Protein AF-A0A2G6E0F0-F1 (afdb_monomer_lite)

Structure (mmCIF, N/CA/C/O backbone):
data_AF-A0A2G6E0F0-F1
#
_entry.id   AF-A0A2G6E0F0-F1
#
loop_
_atom_site.group_PDB
_atom_site.id
_atom_site.type_symbol
_atom_site.label_atom_id
_atom_site.label_alt_id
_atom_site.label_comp_id
_atom_site.label_asym_id
_atom_site.label_entity_id
_atom_site.label_seq_id
_atom_site.pdbx_PDB_ins_code
_atom_site.Cartn_x
_atom_site.Cartn_y
_atom_site.Cartn_z
_atom_site.occupancy
_atom_site.B_iso_or_equiv
_atom_site.auth_seq_id
_atom_site.auth_comp_id
_atom_site.auth_asym_id
_atom_site.auth_atom_id
_atom_site.pdbx_PDB_model_num
ATOM 1 N N . MET A 1 1 ? -7.553 29.593 33.472 1.00 42.78 1 MET A N 1
ATOM 2 C CA . MET A 1 1 ? -8.339 28.990 32.364 1.00 42.78 1 MET A CA 1
ATOM 3 C C . MET A 1 1 ? -8.248 29.705 31.004 1.00 42.78 1 MET A C 1
ATOM 5 O O . MET A 1 1 ? -8.660 29.100 30.029 1.00 42.78 1 MET A O 1
ATOM 9 N N . LYS A 1 2 ? -7.676 30.917 30.863 1.00 42.00 2 LYS A N 1
ATOM 10 C CA . LYS A 1 2 ? -7.582 31.614 29.552 1.00 42.00 2 LYS A CA 1
ATOM 11 C C . LYS A 1 2 ? -6.234 31.490 28.810 1.00 42.00 2 LYS A C 1
ATOM 13 O O . LYS A 1 2 ? -6.125 31.927 27.672 1.00 42.00 2 LYS A O 1
ATOM 18 N N . THR A 1 3 ? -5.216 30.873 29.410 1.00 39.47 3 THR A N 1
ATOM 19 C CA . THR A 1 3 ? -3.848 30.809 28.852 1.00 39.47 3 THR A CA 1
ATOM 20 C C . THR A 1 3 ? -3.486 29.463 28.212 1.00 39.47 3 THR A C 1
ATOM 22 O O . THR A 1 3 ? -2.579 29.412 27.386 1.00 39.47 3 THR A O 1
ATOM 25 N N . ALA A 1 4 ? -4.221 28.390 28.521 1.00 37.66 4 ALA A N 1
ATOM 26 C CA . ALA A 1 4 ? -3.996 27.059 27.944 1.00 37.66 4 ALA A CA 1
ATOM 27 C C . ALA A 1 4 ? -4.578 26.920 26.524 1.00 37.66 4 ALA A C 1
ATOM 29 O O . ALA A 1 4 ? -3.968 26.291 25.665 1.00 37.66 4 ALA A O 1
ATOM 30 N N . HIS A 1 5 ? -5.700 27.590 26.233 1.00 37.66 5 HIS A N 1
ATOM 31 C CA . HIS A 1 5 ? -6.334 27.527 24.912 1.00 37.66 5 HIS A CA 1
ATOM 32 C C . HIS A 1 5 ? -5.507 28.209 23.814 1.00 37.66 5 HIS A C 1
ATOM 34 O O . HIS A 1 5 ? -5.500 27.753 22.679 1.00 37.66 5 HIS A O 1
ATOM 40 N N . ARG A 1 6 ? -4.761 29.268 24.151 1.00 37.44 6 ARG A N 1
ATOM 41 C CA . ARG A 1 6 ? -3.989 30.067 23.183 1.00 37.44 6 ARG A CA 1
ATOM 42 C C . ARG A 1 6 ? -2.685 29.391 22.734 1.00 37.44 6 ARG A C 1
ATOM 44 O O . ARG A 1 6 ? -2.208 29.660 21.640 1.00 37.44 6 ARG A O 1
ATOM 51 N N . ARG A 1 7 ? -2.138 28.483 23.553 1.00 41.81 7 ARG A N 1
ATOM 52 C CA . ARG A 1 7 ? -0.932 27.694 23.236 1.00 41.81 7 ARG A CA 1
ATOM 53 C C . ARG A 1 7 ? -1.234 26.479 22.352 1.00 41.81 7 ARG A C 1
ATOM 55 O O . ARG A 1 7 ? -0.380 26.094 21.564 1.00 41.81 7 ARG A O 1
ATOM 62 N N . LEU A 1 8 ? -2.458 25.947 22.416 1.00 36.72 8 LEU A N 1
ATOM 63 C CA . LEU A 1 8 ? -2.914 24.866 21.535 1.00 36.72 8 LEU A CA 1
ATOM 64 C C . LEU A 1 8 ? -3.059 25.338 20.075 1.00 36.72 8 LEU A C 1
ATOM 66 O O . LEU A 1 8 ? -2.681 24.623 19.155 1.00 36.72 8 LEU A O 1
ATOM 70 N N . TRP A 1 9 ? -3.529 26.574 19.868 1.00 31.94 9 TRP A N 1
ATOM 71 C CA . TRP A 1 9 ? -3.638 27.181 18.534 1.00 31.94 9 TRP A CA 1
ATOM 72 C C . TRP A 1 9 ? -2.288 27.652 17.968 1.00 31.94 9 TRP A C 1
ATOM 74 O O . TRP A 1 9 ? -2.079 27.585 16.763 1.00 31.94 9 TRP A O 1
ATOM 84 N N . ALA A 1 10 ? -1.339 28.059 18.821 1.00 34.72 10 ALA A N 1
ATOM 85 C CA . ALA A 1 10 ? 0.016 28.422 18.391 1.00 34.72 10 ALA A CA 1
ATOM 86 C C . ALA A 1 10 ? 0.863 27.201 17.978 1.00 34.72 10 ALA A C 1
ATOM 88 O O . ALA A 1 10 ? 1.655 27.300 17.047 1.00 34.72 10 ALA A O 1
ATOM 89 N N . ALA A 1 11 ? 0.659 26.039 18.612 1.00 35.44 11 ALA A N 1
ATOM 90 C CA . ALA A 1 11 ? 1.293 24.781 18.207 1.00 35.44 11 ALA A CA 1
ATOM 91 C C . ALA A 1 11 ? 0.733 24.235 16.877 1.00 35.44 11 ALA A C 1
ATOM 93 O O . ALA A 1 11 ? 1.469 23.627 16.108 1.00 35.44 11 ALA A O 1
ATOM 94 N N . LEU A 1 12 ? -0.541 24.515 16.574 1.00 30.70 12 LEU A N 1
ATOM 95 C CA . LEU A 1 12 ? -1.167 24.227 15.276 1.00 30.70 12 LEU A CA 1
ATOM 96 C C . LEU A 1 12 ? -0.710 25.186 14.162 1.00 30.70 12 LEU A C 1
ATOM 98 O O . LEU A 1 12 ? -0.654 24.788 13.005 1.00 30.70 12 LEU A O 1
ATOM 102 N N . ALA A 1 13 ? -0.336 26.424 14.501 1.00 30.41 13 ALA A N 1
ATOM 103 C CA . ALA A 1 13 ? 0.160 27.409 13.537 1.00 30.41 13 ALA A CA 1
ATOM 104 C C . ALA A 1 13 ? 1.658 27.250 13.197 1.00 30.41 13 ALA A C 1
ATOM 106 O O . ALA A 1 13 ? 2.085 27.683 12.131 1.00 30.41 13 ALA A O 1
ATOM 107 N N . LEU A 1 14 ? 2.459 26.606 14.059 1.00 32.22 14 LEU A N 1
ATOM 108 C CA . LEU A 1 14 ? 3.894 26.386 13.814 1.00 32.22 14 LEU A CA 1
ATOM 109 C C . LEU A 1 14 ? 4.204 25.127 12.981 1.00 32.22 14 LEU A C 1
ATOM 111 O O . LEU A 1 14 ? 5.353 24.907 12.617 1.00 32.22 14 LEU A O 1
ATOM 115 N N . PHE A 1 15 ? 3.196 24.313 12.655 1.00 36.69 15 PHE A N 1
ATOM 116 C CA . PHE A 1 15 ? 3.343 23.113 11.818 1.00 36.69 15 PHE A CA 1
ATOM 117 C C . PHE A 1 15 ? 3.150 23.394 10.315 1.00 36.69 15 PHE A C 1
ATOM 119 O O . PHE A 1 15 ? 3.151 22.482 9.496 1.00 36.69 15 PHE A O 1
ATOM 126 N N . LEU A 1 16 ? 2.987 24.669 9.949 1.00 32.88 16 LEU A N 1
ATOM 127 C CA . LEU A 1 16 ? 2.750 25.133 8.578 1.00 32.88 16 LEU A CA 1
ATOM 128 C C . LEU A 1 16 ? 3.966 25.818 7.935 1.00 32.88 16 LEU A C 1
ATOM 130 O O . LEU A 1 16 ? 3.849 26.393 6.858 1.00 32.88 16 LEU A O 1
ATOM 134 N N . VAL A 1 17 ? 5.145 25.739 8.556 1.00 35.03 17 VAL A N 1
ATOM 135 C CA . VAL A 1 17 ? 6.382 26.317 8.011 1.00 35.03 17 VAL A CA 1
ATOM 136 C C . VAL A 1 17 ? 7.388 25.204 7.741 1.00 35.03 17 VAL A C 1
ATOM 138 O O . VAL A 1 17 ? 8.344 25.028 8.480 1.00 35.03 17 VAL A O 1
ATOM 141 N N . PHE A 1 18 ? 7.120 24.423 6.698 1.00 35.03 18 PHE A N 1
ATOM 142 C CA . PHE A 1 18 ? 8.127 23.859 5.791 1.00 35.03 18 PHE A CA 1
ATOM 143 C C . PHE A 1 18 ? 7.387 23.319 4.560 1.00 35.03 18 PHE A C 1
ATOM 145 O O . PHE A 1 18 ? 7.128 22.131 4.410 1.00 35.03 18 PHE A O 1
ATOM 152 N N . LEU A 1 19 ? 6.969 24.241 3.698 1.00 35.41 19 LEU A N 1
ATOM 153 C CA . LEU A 1 19 ? 6.539 23.941 2.336 1.00 35.41 19 LEU A CA 1
ATOM 154 C C . LEU A 1 19 ? 7.275 24.931 1.434 1.00 35.41 19 LEU A C 1
ATOM 156 O O . LEU A 1 19 ? 6.717 25.907 0.944 1.00 35.41 19 LEU A O 1
ATOM 160 N N . ALA A 1 20 ? 8.582 24.715 1.294 1.00 28.56 20 ALA A N 1
ATOM 161 C CA . ALA A 1 20 ? 9.241 25.142 0.075 1.00 28.56 20 ALA A CA 1
ATOM 162 C C . ALA A 1 20 ? 8.732 24.189 -1.017 1.00 28.56 20 ALA A C 1
ATOM 164 O O . ALA A 1 20 ? 8.848 22.976 -0.826 1.00 28.56 20 ALA A O 1
ATOM 165 N N . PRO A 1 21 ? 8.127 24.674 -2.113 1.00 33.34 21 PRO A N 1
ATOM 166 C CA . PRO A 1 21 ? 7.909 23.826 -3.270 1.00 33.34 21 PRO A CA 1
ATOM 167 C C . PRO A 1 21 ? 9.294 23.441 -3.800 1.00 33.34 21 PRO A C 1
ATOM 169 O O . PRO A 1 21 ? 9.984 24.260 -4.402 1.00 33.34 21 PRO A O 1
ATOM 172 N N . LEU A 1 22 ? 9.739 22.219 -3.508 1.00 36.84 22 LEU A N 1
ATOM 173 C CA . LEU A 1 22 ? 10.807 21.601 -4.283 1.00 36.84 22 LEU A CA 1
ATOM 174 C C . LEU A 1 22 ? 10.238 21.355 -5.681 1.00 36.84 22 LEU A C 1
ATOM 176 O O . LEU A 1 22 ? 9.082 20.943 -5.817 1.00 36.84 22 LEU A O 1
ATOM 180 N N . ALA A 1 23 ? 11.011 21.736 -6.697 1.00 37.16 23 ALA A N 1
ATOM 181 C CA . ALA A 1 23 ? 10.597 21.696 -8.091 1.00 37.16 23 ALA A CA 1
ATOM 182 C C . ALA A 1 23 ? 10.011 20.318 -8.442 1.00 37.16 23 ALA A C 1
ATOM 184 O O . ALA A 1 23 ? 10.542 19.291 -8.029 1.00 37.16 23 ALA A O 1
ATOM 185 N N . ALA A 1 24 ? 8.888 20.322 -9.160 1.00 51.03 24 ALA A N 1
ATOM 186 C CA . ALA A 1 24 ? 8.263 19.114 -9.683 1.00 51.03 24 ALA A CA 1
ATOM 187 C C . ALA A 1 24 ? 9.272 18.315 -10.527 1.00 51.03 24 ALA A C 1
ATOM 189 O O . ALA A 1 24 ? 9.965 18.920 -11.344 1.00 51.03 24 ALA A O 1
ATOM 190 N N . GLU A 1 25 ? 9.337 16.988 -10.365 1.00 69.50 25 GLU A N 1
ATOM 191 C CA . GLU A 1 25 ? 10.005 16.124 -11.351 1.00 69.50 25 GLU A CA 1
ATOM 192 C C . GLU A 1 25 ? 9.254 16.263 -12.682 1.00 69.50 25 GLU A C 1
ATOM 194 O O . GLU A 1 25 ? 8.064 15.949 -12.760 1.00 69.50 25 GLU A O 1
ATOM 199 N N . THR A 1 26 ? 9.936 16.755 -13.713 1.00 85.19 26 THR A N 1
ATOM 200 C CA . THR A 1 26 ? 9.419 16.811 -15.084 1.00 85.19 26 THR A CA 1
ATOM 201 C C . THR A 1 26 ? 9.596 15.460 -15.771 1.00 85.19 26 THR A C 1
ATOM 203 O O . THR A 1 26 ? 10.462 14.668 -15.388 1.00 85.19 26 THR A O 1
ATOM 206 N N . TRP A 1 27 ? 8.811 15.185 -16.811 1.00 90.25 27 TRP A N 1
ATOM 207 C CA . TRP A 1 27 ? 9.033 14.025 -17.672 1.00 90.25 27 TRP A CA 1
ATOM 208 C C . TRP A 1 27 ? 10.433 14.060 -18.284 1.00 90.25 27 TRP A C 1
ATOM 210 O O . TRP A 1 27 ? 11.073 13.017 -18.378 1.00 90.25 27 TRP A O 1
ATOM 220 N N . SER A 1 28 ? 10.955 15.250 -18.605 1.00 92.19 28 SER A N 1
ATOM 221 C CA . SER A 1 28 ? 12.337 15.416 -19.082 1.00 92.19 28 SER A CA 1
ATOM 222 C C . SER A 1 28 ? 13.362 14.937 -18.050 1.00 92.19 28 SER A C 1
ATOM 224 O O . SER A 1 28 ? 14.308 14.237 -18.397 1.00 92.19 28 SER A O 1
ATOM 226 N N . SER A 1 29 ? 13.136 15.226 -16.764 1.00 89.19 29 SER A N 1
ATOM 227 C CA . SER A 1 29 ? 13.994 14.730 -15.682 1.00 89.19 29 SER A CA 1
ATOM 228 C C . SER A 1 29 ? 13.923 13.209 -15.525 1.00 89.19 29 SER A C 1
ATOM 230 O O . SER A 1 29 ? 14.927 12.598 -15.169 1.00 89.19 29 SER A O 1
ATOM 232 N N . ILE A 1 30 ? 12.758 12.598 -15.772 1.00 88.38 30 ILE A N 1
ATOM 233 C CA . ILE A 1 30 ? 12.598 11.137 -15.765 1.00 88.38 30 ILE A CA 1
ATOM 234 C C . ILE A 1 30 ? 13.355 10.528 -16.949 1.00 88.38 30 ILE A C 1
ATOM 236 O O . ILE A 1 30 ? 14.099 9.571 -16.754 1.00 88.38 30 ILE A O 1
ATOM 240 N N . ALA A 1 31 ? 13.230 11.101 -18.150 1.00 94.94 31 ALA A N 1
ATOM 241 C CA . ALA A 1 31 ? 13.980 10.652 -19.320 1.00 94.94 31 ALA A CA 1
ATOM 242 C C . ALA A 1 31 ? 15.498 10.717 -19.080 1.00 94.94 31 ALA A C 1
ATOM 244 O O . ALA A 1 31 ? 16.201 9.758 -19.382 1.00 94.94 31 ALA A O 1
ATOM 245 N N . ASP A 1 32 ? 16.009 11.788 -18.470 1.00 93.00 32 ASP A N 1
ATOM 246 C CA . ASP A 1 32 ? 17.435 11.892 -18.137 1.00 93.00 32 ASP A CA 1
ATOM 247 C C . ASP A 1 32 ? 17.898 10.818 -17.137 1.00 93.00 32 ASP A C 1
ATOM 249 O O . ASP A 1 32 ? 19.004 10.287 -17.264 1.00 93.00 32 ASP A O 1
ATOM 253 N N . GLU A 1 33 ? 17.053 10.446 -16.174 1.00 90.44 33 GLU A N 1
ATOM 254 C CA . GLU A 1 33 ? 17.345 9.357 -15.237 1.00 90.44 33 GLU A CA 1
ATOM 255 C C . GLU A 1 33 ? 17.344 7.984 -15.923 1.00 90.44 33 GLU A C 1
ATOM 257 O O . GLU A 1 33 ? 18.235 7.179 -15.651 1.00 90.44 33 GLU A O 1
ATOM 262 N N . ILE A 1 34 ? 16.418 7.730 -16.860 1.00 94.31 34 ILE A N 1
ATOM 263 C CA . ILE A 1 34 ? 16.455 6.534 -17.724 1.00 94.31 34 ILE A CA 1
ATOM 264 C C . ILE A 1 34 ? 17.787 6.492 -18.482 1.00 94.31 34 ILE A C 1
ATOM 266 O O . ILE A 1 34 ? 18.456 5.457 -18.494 1.00 94.31 34 ILE A O 1
ATOM 270 N N . GLY A 1 35 ? 18.193 7.624 -19.062 1.00 95.50 35 GLY A N 1
ATOM 271 C CA . GLY A 1 35 ? 19.449 7.755 -19.797 1.00 95.50 35 GLY A CA 1
ATOM 272 C C . GLY A 1 35 ? 20.664 7.373 -18.963 1.00 95.50 35 GLY A C 1
ATOM 273 O O . GLY A 1 35 ? 21.480 6.582 -19.420 1.00 95.50 35 GLY A O 1
ATOM 274 N N . ALA A 1 36 ? 20.744 7.829 -17.711 1.00 94.25 36 ALA A N 1
ATOM 275 C CA . ALA A 1 36 ? 21.850 7.474 -16.821 1.00 94.25 36 ALA A CA 1
ATOM 276 C C . ALA A 1 36 ? 21.966 5.955 -16.590 1.00 94.25 36 ALA A C 1
ATOM 278 O O . ALA A 1 36 ? 23.070 5.407 -16.575 1.00 94.25 36 ALA A O 1
ATOM 279 N N . TYR A 1 37 ? 20.835 5.259 -16.445 1.00 92.56 37 TYR A N 1
ATOM 280 C CA . TYR A 1 37 ? 20.828 3.802 -16.331 1.00 92.56 37 TYR A CA 1
ATOM 281 C C . TYR A 1 37 ? 21.204 3.115 -17.651 1.00 92.56 37 TYR A C 1
ATOM 283 O O . TYR A 1 37 ? 21.973 2.157 -17.640 1.00 92.56 37 TYR A O 1
ATOM 291 N N . LEU A 1 38 ? 20.715 3.587 -18.798 1.00 97.12 38 LEU A N 1
ATOM 292 C CA . LEU A 1 38 ? 21.072 2.995 -20.092 1.00 97.12 38 LEU A CA 1
ATOM 293 C C . LEU A 1 38 ? 22.546 3.233 -20.462 1.00 97.12 38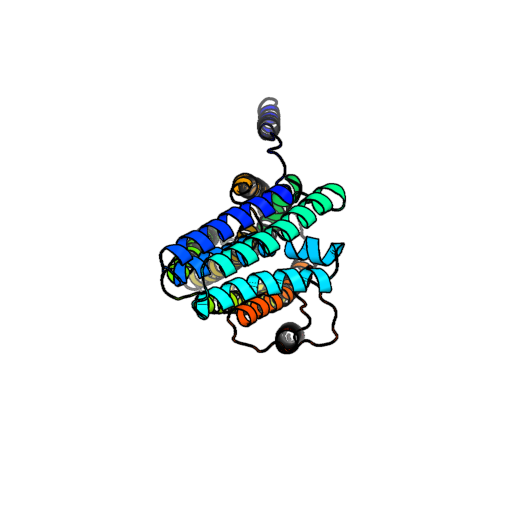 LEU A C 1
ATOM 295 O O . LEU A 1 38 ? 23.200 2.319 -20.965 1.00 97.12 38 LEU A O 1
ATOM 299 N N . ASP A 1 39 ? 23.106 4.391 -20.121 1.00 96.81 39 ASP A N 1
ATOM 300 C CA . ASP A 1 39 ? 24.537 4.679 -20.260 1.00 96.81 39 ASP A CA 1
ATOM 301 C C . ASP A 1 39 ? 25.382 3.729 -19.396 1.00 96.81 39 ASP A C 1
ATOM 303 O O . ASP A 1 39 ? 26.400 3.185 -19.842 1.00 96.81 39 ASP A O 1
ATOM 307 N N . ASP A 1 40 ? 24.935 3.466 -18.165 1.00 94.56 40 ASP A N 1
ATOM 308 C CA . ASP A 1 40 ? 25.558 2.486 -17.277 1.00 94.56 40 ASP A CA 1
ATOM 309 C C . ASP A 1 40 ? 25.451 1.056 -17.834 1.00 94.56 40 ASP A C 1
ATOM 311 O O . ASP A 1 40 ? 26.417 0.292 -17.735 1.00 94.56 40 ASP A O 1
ATOM 315 N N . SER A 1 41 ? 24.335 0.708 -18.488 1.00 93.75 41 SER A N 1
ATOM 316 C CA . SER A 1 41 ? 24.164 -0.569 -19.197 1.00 93.75 41 SER A CA 1
ATOM 317 C C . SER A 1 41 ? 25.212 -0.740 -20.298 1.00 93.75 41 SER A C 1
ATOM 319 O O . SER A 1 41 ? 25.932 -1.742 -20.323 1.00 93.75 41 SER A O 1
ATOM 321 N N . VAL A 1 42 ? 25.377 0.270 -21.158 1.00 97.56 42 VAL A N 1
ATOM 322 C CA . VAL A 1 42 ? 26.409 0.283 -22.209 1.00 97.56 42 VAL A CA 1
ATOM 323 C C . VAL A 1 42 ? 27.808 0.164 -21.602 1.00 97.56 42 VAL A C 1
ATOM 325 O O . VAL A 1 42 ? 28.635 -0.615 -22.086 1.00 97.56 42 VAL A O 1
ATOM 328 N N . ARG A 1 43 ? 28.090 0.903 -20.519 1.00 97.44 43 ARG A N 1
ATOM 329 C CA . ARG A 1 43 ? 29.386 0.856 -19.826 1.00 97.44 43 ARG A CA 1
ATOM 330 C C . ARG A 1 43 ? 29.695 -0.548 -19.312 1.00 97.44 43 ARG A C 1
ATOM 332 O O . ARG A 1 43 ? 30.776 -1.062 -19.593 1.00 97.44 43 ARG A O 1
ATOM 339 N N . PHE A 1 44 ? 28.770 -1.175 -18.587 1.00 95.25 44 PHE A N 1
ATOM 340 C CA . PHE A 1 44 ? 28.976 -2.526 -18.061 1.00 95.25 44 PHE A CA 1
ATOM 341 C C . PHE A 1 44 ? 29.099 -3.564 -19.173 1.00 95.25 44 PHE A C 1
ATOM 343 O O . PHE A 1 44 ? 29.957 -4.444 -19.091 1.00 95.25 44 PHE A O 1
ATOM 350 N N . TYR A 1 45 ? 28.332 -3.417 -20.253 1.00 96.50 45 TYR A N 1
ATOM 351 C CA . TYR A 1 45 ? 28.455 -4.295 -21.409 1.00 96.50 45 TYR A CA 1
ATOM 352 C C . TYR A 1 45 ? 29.842 -4.194 -22.058 1.00 96.50 45 TYR A C 1
ATOM 354 O O . TYR A 1 45 ? 30.478 -5.211 -22.337 1.00 96.50 45 TYR A O 1
ATOM 362 N N . ARG A 1 46 ? 30.382 -2.975 -22.195 1.00 95.81 46 ARG A N 1
ATOM 363 C CA . ARG A 1 46 ? 31.748 -2.738 -22.694 1.00 95.81 46 ARG A CA 1
ATOM 364 C C . ARG A 1 46 ? 32.824 -3.375 -21.806 1.00 95.81 46 ARG A C 1
ATOM 366 O O . ARG A 1 46 ? 33.870 -3.783 -22.303 1.00 95.81 46 ARG A O 1
ATOM 373 N N . GLU A 1 47 ? 32.569 -3.480 -20.505 1.00 95.50 47 GLU A N 1
ATOM 374 C CA . GLU A 1 47 ? 33.441 -4.156 -19.536 1.00 95.50 47 GLU A CA 1
ATOM 375 C C . GLU A 1 47 ? 33.287 -5.692 -19.531 1.00 95.50 47 GLU A C 1
ATOM 377 O O . GLU A 1 47 ? 33.978 -6.369 -18.767 1.00 95.50 47 GLU A O 1
ATOM 382 N N . GLY A 1 48 ? 32.400 -6.256 -20.360 1.00 92.44 48 GLY A N 1
ATOM 383 C CA . GLY A 1 48 ? 32.089 -7.690 -20.394 1.00 92.44 48 GLY A CA 1
ATOM 384 C C . GLY A 1 48 ? 31.203 -8.167 -19.236 1.00 92.44 48 GLY A C 1
ATOM 385 O O . GLY A 1 48 ? 31.093 -9.368 -18.989 1.00 92.44 48 GLY A O 1
ATOM 386 N N . LYS A 1 49 ? 30.584 -7.236 -18.504 1.00 93.06 49 LYS A N 1
ATOM 387 C CA . LYS A 1 49 ? 29.717 -7.488 -17.347 1.00 93.06 49 LYS A CA 1
ATOM 388 C C . LYS A 1 49 ? 28.253 -7.535 -17.782 1.00 93.06 49 LYS A C 1
ATOM 390 O O . LYS A 1 49 ? 27.473 -6.614 -17.550 1.00 93.06 49 LYS A O 1
ATOM 395 N N . ASN A 1 50 ? 27.896 -8.609 -18.484 1.00 86.81 50 ASN A N 1
ATOM 396 C CA . ASN A 1 50 ? 26.596 -8.722 -19.153 1.00 86.81 50 ASN A CA 1
ATOM 397 C C . ASN A 1 50 ? 25.411 -8.785 -18.175 1.00 86.81 50 ASN A C 1
ATOM 399 O O . ASN A 1 50 ? 24.325 -8.326 -18.518 1.00 86.81 50 ASN A O 1
ATOM 403 N N . GLU A 1 51 ? 25.589 -9.345 -16.975 1.00 79.31 51 GLU A N 1
ATOM 404 C CA . GLU A 1 51 ? 24.518 -9.384 -15.967 1.00 79.31 51 GLU A CA 1
ATOM 405 C C . GLU A 1 51 ? 24.245 -7.991 -15.391 1.00 79.31 51 GLU A C 1
ATOM 407 O O . GLU A 1 51 ? 23.095 -7.574 -15.307 1.00 79.31 51 GLU A O 1
ATOM 412 N N . GLU A 1 52 ? 25.292 -7.227 -15.085 1.00 84.81 52 GLU A N 1
ATOM 413 C CA . GLU A 1 52 ? 25.184 -5.848 -14.614 1.00 84.81 52 GLU A CA 1
ATOM 414 C C . GLU A 1 52 ? 24.617 -4.917 -15.693 1.00 84.81 52 GLU A C 1
ATOM 416 O O . GLU A 1 52 ? 23.796 -4.055 -15.390 1.00 84.81 52 GLU A O 1
ATOM 421 N N . ALA A 1 53 ? 24.975 -5.128 -16.963 1.00 86.75 53 ALA A N 1
ATOM 422 C CA . ALA A 1 53 ? 24.368 -4.401 -18.077 1.00 86.75 53 ALA A CA 1
ATOM 423 C C . ALA A 1 53 ? 22.850 -4.646 -18.152 1.00 86.75 53 ALA A C 1
ATOM 425 O O . ALA A 1 53 ? 22.054 -3.708 -18.233 1.00 86.75 53 ALA A O 1
ATOM 426 N N . LYS A 1 54 ? 22.431 -5.912 -18.023 1.00 84.19 54 LYS A N 1
ATOM 427 C CA . LYS A 1 54 ? 21.009 -6.276 -17.957 1.00 84.19 54 LYS A CA 1
ATOM 428 C C . LYS A 1 54 ? 20.307 -5.657 -16.741 1.00 84.19 54 LYS A C 1
ATOM 430 O O . LYS A 1 54 ? 19.171 -5.216 -16.907 1.00 84.19 54 LYS A O 1
ATOM 435 N N . GLN A 1 55 ? 20.969 -5.541 -15.580 1.00 76.56 55 GLN A N 1
ATOM 436 C CA . GLN A 1 55 ? 20.426 -4.813 -14.414 1.00 76.56 55 GLN A CA 1
ATOM 437 C C . GLN A 1 55 ? 20.105 -3.373 -14.756 1.00 76.56 55 GLN A C 1
ATOM 439 O O . GLN A 1 55 ? 19.036 -2.876 -14.425 1.00 76.56 55 GLN A O 1
ATOM 444 N N . CYS A 1 56 ? 21.049 -2.692 -15.389 1.00 83.31 56 CYS A N 1
ATOM 445 C CA . CYS A 1 56 ? 20.909 -1.282 -15.678 1.00 83.31 56 CYS A CA 1
ATOM 446 C C . CYS A 1 56 ? 19.761 -1.035 -16.665 1.00 83.31 56 CYS A C 1
ATOM 448 O O . CYS A 1 56 ? 18.941 -0.154 -16.419 1.00 83.31 56 CYS A O 1
ATOM 450 N N . ARG A 1 57 ? 19.603 -1.873 -17.703 1.00 92.25 57 ARG A N 1
ATOM 451 C CA . ARG A 1 57 ? 18.405 -1.830 -18.563 1.00 92.25 57 ARG A CA 1
ATOM 452 C C . ARG A 1 57 ? 17.125 -2.079 -17.770 1.00 92.25 57 ARG A C 1
ATOM 454 O O . ARG A 1 57 ? 16.132 -1.389 -17.984 1.00 92.25 57 ARG A O 1
ATOM 461 N N . TYR A 1 58 ? 17.129 -3.093 -16.906 1.00 83.75 58 TYR A N 1
ATOM 462 C CA . TYR A 1 58 ? 15.975 -3.446 -16.082 1.00 83.75 58 TYR A CA 1
ATOM 463 C C . TYR A 1 58 ? 15.540 -2.265 -15.213 1.00 83.75 58 TYR A C 1
ATOM 465 O O . TYR A 1 58 ? 14.369 -1.898 -15.211 1.00 83.75 58 TYR A O 1
ATOM 473 N N . ASP A 1 59 ? 16.490 -1.639 -14.520 1.00 72.12 59 ASP A N 1
ATOM 474 C CA . ASP A 1 59 ? 16.229 -0.484 -13.670 1.00 72.12 59 ASP A CA 1
ATOM 475 C C . ASP A 1 59 ? 15.704 0.694 -14.506 1.00 72.12 59 ASP A C 1
ATOM 477 O O . ASP A 1 59 ? 14.727 1.329 -14.112 1.00 72.12 59 ASP A O 1
ATOM 481 N N . ALA A 1 60 ? 16.275 0.932 -15.691 1.00 84.38 60 ALA A N 1
ATOM 482 C CA . ALA A 1 60 ? 15.809 1.964 -16.616 1.00 84.38 60 ALA A CA 1
ATOM 483 C C . ALA A 1 60 ? 14.328 1.781 -17.001 1.00 84.38 60 ALA A C 1
ATOM 485 O O . ALA A 1 60 ? 13.558 2.742 -16.962 1.00 84.38 60 ALA A O 1
ATOM 486 N N . TYR A 1 61 ? 13.916 0.552 -17.327 1.00 82.62 61 TYR A N 1
ATOM 487 C CA . TYR A 1 61 ? 12.532 0.248 -17.689 1.00 82.62 61 TYR A CA 1
ATOM 488 C C . TYR A 1 61 ? 11.619 0.204 -16.454 1.00 82.62 61 TYR A C 1
ATOM 490 O O . TYR A 1 61 ? 10.773 1.072 -16.268 1.00 82.62 61 TYR A O 1
ATOM 498 N N . PHE A 1 62 ? 11.815 -0.757 -15.554 1.00 66.88 62 PHE A N 1
ATOM 499 C CA . PHE A 1 62 ? 10.846 -1.036 -14.494 1.00 66.88 62 PHE A CA 1
ATOM 500 C C . PHE A 1 62 ? 10.862 0.013 -13.386 1.00 66.88 62 PHE A C 1
ATOM 502 O O . PHE A 1 62 ? 9.809 0.417 -12.901 1.00 66.88 62 PHE A O 1
ATOM 509 N N . ARG A 1 63 ? 12.040 0.492 -12.961 1.00 67.75 63 ARG A N 1
ATOM 510 C CA . ARG A 1 63 ? 12.119 1.438 -11.831 1.00 67.75 63 ARG A CA 1
ATOM 511 C C . ARG A 1 63 ? 11.857 2.876 -12.226 1.00 67.75 63 ARG A C 1
ATOM 513 O O . ARG A 1 63 ? 11.438 3.657 -11.370 1.00 67.75 63 ARG A O 1
ATOM 520 N N . ILE A 1 64 ? 12.172 3.235 -13.465 1.00 77.94 64 ILE A N 1
ATOM 521 C CA . ILE A 1 64 ? 12.065 4.614 -13.925 1.00 77.94 64 ILE A CA 1
ATOM 522 C C . ILE A 1 64 ? 10.917 4.748 -14.924 1.00 77.94 64 ILE A C 1
ATOM 524 O O . ILE A 1 64 ? 9.931 5.402 -14.594 1.00 77.94 64 ILE A O 1
ATOM 528 N N . TYR A 1 65 ? 10.991 4.115 -16.097 1.00 82.81 65 TYR A N 1
ATOM 529 C CA . TYR A 1 65 ? 9.981 4.276 -17.151 1.00 82.81 65 TYR A CA 1
ATOM 530 C C . TYR A 1 65 ? 8.567 3.830 -16.724 1.00 82.81 65 TYR A C 1
ATOM 532 O O . TYR A 1 65 ? 7.611 4.595 -16.872 1.00 82.81 65 TYR A O 1
ATOM 540 N N . GLU A 1 66 ? 8.432 2.647 -16.126 1.00 71.44 66 GLU A N 1
ATOM 541 C CA . GLU A 1 66 ? 7.148 2.093 -15.681 1.00 71.44 66 GLU A CA 1
ATOM 542 C C . GLU A 1 66 ? 6.739 2.627 -14.301 1.00 71.44 66 GLU A C 1
ATOM 544 O O . GLU A 1 66 ? 5.690 3.260 -14.159 1.00 71.44 66 GLU A O 1
ATOM 549 N N . LEU A 1 67 ? 7.581 2.449 -13.273 1.00 61.41 67 LEU A N 1
ATOM 550 C CA . LEU A 1 67 ? 7.232 2.816 -11.893 1.00 61.41 67 LEU A CA 1
ATOM 551 C C . LEU A 1 67 ? 7.037 4.328 -11.696 1.00 61.41 67 LEU A C 1
ATOM 553 O O . LEU A 1 67 ? 6.207 4.727 -10.877 1.00 61.41 67 LEU A O 1
ATOM 557 N N . LYS A 1 68 ? 7.749 5.188 -12.444 1.00 72.19 68 LYS A N 1
ATOM 558 C CA . LYS A 1 68 ? 7.474 6.639 -12.447 1.00 72.19 68 LYS A CA 1
ATOM 559 C C . LYS A 1 68 ? 6.395 7.037 -13.460 1.00 72.19 68 LYS A C 1
ATOM 561 O O . LYS A 1 68 ? 6.247 8.223 -13.736 1.00 72.19 68 LYS A O 1
ATOM 566 N N . GLU A 1 69 ? 5.596 6.091 -13.948 1.00 76.50 69 GLU A N 1
ATOM 567 C CA . GLU A 1 69 ? 4.385 6.290 -14.760 1.00 76.50 69 GLU A CA 1
ATOM 568 C C . GLU A 1 69 ? 4.620 6.938 -16.139 1.00 76.50 69 GLU A C 1
ATOM 570 O O . GLU A 1 69 ? 3.664 7.395 -16.776 1.00 76.50 69 GLU A O 1
ATOM 575 N N . MET A 1 70 ? 5.866 6.989 -16.627 1.00 84.81 70 MET A N 1
ATOM 576 C CA . MET A 1 70 ? 6.171 7.550 -17.947 1.00 84.81 70 MET A CA 1
ATOM 577 C C . MET A 1 70 ? 5.581 6.680 -19.057 1.00 84.81 70 MET A C 1
ATOM 579 O O . MET A 1 70 ? 4.990 7.222 -19.985 1.00 84.81 70 MET A O 1
ATOM 583 N N . GLU A 1 71 ? 5.628 5.355 -18.917 1.00 82.75 71 GLU A N 1
ATOM 584 C CA . GLU A 1 71 ? 4.952 4.402 -19.806 1.00 82.75 71 GLU A CA 1
ATOM 585 C C . GLU A 1 71 ? 3.453 4.722 -19.937 1.00 82.75 71 GLU A C 1
ATOM 587 O O . GLU A 1 71 ? 2.919 4.922 -21.028 1.00 82.75 71 GLU A O 1
ATOM 592 N N . GLN A 1 72 ? 2.755 4.873 -18.809 1.00 75.06 72 GLN A N 1
ATOM 593 C CA . GLN A 1 72 ? 1.328 5.181 -18.824 1.00 75.06 72 GLN A CA 1
ATOM 594 C C . GLN A 1 72 ? 1.047 6.565 -19.430 1.00 75.06 72 GLN A C 1
ATOM 596 O O . GLN A 1 72 ? 0.029 6.758 -20.110 1.00 75.06 72 GLN A O 1
ATOM 601 N N . ALA A 1 73 ? 1.922 7.543 -19.184 1.00 78.25 73 ALA A N 1
ATOM 602 C CA . ALA A 1 73 ? 1.822 8.869 -19.777 1.00 78.25 73 ALA A CA 1
ATOM 603 C C . ALA A 1 73 ? 1.970 8.807 -21.302 1.00 78.25 73 ALA A C 1
ATOM 605 O O . ALA A 1 73 ? 1.088 9.315 -22.003 1.00 78.25 73 ALA A O 1
ATOM 606 N N . VAL A 1 74 ? 3.001 8.109 -21.784 1.00 85.56 74 VAL A N 1
ATOM 607 C CA . VAL A 1 74 ? 3.294 7.895 -23.201 1.00 85.56 74 VAL A CA 1
ATOM 608 C C . VAL A 1 74 ? 2.155 7.146 -23.886 1.00 85.56 74 VAL A C 1
ATOM 610 O O . VAL A 1 74 ? 1.588 7.651 -24.853 1.00 85.56 74 VAL A O 1
ATOM 613 N N . GLN A 1 75 ? 1.736 5.995 -23.357 1.00 78.81 75 GLN A N 1
ATOM 614 C CA . GLN A 1 75 ? 0.633 5.214 -23.916 1.00 78.81 75 GLN A CA 1
ATOM 615 C C . GLN A 1 75 ? -0.663 6.018 -24.013 1.00 78.81 75 GLN A C 1
ATOM 617 O O . GLN A 1 75 ? -1.409 5.899 -24.985 1.00 78.81 75 GLN A O 1
ATOM 622 N N . SER A 1 76 ? -0.970 6.813 -22.992 1.00 72.62 76 SER A N 1
ATOM 623 C CA . SER A 1 76 ? -2.201 7.597 -22.957 1.00 72.62 76 SER A CA 1
ATOM 624 C C . SER A 1 76 ? -2.193 8.774 -23.931 1.00 72.62 76 SER A C 1
ATOM 626 O O . SER A 1 76 ? -3.281 9.184 -24.330 1.00 72.62 76 SER A O 1
ATOM 628 N N . TRP A 1 77 ? -1.030 9.352 -24.236 1.00 87.00 77 TRP A N 1
ATOM 629 C CA . TRP A 1 77 ? -0.915 10.531 -25.096 1.00 87.00 77 TRP A CA 1
ATOM 630 C C . TRP A 1 77 ? -0.620 10.151 -26.551 1.00 87.00 77 TRP A C 1
ATOM 632 O O . TRP A 1 77 ? -1.378 10.505 -27.450 1.00 87.00 77 TRP A O 1
ATOM 642 N N . PHE A 1 78 ? 0.417 9.343 -26.771 1.00 82.88 78 PHE A N 1
ATOM 643 C CA . PHE A 1 78 ? 0.871 8.915 -28.097 1.00 82.88 78 PHE A CA 1
ATOM 644 C C . PHE A 1 78 ? 0.192 7.628 -28.592 1.00 82.88 78 PHE A C 1
ATOM 646 O O . PHE A 1 78 ? 0.238 7.300 -29.779 1.00 82.88 78 PHE A O 1
ATOM 653 N N . GLY A 1 79 ? -0.475 6.894 -27.698 1.00 71.38 79 GLY A N 1
ATOM 654 C CA . GLY A 1 79 ? -1.185 5.658 -28.013 1.00 71.38 79 GLY A CA 1
ATOM 655 C C . GLY A 1 79 ? -0.358 4.390 -27.785 1.00 71.38 79 GLY A C 1
ATOM 656 O O . GLY A 1 79 ? 0.870 4.381 -27.815 1.00 71.38 79 GLY A O 1
ATOM 657 N N . SER A 1 80 ? -1.057 3.267 -27.602 1.00 64.50 80 SER A N 1
ATOM 658 C CA . SER A 1 80 ? -0.450 1.966 -27.269 1.00 64.50 80 SER A CA 1
ATOM 659 C C . SER A 1 80 ? 0.539 1.450 -28.323 1.00 64.50 80 SER A C 1
ATOM 661 O O . SER A 1 80 ? 1.543 0.850 -27.963 1.00 64.50 80 SER A O 1
ATOM 663 N N . LYS A 1 81 ? 0.328 1.741 -29.616 1.00 67.25 81 LYS A N 1
ATOM 664 C CA . LYS A 1 81 ? 1.283 1.354 -30.672 1.00 67.25 81 LYS A CA 1
ATOM 665 C C . LYS A 1 81 ? 2.634 2.066 -30.527 1.00 67.25 81 LYS A C 1
ATOM 667 O O . LYS A 1 81 ? 3.661 1.475 -30.836 1.00 67.25 81 LYS A O 1
ATOM 672 N N . TYR A 1 82 ? 2.619 3.325 -30.091 1.00 83.62 82 TYR A N 1
ATOM 673 C CA . TYR A 1 82 ? 3.835 4.100 -29.865 1.00 83.62 82 TYR A CA 1
ATOM 674 C C . TYR A 1 82 ? 4.571 3.596 -28.617 1.00 83.62 82 TYR A C 1
ATOM 676 O O . TYR A 1 82 ? 5.769 3.344 -28.676 1.00 83.62 82 TYR A O 1
ATOM 684 N N . ASN A 1 83 ? 3.830 3.338 -27.533 1.00 74.88 83 ASN A N 1
ATOM 685 C CA . ASN A 1 83 ? 4.372 2.744 -26.306 1.00 74.88 83 ASN A CA 1
ATOM 686 C C . ASN A 1 83 ? 5.041 1.387 -26.559 1.00 74.88 83 ASN A C 1
ATOM 688 O O . ASN A 1 83 ? 6.182 1.173 -26.169 1.00 74.88 83 ASN A O 1
ATOM 692 N N . PHE A 1 84 ? 4.370 0.517 -27.318 1.00 70.19 84 PHE A N 1
ATOM 693 C CA . PHE A 1 84 ? 4.898 -0.792 -27.696 1.00 70.19 84 PHE A CA 1
ATOM 694 C C . PHE A 1 84 ? 6.232 -0.700 -28.456 1.00 70.19 84 PHE A C 1
ATOM 696 O O . PHE A 1 84 ? 7.087 -1.565 -28.304 1.00 70.19 84 PHE A O 1
ATOM 703 N N . ASN A 1 85 ? 6.439 0.345 -29.267 1.00 77.50 85 ASN A N 1
ATOM 704 C CA . ASN A 1 85 ? 7.719 0.549 -29.948 1.00 77.50 85 ASN A CA 1
ATOM 705 C C . ASN A 1 85 ? 8.852 0.828 -28.950 1.00 77.50 85 ASN A C 1
ATOM 707 O O . ASN A 1 85 ? 9.942 0.286 -29.089 1.00 77.50 85 ASN A O 1
ATOM 711 N N . ILE A 1 86 ? 8.585 1.631 -27.919 1.00 90.19 86 ILE A N 1
ATOM 712 C CA . ILE A 1 86 ? 9.555 1.920 -26.856 1.00 90.19 86 ILE A CA 1
ATOM 713 C C . ILE A 1 86 ? 9.845 0.659 -26.036 1.00 90.19 86 ILE A C 1
ATOM 715 O O . ILE A 1 86 ? 11.009 0.335 -25.809 1.00 90.19 86 ILE A O 1
ATOM 719 N N . GLU A 1 87 ? 8.811 -0.096 -25.654 1.00 78.19 87 GLU A N 1
ATOM 720 C CA . GLU A 1 87 ? 8.961 -1.396 -24.981 1.00 78.19 87 GLU A CA 1
ATOM 721 C C . GLU A 1 87 ? 9.827 -2.365 -25.801 1.00 78.19 87 GLU A C 1
ATOM 723 O O . GLU A 1 87 ? 10.717 -3.022 -25.256 1.00 78.19 87 GLU A O 1
ATOM 728 N N . ALA A 1 88 ? 9.615 -2.418 -27.121 1.00 72.56 88 ALA A N 1
ATOM 729 C CA . ALA A 1 88 ? 10.401 -3.249 -28.027 1.00 72.56 88 ALA A CA 1
ATOM 730 C C . ALA A 1 88 ? 11.879 -2.832 -28.061 1.00 72.56 88 ALA A C 1
ATOM 732 O O . ALA A 1 88 ? 12.748 -3.699 -28.004 1.00 72.56 88 ALA A O 1
ATOM 733 N N . LEU A 1 89 ? 12.181 -1.529 -28.078 1.00 86.19 89 LEU A N 1
ATOM 734 C CA . LEU A 1 89 ? 13.557 -1.023 -28.013 1.00 86.19 89 LEU A CA 1
ATOM 735 C C . LEU A 1 89 ? 14.236 -1.379 -26.679 1.00 86.19 89 LEU A C 1
ATOM 737 O O . LEU A 1 89 ? 15.378 -1.841 -26.668 1.00 86.19 89 LEU A O 1
ATOM 741 N N . PHE A 1 90 ? 13.528 -1.254 -25.550 1.00 90.06 90 PHE A N 1
ATOM 742 C CA . PHE A 1 90 ? 14.034 -1.724 -24.254 1.00 90.06 90 PHE A CA 1
ATOM 743 C C . PHE A 1 90 ? 14.286 -3.238 -24.238 1.00 90.06 90 PHE A C 1
ATOM 745 O O . PHE A 1 90 ? 15.276 -3.692 -23.659 1.00 90.06 90 PHE A O 1
ATOM 752 N N . ALA A 1 91 ? 13.409 -4.035 -24.854 1.00 76.94 91 ALA A N 1
ATOM 753 C CA . ALA A 1 91 ? 13.586 -5.480 -24.959 1.00 76.94 91 ALA A CA 1
ATOM 754 C C . ALA A 1 91 ? 14.806 -5.843 -25.822 1.00 76.94 91 ALA A C 1
ATOM 756 O O . ALA A 1 91 ? 15.618 -6.684 -25.417 1.00 76.94 91 ALA A O 1
ATOM 757 N N . GLU A 1 92 ? 14.972 -5.159 -26.955 1.00 84.38 92 GLU A N 1
ATOM 758 C CA . GLU A 1 92 ? 16.058 -5.368 -27.912 1.00 84.38 92 GLU A CA 1
ATOM 759 C C . GLU A 1 92 ? 17.436 -5.108 -27.284 1.00 84.38 92 GLU A C 1
ATOM 761 O O . GLU A 1 92 ? 18.378 -5.854 -27.544 1.00 84.38 92 GLU A O 1
ATOM 766 N N . VAL A 1 93 ? 17.555 -4.162 -26.340 1.00 87.56 93 VAL A N 1
ATOM 767 C CA . VAL A 1 93 ? 18.797 -3.959 -25.564 1.00 87.56 93 VAL A CA 1
ATOM 768 C C . VAL A 1 93 ? 19.270 -5.265 -24.915 1.00 87.56 93 VAL A C 1
ATOM 770 O O . VAL A 1 93 ? 20.453 -5.601 -24.957 1.00 87.56 93 VAL A O 1
ATOM 773 N N . THR A 1 94 ? 18.360 -6.048 -24.333 1.00 83.06 94 THR A N 1
ATOM 774 C CA . THR A 1 94 ? 18.726 -7.340 -23.731 1.00 83.06 94 THR A CA 1
ATOM 775 C C . THR A 1 94 ? 18.999 -8.415 -24.767 1.00 83.06 94 THR A C 1
ATOM 777 O O . THR A 1 94 ? 19.841 -9.275 -24.508 1.00 83.06 94 THR A O 1
ATOM 780 N N . VAL A 1 95 ? 18.327 -8.376 -25.919 1.00 82.81 95 VAL A N 1
ATOM 781 C CA . VAL A 1 95 ? 18.623 -9.278 -27.039 1.00 82.81 95 VAL A CA 1
ATOM 782 C C . VAL A 1 95 ? 20.067 -9.074 -27.490 1.00 82.81 95 VAL A C 1
ATOM 784 O O . VAL A 1 95 ? 20.837 -10.034 -27.471 1.00 82.81 95 VAL A O 1
ATOM 787 N N . LEU A 1 96 ? 20.480 -7.829 -27.752 1.00 86.44 96 LEU A N 1
ATOM 788 C CA . LEU A 1 96 ? 21.851 -7.506 -28.158 1.00 86.44 96 LEU A CA 1
ATOM 789 C C . LEU A 1 96 ? 22.893 -7.960 -27.124 1.00 86.44 96 LEU A C 1
ATOM 791 O O . LEU A 1 96 ? 23.917 -8.538 -27.499 1.00 86.44 96 LEU A O 1
ATOM 795 N N . ILE A 1 97 ? 22.620 -7.755 -25.828 1.00 86.38 97 ILE A N 1
ATOM 796 C CA . ILE A 1 97 ? 23.513 -8.191 -24.741 1.00 86.38 97 ILE A CA 1
ATOM 797 C C . ILE A 1 97 ? 23.616 -9.724 -24.676 1.00 86.38 97 ILE A C 1
ATOM 799 O O . ILE A 1 97 ? 24.710 -10.264 -24.499 1.00 86.38 97 ILE A O 1
ATOM 803 N N . ASN A 1 98 ? 22.498 -10.442 -24.813 1.00 83.56 98 ASN A N 1
ATOM 804 C CA . ASN A 1 98 ? 22.471 -11.907 -24.751 1.00 83.56 98 ASN A CA 1
ATOM 805 C C . ASN A 1 98 ? 23.134 -12.556 -25.973 1.00 83.56 98 ASN A C 1
ATOM 807 O O . ASN A 1 98 ? 23.801 -13.581 -25.837 1.00 83.56 98 ASN A O 1
ATOM 811 N N . GLU A 1 99 ? 22.966 -11.962 -27.153 1.00 86.25 99 GLU A N 1
ATOM 812 C CA . GLU A 1 99 ? 23.581 -12.422 -28.400 1.00 86.25 99 GLU A CA 1
ATOM 813 C C . GLU A 1 99 ? 25.074 -12.073 -28.503 1.00 86.25 99 GLU A C 1
ATOM 815 O O . GLU A 1 99 ? 25.752 -12.536 -29.421 1.00 86.25 99 GLU A O 1
ATOM 820 N N . GLY A 1 100 ? 25.610 -11.272 -27.575 1.00 88.88 100 GLY A N 1
ATOM 821 C CA . GLY A 1 100 ? 27.009 -10.851 -27.609 1.00 88.88 100 GLY A CA 1
ATOM 822 C C . GLY A 1 100 ? 27.317 -9.945 -28.803 1.00 88.88 100 GLY A C 1
ATOM 823 O O . GLY A 1 100 ? 28.410 -10.012 -29.372 1.00 88.88 100 GLY A O 1
ATOM 824 N N . ARG A 1 101 ? 26.342 -9.129 -29.224 1.00 94.12 101 ARG A N 1
ATOM 825 C CA . ARG A 1 101 ? 26.462 -8.245 -30.389 1.00 94.12 101 ARG A CA 1
ATOM 826 C C . ARG A 1 101 ? 27.497 -7.139 -30.147 1.00 94.12 101 ARG A C 1
ATOM 828 O O . ARG A 1 101 ? 27.759 -6.789 -28.993 1.00 94.12 101 ARG A O 1
ATOM 835 N N . PRO A 1 102 ? 28.117 -6.584 -31.203 1.00 96.94 102 PRO A N 1
ATOM 836 C CA . PRO A 1 102 ? 29.073 -5.488 -31.070 1.00 96.94 102 PRO A CA 1
ATOM 837 C C . PRO A 1 102 ? 28.535 -4.335 -30.214 1.00 96.94 102 PRO A C 1
ATOM 839 O O . PRO A 1 102 ? 27.397 -3.910 -30.386 1.00 96.94 102 PRO A O 1
ATOM 842 N N . VAL A 1 103 ? 29.376 -3.784 -29.331 1.00 95.38 103 VAL A N 1
ATOM 843 C CA . VAL A 1 103 ? 28.995 -2.683 -28.419 1.00 95.38 103 VAL A CA 1
ATOM 844 C C . VAL A 1 103 ? 28.429 -1.478 -29.179 1.00 95.38 103 VAL A C 1
ATOM 846 O O . VAL A 1 103 ? 27.489 -0.859 -28.701 1.00 95.38 103 VAL A O 1
ATOM 849 N N . GLY A 1 104 ? 28.933 -1.197 -30.386 1.00 96.31 104 GLY A N 1
ATOM 850 C CA . GLY A 1 104 ? 28.423 -0.110 -31.227 1.00 96.31 104 GLY A CA 1
ATOM 851 C C . GLY A 1 104 ? 26.966 -0.291 -31.678 1.00 96.31 104 GLY A C 1
ATOM 852 O O . GLY A 1 104 ? 26.276 0.698 -31.884 1.00 96.31 104 GLY A O 1
ATOM 853 N N . GLU A 1 105 ? 26.473 -1.531 -31.797 1.00 95.88 105 GLU A N 1
ATOM 854 C CA . GLU A 1 105 ? 25.052 -1.787 -32.088 1.00 95.88 105 GLU A CA 1
ATOM 855 C C . GLU A 1 105 ? 24.179 -1.483 -30.866 1.00 95.88 105 GLU A C 1
ATOM 857 O O . GLU A 1 105 ? 23.104 -0.906 -31.005 1.00 95.88 105 GLU A O 1
ATOM 862 N N . LEU A 1 106 ? 24.665 -1.813 -29.664 1.00 96.44 106 LEU A N 1
ATOM 863 C CA . LEU A 1 106 ? 23.983 -1.469 -28.419 1.00 96.44 106 LEU A CA 1
ATOM 864 C C . LEU A 1 106 ? 23.978 0.049 -28.176 1.00 96.44 106 LEU A C 1
ATOM 866 O O . LEU A 1 106 ? 22.956 0.592 -27.771 1.00 96.44 106 LEU A O 1
ATOM 870 N N . GLU A 1 107 ? 25.098 0.729 -28.432 1.00 97.44 107 GLU A N 1
ATOM 871 C CA . GLU A 1 107 ? 25.209 2.192 -28.335 1.00 97.44 107 GLU A CA 1
ATOM 872 C C . GLU A 1 107 ? 24.203 2.890 -29.252 1.00 97.44 107 GLU A C 1
ATOM 874 O O . GLU A 1 107 ? 23.466 3.756 -28.789 1.00 97.44 107 GLU A O 1
ATOM 879 N N . ALA A 1 108 ? 24.122 2.467 -30.517 1.00 97.38 108 ALA A N 1
ATOM 880 C CA . ALA A 1 108 ? 23.185 3.036 -31.480 1.00 97.38 108 ALA A CA 1
ATOM 881 C C . ALA A 1 108 ? 21.718 2.825 -31.064 1.00 97.38 108 ALA A C 1
ATOM 883 O O . ALA A 1 108 ? 20.915 3.749 -31.155 1.00 97.38 108 ALA A O 1
ATOM 884 N N . LEU A 1 109 ? 21.376 1.633 -30.561 1.00 96.69 109 LEU A N 1
ATOM 885 C CA . LEU A 1 109 ? 20.025 1.333 -30.082 1.00 96.69 109 LEU A CA 1
ATOM 886 C C . LEU A 1 109 ? 19.646 2.171 -28.849 1.00 96.69 109 LEU A C 1
ATOM 888 O O . LEU A 1 109 ? 18.518 2.648 -28.741 1.00 96.69 109 LEU A O 1
ATOM 892 N N . VAL A 1 110 ? 20.580 2.349 -27.908 1.00 97.56 110 VAL A N 1
ATOM 893 C CA . VAL A 1 110 ? 20.364 3.188 -26.719 1.00 97.56 110 VAL A CA 1
ATOM 894 C C . VAL A 1 110 ? 20.203 4.656 -27.108 1.00 97.56 110 VAL A C 1
ATOM 896 O O . VAL A 1 110 ? 19.351 5.335 -26.538 1.00 97.56 110 VAL A O 1
ATOM 899 N N . GLU A 1 111 ? 20.964 5.141 -28.089 1.00 97.62 111 GLU A N 1
ATOM 900 C CA . GLU A 1 111 ? 20.826 6.502 -28.614 1.00 97.62 111 GLU A CA 1
ATOM 901 C C . GLU A 1 111 ? 19.448 6.723 -29.258 1.00 97.62 111 GLU A C 1
ATOM 903 O O . GLU A 1 111 ? 18.772 7.692 -28.909 1.00 97.62 111 GLU A O 1
ATOM 908 N N . GLU A 1 112 ? 18.982 5.786 -30.093 1.00 97.12 112 GLU A N 1
ATOM 909 C CA . GLU A 1 112 ? 17.640 5.818 -30.699 1.00 97.12 112 GLU A CA 1
ATOM 910 C C . GLU A 1 112 ? 16.531 5.833 -29.635 1.00 97.12 112 GLU A C 1
ATOM 912 O O . GLU A 1 112 ? 15.624 6.669 -29.665 1.00 97.12 112 GLU A O 1
ATOM 917 N N . LEU A 1 113 ? 16.620 4.940 -28.646 1.00 97.50 113 LEU A N 1
ATOM 918 C CA . LEU A 1 113 ? 15.670 4.883 -27.537 1.00 97.50 113 LEU A CA 1
ATOM 919 C C . LEU A 1 113 ? 15.645 6.201 -26.746 1.00 97.50 113 LEU A C 1
ATOM 921 O O . LEU A 1 113 ? 14.574 6.706 -26.401 1.00 97.50 113 LEU A O 1
ATOM 925 N N . MET A 1 114 ? 16.815 6.779 -26.472 1.00 97.88 114 MET A N 1
ATOM 926 C CA . MET A 1 114 ? 16.927 8.024 -25.716 1.00 97.88 114 MET A CA 1
ATOM 927 C C . MET A 1 114 ? 16.433 9.247 -26.483 1.00 97.88 114 MET A C 1
ATOM 929 O O . MET A 1 114 ? 15.887 10.161 -25.860 1.00 97.88 114 MET A O 1
ATOM 933 N N . GLU A 1 115 ? 16.584 9.273 -27.806 1.00 97.50 115 GLU A N 1
ATOM 934 C CA . GLU A 1 115 ? 16.003 10.311 -28.658 1.00 97.50 115 GLU A CA 1
ATOM 935 C C . GLU A 1 115 ? 14.473 10.304 -28.542 1.00 97.50 115 GLU A C 1
ATOM 937 O O . GLU A 1 115 ? 13.877 11.319 -28.170 1.00 97.50 115 GLU A O 1
ATOM 942 N N . ILE A 1 116 ? 13.855 9.130 -28.717 1.00 96.62 116 ILE A N 1
ATOM 943 C CA . ILE A 1 116 ? 12.400 8.946 -28.611 1.00 96.62 116 ILE A CA 1
ATOM 944 C C . ILE A 1 116 ? 11.889 9.337 -27.219 1.00 96.62 116 ILE A C 1
ATOM 946 O O . ILE A 1 116 ? 10.879 10.035 -27.093 1.00 96.62 116 ILE A O 1
ATOM 950 N N . LEU A 1 117 ? 12.575 8.904 -26.157 1.00 97.12 117 LEU A N 1
ATOM 951 C CA . LEU A 1 117 ? 12.168 9.191 -24.780 1.00 97.12 117 LEU A CA 1
ATOM 952 C C . LEU A 1 117 ? 12.269 10.676 -24.436 1.00 97.12 117 LEU A C 1
ATOM 954 O O . LEU A 1 117 ? 11.374 11.200 -23.774 1.00 97.12 117 LEU A O 1
ATOM 958 N N . ARG A 1 118 ? 13.326 11.364 -24.880 1.00 97.38 118 ARG A N 1
ATOM 959 C CA . ARG A 1 118 ? 13.500 12.802 -24.632 1.00 97.38 118 ARG A CA 1
ATOM 960 C C . ARG A 1 118 ? 12.491 13.641 -25.403 1.00 97.38 118 ARG A C 1
ATOM 962 O O . ARG A 1 118 ? 11.949 14.585 -24.835 1.00 97.38 118 ARG A O 1
ATOM 969 N N . GLU A 1 119 ? 12.209 13.287 -26.655 1.00 96.38 119 GLU A N 1
ATOM 970 C CA . GLU A 1 119 ? 11.170 13.951 -27.446 1.00 96.38 119 GLU A CA 1
ATOM 971 C C . GLU A 1 119 ? 9.790 13.759 -26.801 1.00 96.38 119 GLU A C 1
ATOM 973 O O . GLU A 1 119 ? 9.092 14.735 -26.515 1.00 96.38 119 GLU A O 1
ATOM 978 N N . SER A 1 120 ? 9.454 12.512 -26.453 1.00 95.06 120 SER A N 1
ATOM 979 C CA . SER A 1 120 ? 8.211 12.175 -25.750 1.00 95.06 120 SER A CA 1
ATOM 980 C C . SER A 1 120 ? 8.071 12.946 -24.439 1.00 95.06 120 SER A C 1
ATOM 982 O O . SER A 1 120 ? 7.007 13.475 -24.128 1.00 95.06 120 SER A O 1
ATOM 984 N N . ALA A 1 121 ? 9.147 13.013 -23.656 1.00 94.12 121 ALA A N 1
ATOM 985 C CA . ALA A 1 121 ? 9.175 13.704 -22.378 1.00 94.12 121 ALA A CA 1
ATOM 986 C C . ALA A 1 121 ? 8.969 15.216 -22.516 1.00 94.12 121 ALA A C 1
ATOM 988 O O . ALA A 1 121 ? 8.175 15.789 -21.771 1.00 94.12 121 ALA A O 1
ATOM 989 N N . ALA A 1 122 ? 9.643 15.853 -23.477 1.00 94.44 122 ALA A N 1
ATOM 990 C CA . ALA A 1 122 ? 9.518 17.286 -23.716 1.00 94.44 122 ALA A CA 1
ATOM 991 C C . ALA A 1 122 ? 8.087 17.675 -24.121 1.00 94.44 122 ALA A C 1
ATOM 993 O O . ALA A 1 122 ? 7.565 18.685 -23.649 1.00 94.44 122 ALA A O 1
ATOM 994 N N . GLU A 1 123 ? 7.432 16.863 -24.954 1.00 92.81 123 GLU A N 1
ATOM 995 C CA . GLU A 1 123 ? 6.035 17.084 -25.335 1.00 92.81 123 GLU A CA 1
ATOM 996 C C . GLU A 1 123 ? 5.078 16.831 -24.163 1.00 92.81 123 GLU A C 1
ATOM 998 O O . GLU A 1 123 ? 4.209 17.659 -23.880 1.00 92.81 123 GLU A O 1
ATOM 1003 N N . LEU A 1 124 ? 5.268 15.732 -23.424 1.00 88.56 124 LEU A N 1
ATOM 1004 C CA . LEU A 1 124 ? 4.467 15.433 -22.238 1.00 88.56 124 LEU A CA 1
ATOM 1005 C C . LEU A 1 124 ? 4.601 16.524 -21.173 1.00 88.56 124 LEU A C 1
ATOM 1007 O O . LEU A 1 124 ? 3.623 16.818 -20.497 1.00 88.56 124 LEU A O 1
ATOM 1011 N N . ASP A 1 125 ? 5.763 17.159 -21.021 1.00 88.12 125 ASP A N 1
ATOM 1012 C CA . ASP A 1 125 ? 5.937 18.274 -20.083 1.00 88.12 125 ASP A CA 1
ATOM 1013 C C . ASP A 1 125 ? 5.067 19.490 -20.425 1.00 88.12 125 ASP A C 1
ATOM 1015 O O . ASP A 1 125 ? 4.684 20.241 -19.525 1.00 88.12 125 ASP A O 1
ATOM 1019 N N . VAL A 1 126 ? 4.723 19.678 -21.701 1.00 86.31 126 VAL A N 1
ATOM 1020 C CA . VAL A 1 126 ? 3.859 20.772 -22.161 1.00 86.31 126 VAL A CA 1
ATOM 1021 C C . VAL A 1 126 ? 2.386 20.367 -22.123 1.00 86.31 126 VAL A C 1
ATOM 1023 O O . VAL A 1 126 ? 1.560 21.093 -21.571 1.00 86.31 126 VAL A O 1
ATOM 1026 N N . GLU A 1 127 ? 2.057 19.214 -22.700 1.00 83.44 127 GLU A N 1
ATOM 1027 C CA . GLU A 1 127 ? 0.675 18.815 -22.997 1.00 83.44 127 GLU A CA 1
ATOM 1028 C C . GLU A 1 127 ? 0.026 17.999 -21.874 1.00 83.44 127 GLU A C 1
ATOM 1030 O O . GLU A 1 127 ? -1.179 18.088 -21.622 1.00 83.44 127 GLU A O 1
ATOM 1035 N N . LYS A 1 128 ? 0.830 17.209 -21.158 1.00 73.94 128 LYS A N 1
ATOM 1036 C CA . LYS A 1 128 ? 0.384 16.361 -20.051 1.00 73.94 128 LYS A CA 1
ATOM 1037 C C . LYS A 1 128 ? 1.374 16.448 -18.886 1.00 73.94 128 LYS A C 1
ATOM 1039 O O . LYS A 1 128 ? 1.913 15.413 -18.472 1.00 73.94 128 LYS A O 1
ATOM 1044 N N . PRO A 1 129 ? 1.648 17.664 -18.368 1.00 72.50 129 PRO A N 1
ATOM 1045 C CA . PRO A 1 129 ? 2.645 17.860 -17.330 1.00 72.50 129 PRO A CA 1
ATOM 1046 C C . PRO A 1 129 ? 2.341 16.917 -16.182 1.00 72.50 129 PRO A C 1
ATOM 1048 O O . PRO A 1 129 ? 1.177 16.729 -15.815 1.00 72.50 129 PRO A O 1
ATOM 1051 N N . ARG A 1 130 ? 3.388 16.298 -15.638 1.00 69.38 130 ARG A N 1
ATOM 1052 C CA . ARG A 1 130 ? 3.246 15.372 -14.525 1.00 69.38 130 ARG A CA 1
ATOM 1053 C C . ARG A 1 130 ? 2.515 16.110 -13.407 1.00 69.38 130 ARG A C 1
ATOM 1055 O O . ARG A 1 130 ? 3.056 17.032 -12.792 1.00 69.38 130 ARG A O 1
ATOM 1062 N N . GLU A 1 131 ? 1.252 15.746 -13.174 1.00 55.19 131 GLU A N 1
ATOM 1063 C CA . GLU A 1 131 ? 0.548 16.195 -11.987 1.00 55.19 131 GLU A CA 1
ATOM 1064 C C . GLU A 1 131 ? 1.327 15.588 -10.831 1.00 55.19 131 GLU A C 1
ATOM 1066 O O . GLU A 1 131 ? 1.204 14.401 -10.533 1.00 55.19 131 GLU A O 1
ATOM 1071 N N . ASN A 1 132 ? 2.176 16.393 -10.188 1.00 52.16 132 ASN A N 1
ATOM 1072 C CA . ASN A 1 132 ? 2.655 16.067 -8.860 1.00 52.16 132 ASN A CA 1
ATOM 1073 C C . ASN A 1 132 ? 1.422 15.613 -8.092 1.00 52.16 132 ASN A C 1
ATOM 1075 O O . ASN A 1 132 ? 0.503 16.422 -7.920 1.00 52.16 132 ASN A O 1
ATOM 1079 N N . MET A 1 133 ? 1.386 14.356 -7.635 1.00 52.41 133 MET A N 1
ATOM 1080 C CA . MET A 1 133 ? 0.423 13.960 -6.619 1.00 52.41 133 MET A CA 1
ATOM 1081 C C . MET A 1 133 ? 0.579 15.032 -5.550 1.00 52.41 133 MET A C 1
ATOM 1083 O O . MET A 1 133 ? 1.662 15.149 -4.969 1.00 52.41 133 MET A O 1
ATOM 1087 N N . SER A 1 134 ? -0.419 15.922 -5.443 1.00 60.34 134 SER A N 1
ATOM 1088 C CA . SER A 1 134 ? -0.235 17.189 -4.736 1.00 60.34 134 SER A CA 1
ATOM 1089 C C . SER A 1 134 ? 0.398 16.879 -3.386 1.00 60.34 134 SER A C 1
ATOM 1091 O O . SER A 1 134 ? 0.090 15.844 -2.792 1.00 60.34 134 SER A O 1
ATOM 1093 N N . HIS A 1 135 ? 1.288 17.727 -2.872 1.00 69.44 135 HIS A N 1
ATOM 1094 C CA . HIS A 1 135 ? 1.873 17.489 -1.547 1.00 69.44 135 HIS A CA 1
ATOM 1095 C C . HIS A 1 135 ? 0.761 17.200 -0.513 1.00 69.44 135 HIS A C 1
ATOM 1097 O O . HIS A 1 135 ? 0.904 16.339 0.357 1.00 69.44 135 HIS A O 1
ATOM 1103 N N . GLY A 1 136 ? -0.404 17.838 -0.701 1.00 69.06 136 GLY A N 1
ATOM 1104 C CA . GLY A 1 136 ? -1.636 17.553 0.027 1.00 69.06 136 GLY A CA 1
ATOM 1105 C C . GLY A 1 136 ? -2.259 16.178 -0.251 1.00 69.06 136 GLY A C 1
ATOM 1106 O O . GLY A 1 136 ? -2.785 15.580 0.676 1.00 69.06 136 GLY A O 1
ATOM 1107 N N . ALA A 1 137 ? -2.187 15.641 -1.469 1.00 68.69 137 ALA A N 1
ATOM 1108 C CA . ALA A 1 137 ? -2.663 14.303 -1.823 1.00 68.69 137 ALA A CA 1
ATOM 1109 C C . ALA A 1 137 ? -1.819 13.179 -1.199 1.00 68.69 137 ALA A C 1
ATOM 1111 O O . ALA A 1 137 ? -2.398 12.232 -0.675 1.00 68.69 137 ALA A O 1
ATOM 1112 N N . ILE A 1 138 ? -0.481 13.280 -1.185 1.00 77.81 138 ILE A N 1
ATOM 1113 C CA . ILE A 1 138 ? 0.388 12.285 -0.510 1.00 77.81 138 ILE A CA 1
ATOM 1114 C C . ILE A 1 138 ? 0.116 12.299 0.992 1.00 77.81 138 ILE A C 1
ATOM 1116 O O . ILE A 1 138 ? -0.146 11.256 1.596 1.00 77.81 138 ILE A O 1
ATOM 1120 N N . PHE A 1 139 ? 0.104 13.498 1.578 1.00 83.00 139 PHE A N 1
ATOM 1121 C CA . PHE A 1 139 ? -0.256 13.695 2.976 1.00 83.00 139 PHE A CA 1
ATOM 1122 C C . PHE A 1 139 ? -1.646 13.122 3.287 1.00 83.00 139 PHE A C 1
ATOM 1124 O O . PHE A 1 139 ? -1.796 12.367 4.245 1.00 83.00 139 PHE A O 1
ATOM 1131 N N . ALA A 1 140 ? -2.657 13.437 2.471 1.00 75.56 140 ALA A N 1
ATOM 1132 C CA . ALA A 1 140 ? -4.026 12.974 2.668 1.00 75.56 140 ALA A CA 1
ATOM 1133 C C . ALA A 1 140 ? -4.156 11.457 2.497 1.00 75.56 140 ALA A C 1
ATOM 1135 O O . ALA A 1 140 ? -4.858 10.832 3.286 1.00 75.56 140 ALA A O 1
ATOM 1136 N N . LYS A 1 141 ? -3.466 10.848 1.523 1.00 76.00 141 LYS A N 1
ATOM 1137 C CA . LYS A 1 141 ? -3.441 9.389 1.319 1.00 76.00 141 LYS A CA 1
ATOM 1138 C C . LYS A 1 141 ? -2.877 8.703 2.565 1.00 76.00 141 LYS A C 1
ATOM 1140 O O . LYS A 1 141 ? -3.564 7.868 3.147 1.00 76.00 141 LYS A O 1
ATOM 1145 N N . ALA A 1 142 ? -1.704 9.133 3.040 1.00 85.62 142 ALA A N 1
ATOM 1146 C CA . ALA A 1 142 ? -1.105 8.623 4.274 1.00 85.62 142 ALA A CA 1
ATOM 1147 C C . ALA A 1 142 ? -2.039 8.820 5.484 1.00 85.62 142 ALA A C 1
ATOM 1149 O O . ALA A 1 142 ? -2.320 7.880 6.221 1.00 85.62 142 ALA A O 1
ATOM 1150 N N . LEU A 1 143 ? -2.576 10.027 5.666 1.00 83.56 143 LEU A N 1
ATOM 1151 C CA . LEU A 1 143 ? -3.499 10.360 6.751 1.00 83.56 143 LEU A CA 1
ATOM 1152 C C . LEU A 1 143 ? -4.734 9.443 6.761 1.00 83.56 143 LEU A C 1
ATOM 1154 O O . LEU A 1 143 ? -5.096 8.895 7.801 1.00 83.56 143 LEU A O 1
ATOM 1158 N N . VAL A 1 144 ? -5.397 9.294 5.612 1.00 77.81 144 VAL A N 1
ATOM 1159 C CA . VAL A 1 144 ? -6.657 8.550 5.476 1.00 77.81 144 VAL A CA 1
ATOM 1160 C C . VAL A 1 144 ? -6.450 7.054 5.679 1.00 77.81 144 VAL A C 1
ATOM 1162 O O . VAL A 1 144 ? -7.320 6.430 6.286 1.00 77.81 144 VAL A O 1
ATOM 1165 N N . ILE A 1 145 ? -5.322 6.494 5.221 1.00 80.31 145 ILE A N 1
ATOM 1166 C CA . ILE A 1 145 ? -4.965 5.090 5.476 1.00 80.31 145 ILE A CA 1
ATOM 1167 C C . ILE A 1 145 ? -4.929 4.850 6.987 1.00 80.31 145 ILE A C 1
ATOM 1169 O O . ILE A 1 145 ? -5.738 4.087 7.507 1.00 80.31 145 ILE A O 1
ATOM 1173 N N . LEU A 1 146 ? -4.063 5.559 7.721 1.00 87.69 146 LEU A N 1
ATOM 1174 C CA . LEU A 1 146 ? -3.906 5.298 9.154 1.00 87.69 146 LEU A CA 1
ATOM 1175 C C . LEU A 1 146 ? -5.161 5.654 9.959 1.00 87.69 146 LEU A C 1
ATOM 1177 O O . LEU A 1 146 ? -5.485 4.959 10.920 1.00 87.69 146 LEU A O 1
ATOM 1181 N N . LEU A 1 147 ? -5.893 6.706 9.575 1.00 81.12 147 LEU A N 1
ATOM 1182 C CA . LEU A 1 147 ? -7.156 7.046 10.232 1.00 81.12 147 LEU A CA 1
ATOM 1183 C C . LEU A 1 147 ? -8.197 5.938 10.102 1.00 81.12 147 LEU A C 1
ATOM 1185 O O . LEU A 1 147 ? -8.918 5.692 11.064 1.00 81.12 147 LEU A O 1
ATOM 1189 N N . ARG A 1 148 ? -8.298 5.298 8.935 1.00 78.25 148 ARG A N 1
ATOM 1190 C CA . ARG A 1 148 ? -9.267 4.227 8.692 1.00 78.25 148 ARG A CA 1
ATOM 1191 C C . ARG A 1 148 ? -8.981 3.029 9.587 1.00 78.25 148 ARG A C 1
ATOM 1193 O O . ARG A 1 148 ? -9.831 2.681 10.408 1.00 78.25 148 ARG A O 1
ATOM 1200 N N . GLU A 1 149 ? -7.766 2.500 9.495 1.00 81.38 149 GLU A N 1
ATOM 1201 C CA . GLU A 1 149 ? -7.371 1.293 10.226 1.00 81.38 149 GLU A CA 1
ATOM 1202 C C . GLU A 1 149 ? -7.323 1.547 11.738 1.00 81.38 149 GLU A C 1
ATOM 1204 O O . GLU A 1 149 ? -7.830 0.778 12.559 1.00 81.38 149 GLU A O 1
ATOM 1209 N N . GLY A 1 150 ? -6.796 2.705 12.142 1.00 84.56 150 GLY A N 1
ATOM 1210 C CA . GLY A 1 150 ? -6.752 3.090 13.546 1.00 84.56 150 GLY A CA 1
ATOM 1211 C C . GLY A 1 150 ? -8.141 3.287 14.15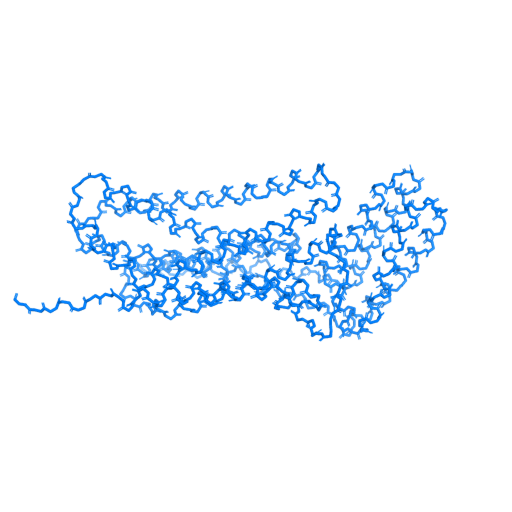9 1.00 84.56 150 GLY A C 1
ATOM 1212 O O . GLY A 1 150 ? -8.343 2.967 15.333 1.00 84.56 150 GLY A O 1
ATOM 1213 N N . LEU A 1 151 ? -9.112 3.801 13.398 1.00 78.06 151 LEU A N 1
ATOM 1214 C CA . LEU A 1 151 ? -10.472 4.014 13.893 1.00 78.06 151 LEU A CA 1
ATOM 1215 C C . LEU A 1 151 ? -11.223 2.686 14.042 1.00 78.06 151 LEU A C 1
ATOM 1217 O O . LEU A 1 151 ? -11.944 2.523 15.028 1.00 78.06 151 LEU A O 1
ATOM 1221 N N . GLU A 1 152 ? -11.004 1.716 13.150 1.00 74.19 152 GLU A N 1
ATOM 1222 C CA . GLU A 1 152 ? -11.484 0.338 13.324 1.00 74.19 152 GLU A CA 1
ATOM 1223 C C . GLU A 1 152 ? -10.956 -0.289 14.617 1.00 74.19 152 GLU A C 1
ATOM 1225 O O . GLU A 1 152 ? -11.749 -0.751 15.450 1.00 74.19 152 GLU A O 1
ATOM 1230 N N . ALA A 1 153 ? -9.642 -0.206 14.850 1.00 84.25 153 ALA A N 1
ATOM 1231 C CA . ALA A 1 153 ? -9.027 -0.696 16.081 1.00 84.25 153 ALA A CA 1
ATOM 1232 C C . ALA A 1 153 ? -9.640 -0.025 17.322 1.00 84.25 153 ALA A C 1
ATOM 1234 O O . ALA A 1 153 ? -10.061 -0.702 18.265 1.00 84.25 153 ALA A O 1
ATOM 1235 N N . ILE A 1 154 ? -9.747 1.309 17.323 1.00 84.31 154 ILE A N 1
ATOM 1236 C CA . ILE A 1 154 ? -10.316 2.080 18.440 1.00 84.31 154 ILE A CA 1
ATOM 1237 C C . ILE A 1 154 ? -11.766 1.687 18.713 1.00 84.31 154 ILE A C 1
ATOM 1239 O O . ILE A 1 154 ? -12.162 1.605 19.876 1.00 84.31 154 ILE A O 1
ATOM 1243 N N . LEU A 1 155 ? -12.568 1.441 17.679 1.00 74.25 155 LEU A N 1
ATOM 1244 C CA . LEU A 1 155 ? -13.969 1.068 17.834 1.00 74.25 155 LEU A CA 1
ATOM 1245 C C . LEU A 1 155 ? -14.131 -0.315 18.466 1.00 74.25 155 LEU A C 1
ATOM 1247 O O . LEU A 1 155 ? -14.946 -0.478 19.380 1.00 74.25 155 LEU A O 1
ATOM 1251 N N . ILE A 1 156 ? -13.334 -1.292 18.026 1.00 75.19 156 ILE A N 1
ATOM 1252 C CA . ILE A 1 156 ? -13.333 -2.644 18.598 1.00 75.19 156 ILE A CA 1
ATOM 1253 C C . ILE A 1 156 ? -12.887 -2.588 20.064 1.00 75.19 156 ILE A C 1
ATOM 1255 O O . ILE A 1 156 ? -13.594 -3.076 20.953 1.00 75.19 156 ILE A O 1
ATOM 1259 N N . LEU A 1 157 ? -11.756 -1.930 20.340 1.00 82.31 157 LEU A N 1
ATOM 1260 C CA . LEU A 1 157 ? -11.234 -1.781 21.698 1.00 82.31 157 LEU A CA 1
ATOM 1261 C C . LEU A 1 157 ? -12.193 -0.990 22.591 1.00 82.31 157 LEU A C 1
ATOM 1263 O O . LEU A 1 157 ? -12.440 -1.381 23.729 1.00 82.31 157 LEU A O 1
ATOM 1267 N N . GLY A 1 158 ? -12.785 0.086 22.077 1.00 80.12 158 GLY A N 1
ATOM 1268 C CA . GLY A 1 158 ? -13.766 0.906 22.777 1.00 80.12 158 GLY A CA 1
ATOM 1269 C C . GLY A 1 158 ? -14.998 0.101 23.183 1.00 80.12 158 GLY A C 1
ATOM 1270 O O . GLY A 1 158 ? -15.422 0.170 24.337 1.00 80.12 158 GLY A O 1
ATOM 1271 N N . ALA A 1 159 ? -15.527 -0.733 22.284 1.00 74.12 159 ALA A N 1
ATOM 1272 C CA . ALA A 1 159 ? -16.642 -1.627 22.585 1.00 74.12 159 ALA A CA 1
ATOM 1273 C C . ALA A 1 159 ? -16.279 -2.675 23.651 1.00 74.12 159 ALA A C 1
ATOM 1275 O O . ALA A 1 159 ? -17.058 -2.908 24.580 1.00 74.12 159 ALA A O 1
ATOM 1276 N N . MET A 1 160 ? -15.087 -3.277 23.564 1.00 72.69 160 MET A N 1
ATOM 1277 C CA . MET A 1 160 ? -14.596 -4.226 24.571 1.00 72.69 160 MET A CA 1
ATOM 1278 C C . MET A 1 160 ? -14.447 -3.562 25.941 1.00 72.69 160 MET A C 1
ATOM 1280 O O . MET A 1 160 ? -14.970 -4.068 26.935 1.00 72.69 160 MET A O 1
ATOM 1284 N N . ILE A 1 161 ? -13.800 -2.397 25.993 1.00 83.06 161 ILE A N 1
ATOM 1285 C CA . ILE A 1 161 ? -13.605 -1.615 27.216 1.00 83.06 161 ILE A CA 1
ATOM 1286 C C . ILE A 1 161 ? -14.957 -1.209 27.814 1.00 83.06 161 ILE A C 1
ATOM 1288 O O . ILE A 1 161 ? -15.167 -1.372 29.015 1.00 83.06 161 ILE A O 1
ATOM 1292 N N . ALA A 1 162 ? -15.912 -0.761 26.995 1.00 78.44 162 ALA A N 1
ATOM 1293 C CA . ALA A 1 162 ? -17.255 -0.413 27.452 1.00 78.44 162 ALA A CA 1
ATOM 1294 C C . ALA A 1 162 ? -17.990 -1.611 28.079 1.00 78.44 162 ALA A C 1
ATOM 1296 O O . ALA A 1 162 ? -18.641 -1.462 29.116 1.00 78.44 162 ALA A O 1
ATOM 1297 N N . ILE A 1 163 ? -17.865 -2.812 27.498 1.00 70.88 163 ILE A N 1
ATOM 1298 C CA . ILE A 1 163 ? -18.432 -4.044 28.071 1.00 70.88 163 ILE A CA 1
ATOM 1299 C C . ILE A 1 163 ? -17.777 -4.376 29.416 1.00 70.88 163 ILE A C 1
ATOM 1301 O O . ILE A 1 163 ? -18.488 -4.726 30.359 1.00 70.88 163 ILE A O 1
ATOM 1305 N N . LEU A 1 164 ? -16.451 -4.259 29.520 1.00 81.12 164 LEU A N 1
ATOM 1306 C CA . LEU A 1 164 ? -15.707 -4.541 30.752 1.00 81.12 164 LEU A CA 1
ATOM 1307 C C . LEU A 1 164 ? -16.104 -3.596 31.888 1.00 81.12 164 LEU A C 1
ATOM 1309 O O . LEU A 1 164 ? -16.402 -4.058 32.990 1.00 81.12 164 LEU A O 1
ATOM 1313 N N . ILE A 1 165 ? -16.207 -2.297 31.599 1.00 81.38 165 ILE A N 1
ATOM 1314 C CA . ILE A 1 165 ? -16.651 -1.284 32.565 1.00 81.38 165 ILE A CA 1
ATOM 1315 C C . ILE A 1 165 ? -18.096 -1.553 32.989 1.00 81.38 165 ILE A C 1
ATOM 1317 O O . ILE A 1 165 ? -18.397 -1.597 34.180 1.00 81.38 165 ILE A O 1
ATOM 1321 N N . LYS A 1 166 ? -18.996 -1.834 32.034 1.00 76.19 166 LYS A N 1
ATOM 1322 C CA . LYS A 1 166 ? -20.400 -2.165 32.335 1.00 76.19 166 LYS A CA 1
ATOM 1323 C C . LYS A 1 166 ? -20.534 -3.415 33.215 1.00 76.19 166 LYS A C 1
ATOM 1325 O O . LYS A 1 166 ? -21.489 -3.521 33.980 1.00 76.19 166 LYS A O 1
ATOM 1330 N N . ARG A 1 167 ? -19.585 -4.352 33.121 1.00 78.00 167 ARG A N 1
ATOM 1331 C CA . ARG A 1 167 ? -19.512 -5.568 33.946 1.00 78.00 167 ARG A CA 1
ATOM 1332 C C . ARG A 1 167 ? -18.697 -5.397 35.237 1.00 78.00 167 ARG A C 1
ATOM 1334 O O . ARG A 1 167 ? -18.461 -6.395 35.908 1.00 78.00 167 ARG A O 1
ATOM 1341 N N . LYS A 1 168 ? -18.277 -4.176 35.596 1.00 82.62 168 LYS A N 1
ATOM 1342 C CA . LYS A 1 168 ? -17.433 -3.877 36.772 1.00 82.62 168 LYS A CA 1
ATOM 1343 C C . LYS A 1 168 ? -16.090 -4.635 36.794 1.00 82.62 168 LYS A C 1
ATOM 1345 O O . LYS A 1 168 ? -15.560 -4.909 37.864 1.00 82.62 168 LYS A O 1
ATOM 1350 N N . ARG A 1 169 ? -15.534 -4.967 35.622 1.00 81.94 169 ARG A N 1
ATOM 1351 C CA . ARG A 1 169 ? -14.222 -5.631 35.448 1.00 81.94 169 ARG A CA 1
ATOM 1352 C C . ARG A 1 169 ? -13.183 -4.654 34.902 1.00 81.94 169 ARG A C 1
ATOM 1354 O O . ARG A 1 169 ? -12.583 -4.874 33.848 1.00 81.94 169 ARG A O 1
ATOM 1361 N N . GLU A 1 170 ? -13.034 -3.514 35.572 1.00 83.56 170 GLU A N 1
ATOM 1362 C CA . GLU A 1 170 ? -12.105 -2.457 35.144 1.00 83.56 170 GLU A CA 1
ATOM 1363 C C . GLU A 1 170 ? -10.636 -2.901 35.213 1.00 83.56 170 GLU A C 1
ATOM 1365 O O . GLU A 1 170 ? -9.810 -2.439 34.428 1.00 83.56 170 GLU A O 1
ATOM 1370 N N . ASP A 1 171 ? -10.325 -3.872 36.074 1.00 83.25 171 ASP A N 1
ATOM 1371 C CA . ASP A 1 171 ? -9.023 -4.534 36.179 1.00 83.25 171 ASP A CA 1
ATOM 1372 C C . ASP A 1 171 ? -8.554 -5.129 34.838 1.00 83.25 171 ASP A C 1
ATOM 1374 O O . ASP A 1 171 ? -7.368 -5.081 34.501 1.00 83.25 171 ASP A O 1
ATOM 1378 N N . GLN A 1 172 ? -9.492 -5.614 34.021 1.00 83.50 172 GLN A N 1
ATOM 1379 C CA . GLN A 1 172 ? -9.197 -6.250 32.735 1.00 83.50 172 GLN A CA 1
ATOM 1380 C C . GLN A 1 172 ? -9.008 -5.254 31.590 1.00 83.50 172 GLN A C 1
ATOM 1382 O O . GLN A 1 172 ? -8.483 -5.619 30.538 1.00 83.50 172 GLN A O 1
ATOM 1387 N N . VAL A 1 173 ? -9.358 -3.979 31.784 1.00 87.69 173 VAL A N 1
ATOM 1388 C CA . VAL A 1 173 ? -9.088 -2.918 30.798 1.00 87.69 173 VAL A CA 1
ATOM 1389 C C . VAL A 1 173 ? -7.580 -2.767 30.585 1.00 87.69 173 VAL A C 1
ATOM 1391 O O . VAL A 1 173 ? -7.124 -2.577 29.457 1.00 87.69 173 VAL A O 1
ATOM 1394 N N . LYS A 1 174 ? -6.776 -2.952 31.642 1.00 91.25 174 LYS A N 1
ATOM 1395 C CA . LYS A 1 174 ? -5.311 -2.946 31.536 1.00 91.25 174 LYS A CA 1
ATOM 1396 C C . LYS A 1 174 ? -4.799 -4.061 30.621 1.00 91.25 174 LYS A C 1
ATOM 1398 O O . LYS A 1 174 ? -3.861 -3.839 29.861 1.00 91.25 174 LYS A O 1
ATOM 1403 N N . THR A 1 175 ? -5.426 -5.238 30.654 1.00 87.56 175 THR A N 1
ATOM 1404 C CA . THR A 1 175 ? -5.092 -6.353 29.757 1.00 87.56 175 THR A CA 1
ATOM 1405 C C . THR A 1 175 ? -5.324 -5.980 28.297 1.00 87.56 175 THR A C 1
ATOM 1407 O O . THR A 1 175 ? -4.468 -6.266 27.464 1.00 87.56 175 THR A O 1
ATOM 1410 N N . VAL A 1 176 ? -6.435 -5.299 27.998 1.00 88.62 176 VAL A N 1
ATOM 1411 C CA . VAL A 1 176 ? -6.746 -4.814 26.645 1.00 88.62 176 VAL A CA 1
ATOM 1412 C C . VAL A 1 176 ? -5.660 -3.851 26.158 1.00 88.62 176 VAL A C 1
ATOM 1414 O O . VAL A 1 176 ? -5.143 -4.030 25.057 1.00 88.62 176 VAL A O 1
ATOM 1417 N N . TYR A 1 177 ? -5.238 -2.887 26.984 1.00 93.50 177 TYR A N 1
ATOM 1418 C CA . TYR A 1 177 ? -4.170 -1.951 26.609 1.00 93.50 177 TYR A CA 1
ATOM 1419 C C . TYR A 1 177 ? -2.825 -2.637 26.377 1.00 93.50 177 TYR A C 1
ATOM 1421 O O . TYR A 1 177 ? -2.173 -2.361 25.374 1.00 93.50 177 TYR A O 1
ATOM 1429 N N . ILE A 1 178 ? -2.421 -3.554 27.262 1.00 95.25 178 ILE A N 1
ATOM 1430 C CA . ILE A 1 178 ? -1.151 -4.281 27.117 1.00 95.25 178 ILE A CA 1
ATOM 1431 C C . ILE A 1 178 ? -1.161 -5.127 25.840 1.00 95.25 178 ILE A C 1
ATOM 1433 O O . ILE A 1 178 ? -0.201 -5.092 25.074 1.00 95.25 178 ILE A O 1
ATOM 1437 N N . ALA A 1 179 ? -2.253 -5.851 25.586 1.00 89.50 179 ALA A N 1
ATOM 1438 C CA . ALA A 1 179 ? -2.408 -6.649 24.376 1.00 89.50 179 ALA A CA 1
ATOM 1439 C C . ALA A 1 179 ? -2.394 -5.785 23.104 1.00 89.50 179 ALA A C 1
ATOM 1441 O O . ALA A 1 179 ? -1.763 -6.161 22.121 1.00 89.50 179 ALA A O 1
ATOM 1442 N N . SER A 1 180 ? -3.025 -4.607 23.144 1.00 93.50 180 SER A N 1
ATOM 1443 C CA . SER A 1 180 ? -3.031 -3.655 22.025 1.00 93.50 180 SER A CA 1
ATOM 1444 C C . SER A 1 180 ? -1.633 -3.100 21.748 1.00 93.50 180 SER A C 1
ATOM 1446 O O . SER A 1 180 ? -1.196 -3.072 20.604 1.00 93.50 180 SER A O 1
ATOM 1448 N N . ALA A 1 181 ? -0.889 -2.720 22.790 1.00 95.75 181 ALA A N 1
ATOM 1449 C CA . ALA A 1 181 ? 0.490 -2.257 22.647 1.00 95.75 181 ALA A CA 1
ATOM 1450 C C . ALA A 1 181 ? 1.410 -3.357 22.089 1.00 95.75 181 ALA A C 1
ATOM 1452 O O . ALA A 1 181 ? 2.214 -3.097 21.195 1.00 95.75 181 ALA A O 1
ATOM 1453 N N . ALA A 1 182 ? 1.254 -4.597 22.567 1.00 95.81 182 ALA A N 1
ATOM 1454 C CA . ALA A 1 182 ? 1.985 -5.748 22.044 1.00 95.81 182 ALA A CA 1
ATOM 1455 C C . ALA A 1 182 ? 1.664 -6.015 20.562 1.00 95.81 182 ALA A C 1
ATOM 1457 O O . ALA A 1 182 ? 2.559 -6.357 19.796 1.00 95.81 182 ALA A O 1
ATOM 1458 N N . ALA A 1 183 ? 0.411 -5.824 20.145 1.00 91.38 183 ALA A N 1
ATOM 1459 C CA . ALA A 1 183 ? -0.015 -5.972 18.757 1.00 91.38 183 ALA A CA 1
ATOM 1460 C C . ALA A 1 183 ? 0.548 -4.885 17.831 1.00 91.38 183 ALA A C 1
ATOM 1462 O O . ALA A 1 183 ? 1.023 -5.201 16.740 1.00 91.38 183 ALA A O 1
ATOM 1463 N N . VAL A 1 184 ? 0.566 -3.622 18.270 1.00 94.75 184 VAL A N 1
ATOM 1464 C CA . VAL A 1 184 ? 1.235 -2.534 17.533 1.00 94.75 184 VAL A CA 1
ATOM 1465 C C . VAL A 1 184 ? 2.720 -2.852 17.363 1.00 94.75 184 VAL A C 1
ATOM 1467 O O . VAL A 1 184 ? 3.244 -2.772 16.255 1.00 94.75 184 VAL A O 1
ATOM 1470 N N . PHE A 1 185 ? 3.387 -3.297 18.430 1.00 96.06 185 PHE A N 1
ATOM 1471 C CA . PHE A 1 185 ? 4.789 -3.706 18.361 1.00 96.06 185 PHE A CA 1
ATOM 1472 C C . PHE A 1 185 ? 5.009 -4.878 17.391 1.00 96.06 185 PHE A C 1
ATOM 1474 O O . PHE A 1 185 ? 5.904 -4.822 16.550 1.00 96.06 185 PHE A O 1
ATOM 1481 N N . ALA A 1 186 ? 4.160 -5.908 17.443 1.00 90.00 186 ALA A N 1
ATOM 1482 C CA . ALA A 1 186 ? 4.204 -7.028 16.505 1.00 90.00 186 ALA A CA 1
ATOM 1483 C C . ALA A 1 186 ? 3.980 -6.589 15.046 1.00 90.00 186 ALA A C 1
ATOM 1485 O O . ALA A 1 186 ? 4.592 -7.150 14.141 1.00 90.00 186 ALA A O 1
ATOM 1486 N N . SER A 1 187 ? 3.161 -5.562 14.811 1.00 90.56 187 SER A N 1
ATOM 1487 C CA . SER A 1 187 ? 2.931 -4.999 13.473 1.00 90.56 187 SER A CA 1
ATOM 1488 C C . SER A 1 187 ? 4.177 -4.277 12.948 1.00 90.56 187 SER A C 1
ATOM 1490 O O . SER A 1 187 ? 4.559 -4.453 11.796 1.00 90.56 187 SER A O 1
ATOM 1492 N N . VAL A 1 188 ? 4.890 -3.538 13.805 1.00 91.56 188 VAL A N 1
ATOM 1493 C CA . VAL A 1 188 ? 6.192 -2.949 13.442 1.00 91.56 188 VAL A CA 1
ATOM 1494 C C . VAL A 1 188 ? 7.217 -4.041 13.123 1.00 91.56 188 VAL A C 1
ATOM 1496 O O . VAL A 1 188 ? 7.937 -3.933 12.132 1.00 91.56 188 VAL A O 1
ATOM 1499 N N . LEU A 1 189 ? 7.259 -5.123 13.910 1.00 88.75 189 LEU A N 1
ATOM 1500 C CA . LEU A 1 189 ? 8.120 -6.273 13.612 1.00 88.75 189 LEU A CA 1
ATOM 1501 C C . LEU A 1 189 ? 7.775 -6.919 12.268 1.00 88.75 189 LEU A C 1
ATOM 1503 O O . LEU A 1 189 ? 8.688 -7.298 11.539 1.00 88.75 189 LEU A O 1
ATOM 1507 N N . LEU A 1 190 ? 6.489 -7.012 11.923 1.00 83.06 190 LEU A N 1
ATOM 1508 C CA . LEU A 1 190 ? 6.052 -7.495 10.616 1.00 83.06 190 LEU A CA 1
ATOM 1509 C C . LEU A 1 190 ? 6.583 -6.598 9.488 1.00 83.06 190 LEU A C 1
ATOM 1511 O O . LEU A 1 190 ? 7.147 -7.116 8.530 1.00 83.06 190 LEU A O 1
ATOM 1515 N N . ALA A 1 191 ? 6.487 -5.272 9.620 1.00 84.06 191 ALA A N 1
ATOM 1516 C CA . ALA A 1 191 ? 7.040 -4.339 8.633 1.00 84.06 191 ALA A CA 1
ATOM 1517 C C . ALA A 1 191 ? 8.554 -4.520 8.444 1.00 84.06 191 ALA A C 1
ATOM 1519 O O . ALA A 1 191 ? 9.042 -4.615 7.317 1.00 84.06 191 ALA A O 1
ATOM 1520 N N . VAL A 1 192 ? 9.299 -4.620 9.551 1.00 86.19 192 VAL A N 1
ATOM 1521 C CA . VAL A 1 192 ? 10.750 -4.860 9.524 1.00 86.19 192 VAL A CA 1
ATOM 1522 C C . VAL A 1 192 ? 11.067 -6.206 8.876 1.00 86.19 192 VAL A C 1
ATOM 1524 O O . VAL A 1 192 ? 11.964 -6.282 8.040 1.00 86.19 192 VAL A O 1
ATOM 1527 N N . PHE A 1 193 ? 10.324 -7.258 9.225 1.00 82.56 193 PHE A N 1
ATOM 1528 C CA . PHE A 1 193 ? 10.486 -8.590 8.652 1.00 82.56 193 PHE A CA 1
ATOM 1529 C C . PHE A 1 193 ? 10.257 -8.589 7.138 1.00 82.56 193 PHE A C 1
ATOM 1531 O O . PHE A 1 193 ? 11.094 -9.110 6.406 1.00 82.56 193 PHE A O 1
ATOM 1538 N N . LEU A 1 194 ? 9.179 -7.963 6.658 1.00 73.38 194 LEU A N 1
ATOM 1539 C CA . LEU A 1 194 ? 8.871 -7.874 5.229 1.00 73.38 194 LEU A CA 1
ATOM 1540 C C . LEU A 1 194 ? 9.942 -7.082 4.462 1.00 73.38 194 LEU A C 1
ATOM 1542 O O . LEU A 1 194 ? 10.366 -7.510 3.389 1.00 73.38 194 LEU A O 1
ATOM 1546 N N . ASN A 1 195 ? 10.440 -5.978 5.027 1.00 77.00 195 ASN A N 1
ATOM 1547 C CA . ASN A 1 195 ? 11.525 -5.200 4.418 1.00 77.00 195 ASN A CA 1
ATOM 1548 C C . ASN A 1 195 ? 12.847 -5.982 4.384 1.00 77.00 195 ASN A C 1
ATOM 1550 O O . ASN A 1 195 ? 13.541 -5.989 3.368 1.00 77.00 195 ASN A O 1
ATOM 1554 N N . ALA A 1 196 ? 13.188 -6.679 5.471 1.00 75.38 196 ALA A N 1
ATOM 1555 C CA . ALA A 1 196 ? 14.379 -7.521 5.531 1.00 75.38 196 ALA A CA 1
ATOM 1556 C C . ALA A 1 196 ? 14.290 -8.699 4.550 1.00 75.38 196 ALA A C 1
ATOM 1558 O O . ALA A 1 196 ? 15.281 -9.042 3.907 1.00 75.38 196 ALA A O 1
ATOM 1559 N N . LEU A 1 197 ? 13.107 -9.299 4.411 1.00 72.56 197 LEU A N 1
ATOM 1560 C CA . LEU A 1 197 ? 12.857 -10.381 3.468 1.00 72.56 197 LEU A CA 1
ATOM 1561 C C . LEU A 1 197 ? 13.039 -9.899 2.023 1.00 72.56 197 LEU A C 1
ATOM 1563 O O . LEU A 1 197 ? 13.777 -10.538 1.276 1.00 72.56 197 LEU A O 1
ATOM 1567 N N . ARG A 1 198 ? 12.475 -8.735 1.664 1.00 65.00 198 ARG A N 1
ATOM 1568 C CA . ARG A 1 198 ? 12.676 -8.102 0.348 1.00 65.00 198 ARG A CA 1
ATOM 1569 C C . ARG A 1 198 ? 14.162 -7.880 0.054 1.00 65.00 198 ARG A C 1
ATOM 1571 O O . ARG A 1 198 ? 14.655 -8.316 -0.981 1.00 65.00 198 ARG A O 1
ATOM 1578 N N . ALA A 1 199 ? 14.894 -7.285 0.998 1.00 68.50 199 ALA A N 1
ATOM 1579 C CA . ALA A 1 199 ? 16.326 -7.028 0.846 1.00 68.50 199 ALA A CA 1
ATOM 1580 C C . ALA A 1 199 ? 17.150 -8.316 0.659 1.00 68.50 199 ALA A C 1
ATOM 1582 O O . ALA A 1 199 ? 18.129 -8.325 -0.076 1.00 68.50 199 ALA A O 1
ATOM 1583 N N . ARG A 1 200 ? 16.771 -9.423 1.309 1.00 66.38 200 ARG A N 1
ATOM 1584 C CA . ARG A 1 200 ? 17.465 -10.714 1.161 1.00 66.38 200 ARG A CA 1
ATOM 1585 C C . ARG A 1 200 ? 17.181 -11.388 -0.178 1.00 66.38 200 ARG A C 1
ATOM 1587 O O . ARG A 1 200 ? 18.086 -12.006 -0.740 1.00 66.38 200 ARG A O 1
ATOM 1594 N N . VAL A 1 201 ? 15.951 -11.286 -0.674 1.00 58.25 201 VAL A N 1
ATOM 1595 C CA . VAL A 1 201 ? 15.567 -11.862 -1.967 1.00 58.25 201 VAL A CA 1
ATOM 1596 C C . VAL A 1 201 ? 16.236 -11.107 -3.117 1.00 58.25 201 VAL A C 1
ATOM 1598 O O . VAL A 1 201 ? 16.866 -11.760 -3.945 1.00 58.25 201 VAL A O 1
ATOM 1601 N N . GLY A 1 202 ? 16.231 -9.769 -3.090 1.00 52.31 202 GLY A N 1
ATOM 1602 C CA . GLY A 1 202 ? 16.834 -8.933 -4.140 1.00 52.31 202 GLY A CA 1
ATOM 1603 C C . GLY A 1 202 ? 18.361 -9.033 -4.276 1.00 52.31 202 GLY A C 1
ATOM 1604 O O . GLY A 1 202 ? 18.912 -8.584 -5.269 1.00 52.31 202 GLY A O 1
ATOM 1605 N N . ILE A 1 203 ? 19.070 -9.628 -3.307 1.00 46.56 203 ILE A N 1
ATOM 1606 C CA . ILE A 1 203 ? 20.539 -9.784 -3.354 1.00 46.56 203 ILE A CA 1
ATOM 1607 C C . ILE A 1 203 ? 20.963 -11.167 -3.889 1.00 46.56 203 ILE A C 1
ATOM 1609 O O . ILE A 1 203 ? 22.112 -11.347 -4.282 1.00 46.56 203 ILE A O 1
ATOM 1613 N N . THR A 1 204 ? 20.076 -12.172 -3.889 1.00 44.31 204 THR A N 1
ATOM 1614 C CA . THR A 1 204 ? 20.513 -13.584 -3.958 1.00 44.31 204 THR A CA 1
ATOM 1615 C C . THR A 1 204 ? 20.002 -14.359 -5.178 1.00 44.31 204 THR A C 1
ATOM 1617 O O . THR A 1 204 ? 20.510 -15.446 -5.451 1.00 44.31 204 THR A O 1
ATOM 1620 N N . ARG A 1 205 ? 18.986 -13.875 -5.904 1.00 44.38 205 ARG A N 1
ATOM 1621 C CA . ARG A 1 205 ? 18.374 -14.612 -7.025 1.00 44.38 205 ARG A CA 1
ATOM 1622 C C . ARG A 1 205 ? 18.027 -13.632 -8.149 1.00 44.38 205 ARG A C 1
ATOM 1624 O O . ARG A 1 205 ? 17.413 -12.620 -7.855 1.00 44.38 205 ARG A O 1
ATOM 1631 N N . GLY A 1 206 ? 18.463 -13.908 -9.382 1.00 56.69 206 GLY A N 1
ATOM 1632 C CA . GLY A 1 206 ? 18.317 -12.999 -10.535 1.00 56.69 206 GLY A CA 1
ATOM 1633 C C . GLY A 1 206 ? 16.870 -12.584 -10.856 1.00 56.69 206 GLY A C 1
ATOM 1634 O O . GLY A 1 206 ? 15.936 -13.151 -10.297 1.00 56.69 206 GLY A O 1
ATOM 1635 N N . TYR A 1 207 ? 16.704 -11.626 -11.778 1.00 55.06 207 TYR A N 1
ATOM 1636 C CA . TYR A 1 207 ? 15.466 -10.877 -12.099 1.00 55.06 207 TYR A CA 1
ATOM 1637 C C . TYR A 1 207 ? 14.157 -11.657 -11.990 1.00 55.06 207 TYR A C 1
ATOM 1639 O O . TYR A 1 207 ? 13.340 -11.352 -11.127 1.00 55.06 207 TYR A O 1
ATOM 1647 N N . ALA A 1 208 ? 14.013 -12.739 -12.759 1.00 61.59 208 ALA A N 1
ATOM 1648 C CA . ALA A 1 208 ? 12.785 -13.531 -12.771 1.00 61.59 208 ALA A CA 1
ATOM 1649 C C . ALA A 1 208 ? 12.416 -14.092 -11.384 1.00 61.59 208 ALA A C 1
ATOM 1651 O O . ALA A 1 208 ? 11.249 -14.230 -11.038 1.00 61.59 208 ALA A O 1
ATOM 1652 N N . ALA A 1 209 ? 13.400 -14.409 -10.536 1.00 64.38 209 ALA A N 1
ATOM 1653 C CA . ALA A 1 209 ? 13.134 -14.887 -9.183 1.00 64.38 209 ALA A CA 1
ATOM 1654 C C . ALA A 1 209 ? 12.696 -13.768 -8.224 1.00 64.38 209 ALA A C 1
ATOM 1656 O O . ALA A 1 209 ? 12.024 -14.065 -7.232 1.00 64.38 209 ALA A O 1
ATOM 1657 N N . GLN A 1 210 ? 13.077 -12.516 -8.491 1.00 62.81 210 GLN A N 1
ATOM 1658 C CA . GLN A 1 210 ? 12.612 -11.360 -7.731 1.00 62.81 210 GLN A CA 1
ATOM 1659 C C . GLN A 1 210 ? 11.153 -11.046 -8.077 1.00 62.81 210 GLN A C 1
ATOM 1661 O O . GLN A 1 210 ? 10.331 -11.008 -7.167 1.00 62.81 210 GLN A O 1
ATOM 1666 N N . GLU A 1 211 ? 10.818 -10.940 -9.360 1.00 65.38 211 GLU A N 1
ATOM 1667 C CA . GLU A 1 211 ? 9.453 -10.672 -9.842 1.00 65.38 211 GLU A CA 1
ATOM 1668 C C . GLU A 1 211 ? 8.480 -11.785 -9.411 1.00 65.38 211 GLU A C 1
ATOM 1670 O O . GLU A 1 211 ? 7.422 -11.520 -8.840 1.00 65.38 211 GLU A O 1
ATOM 1675 N N . LEU A 1 212 ? 8.876 -13.067 -9.521 1.00 74.00 212 LEU A N 1
ATOM 1676 C CA . LEU A 1 212 ? 8.076 -14.176 -8.975 1.00 74.00 212 LEU A CA 1
ATOM 1677 C C . LEU A 1 212 ? 7.801 -13.992 -7.485 1.00 74.00 212 LEU A C 1
ATOM 1679 O O . LEU A 1 212 ? 6.684 -14.221 -7.016 1.00 74.00 212 LEU A O 1
ATOM 1683 N N . PHE A 1 213 ? 8.828 -13.626 -6.720 1.00 71.44 213 PHE A N 1
ATOM 1684 C CA . PHE A 1 213 ? 8.687 -13.431 -5.288 1.00 71.44 213 PHE A CA 1
ATOM 1685 C C . PHE A 1 213 ? 7.751 -12.260 -4.972 1.00 71.44 213 PHE A C 1
ATOM 1687 O O . PHE A 1 213 ? 6.896 -12.405 -4.097 1.00 71.44 213 PHE A O 1
ATOM 1694 N N . GLU A 1 214 ? 7.869 -11.142 -5.687 1.00 64.75 214 GLU A N 1
ATOM 1695 C CA . GLU A 1 214 ? 6.986 -9.982 -5.545 1.00 64.75 214 GLU A CA 1
ATOM 1696 C C . GLU A 1 214 ? 5.532 -10.356 -5.877 1.00 64.75 214 GLU A C 1
ATOM 1698 O O . GLU A 1 214 ? 4.650 -10.173 -5.029 1.00 64.75 214 GLU A O 1
ATOM 1703 N N . GLY A 1 215 ? 5.288 -11.048 -6.994 1.00 74.88 215 GLY A N 1
ATOM 1704 C CA . GLY A 1 215 ? 3.971 -11.587 -7.348 1.00 74.88 215 GLY A CA 1
ATOM 1705 C C . GLY A 1 215 ? 3.385 -12.518 -6.276 1.00 74.88 215 GLY A C 1
ATOM 1706 O O . GLY A 1 215 ? 2.225 -12.373 -5.872 1.00 74.88 215 GLY A O 1
ATOM 1707 N N . PHE A 1 216 ? 4.184 -13.438 -5.722 1.00 81.19 216 PHE A N 1
ATOM 1708 C CA . PHE A 1 216 ? 3.743 -14.319 -4.633 1.00 81.19 216 PHE A CA 1
ATOM 1709 C C . PHE A 1 216 ? 3.435 -13.566 -3.338 1.00 81.19 216 PHE A C 1
ATOM 1711 O O . PHE A 1 216 ? 2.480 -13.919 -2.641 1.00 81.19 216 PHE A O 1
ATOM 1718 N N . VAL A 1 217 ? 4.219 -12.542 -2.998 1.00 72.88 217 VAL A N 1
ATOM 1719 C CA . VAL A 1 217 ? 3.967 -11.695 -1.825 1.00 72.88 217 VAL A CA 1
ATOM 1720 C C . VAL A 1 217 ? 2.657 -10.932 -1.995 1.00 72.88 217 VAL A C 1
ATOM 1722 O O . VAL A 1 217 ? 1.861 -10.884 -1.054 1.00 72.88 217 VAL A O 1
ATOM 1725 N N . ILE A 1 218 ? 2.381 -10.402 -3.189 1.00 71.81 218 ILE A N 1
ATOM 1726 C CA . ILE A 1 218 ? 1.112 -9.729 -3.476 1.00 71.81 218 ILE A CA 1
ATOM 1727 C C . ILE A 1 218 ? -0.053 -10.727 -3.386 1.00 71.81 218 ILE A C 1
ATOM 1729 O O . ILE A 1 218 ? -1.062 -10.412 -2.756 1.00 71.81 218 ILE A O 1
ATOM 1733 N N . LEU A 1 219 ? 0.076 -11.959 -3.899 1.00 82.31 219 LEU A N 1
ATOM 1734 C CA . LEU A 1 219 ? -0.960 -12.989 -3.717 1.00 82.31 219 LEU A CA 1
ATOM 1735 C C . LEU A 1 219 ? -1.165 -13.400 -2.260 1.00 82.31 219 LEU A C 1
ATOM 1737 O O . LEU A 1 219 ? -2.304 -13.604 -1.831 1.00 82.31 219 LEU A O 1
ATOM 1741 N N . ALA A 1 220 ? -0.089 -13.503 -1.483 1.00 75.88 220 ALA A N 1
ATOM 1742 C CA . ALA A 1 220 ? -0.189 -13.742 -0.052 1.00 75.88 220 ALA A CA 1
ATOM 1743 C C . ALA A 1 220 ? -0.941 -12.591 0.637 1.00 75.88 220 ALA A C 1
ATOM 1745 O O . ALA A 1 220 ? -1.827 -12.846 1.453 1.00 75.88 220 ALA A O 1
ATOM 1746 N N . ALA A 1 221 ? -0.665 -11.339 0.258 1.00 72.19 221 ALA A N 1
ATOM 1747 C CA . ALA A 1 221 ? -1.398 -10.174 0.743 1.00 72.19 221 ALA A CA 1
ATOM 1748 C C . ALA A 1 221 ? -2.884 -10.221 0.343 1.00 72.19 221 ALA A C 1
ATOM 1750 O O . ALA A 1 221 ? -3.740 -9.999 1.193 1.00 72.19 221 ALA A O 1
ATOM 1751 N N . VAL A 1 222 ? -3.215 -10.602 -0.897 1.00 79.06 222 VAL A N 1
ATOM 1752 C CA . VAL A 1 222 ? -4.603 -10.812 -1.356 1.00 79.06 222 VAL A CA 1
ATOM 1753 C C . VAL A 1 222 ? -5.308 -11.877 -0.513 1.00 79.06 222 VAL A C 1
ATOM 1755 O O . VAL A 1 222 ? -6.435 -11.663 -0.067 1.00 79.06 222 VAL A O 1
ATOM 1758 N N . ALA A 1 223 ? -4.655 -13.008 -0.237 1.00 80.50 223 ALA A N 1
ATOM 1759 C CA . ALA A 1 223 ? -5.222 -14.065 0.600 1.00 80.50 223 ALA A CA 1
ATOM 1760 C C . ALA A 1 223 ? -5.476 -13.587 2.040 1.00 80.50 223 ALA A C 1
ATOM 1762 O O . ALA A 1 223 ? -6.529 -13.884 2.613 1.00 80.50 223 ALA A O 1
ATOM 1763 N N . VAL A 1 224 ? -4.545 -12.811 2.606 1.00 72.12 224 VAL A N 1
ATOM 1764 C CA . VAL A 1 224 ? -4.708 -12.175 3.920 1.00 72.12 224 VAL A CA 1
ATOM 1765 C C . VAL A 1 224 ? -5.877 -11.190 3.894 1.00 72.12 224 VAL A C 1
ATOM 1767 O O . VAL A 1 224 ? -6.757 -11.303 4.742 1.00 72.12 224 VAL A O 1
ATOM 1770 N N . LEU A 1 225 ? -5.963 -10.303 2.899 1.00 71.62 225 LEU A N 1
ATOM 1771 C CA . LEU A 1 225 ? -7.064 -9.345 2.746 1.00 71.62 225 LEU A CA 1
ATOM 1772 C C . LEU A 1 225 ? -8.424 -10.046 2.638 1.00 71.62 225 LEU A C 1
ATOM 1774 O O . LEU A 1 225 ? -9.378 -9.646 3.298 1.00 71.62 225 LEU A O 1
ATOM 1778 N N . LEU A 1 226 ? -8.533 -11.133 1.869 1.00 78.81 226 LEU A N 1
ATOM 1779 C CA . LEU A 1 226 ? -9.776 -11.906 1.762 1.00 78.81 226 LEU A CA 1
ATOM 1780 C C . LEU A 1 226 ? -10.153 -12.591 3.079 1.00 78.81 226 LEU A C 1
ATOM 1782 O O . LEU A 1 226 ? -11.326 -12.596 3.471 1.00 78.81 226 LEU A O 1
ATOM 1786 N N . TRP A 1 227 ? -9.170 -13.167 3.774 1.00 75.94 227 TRP A N 1
ATOM 1787 C CA . TRP A 1 227 ? -9.386 -13.779 5.082 1.00 75.94 227 TRP A CA 1
ATOM 1788 C C . TRP A 1 227 ? -9.852 -12.741 6.108 1.00 75.94 227 TRP A C 1
ATOM 1790 O O . TRP A 1 227 ? -10.825 -12.977 6.834 1.00 75.94 227 TRP A O 1
ATOM 1800 N N . VAL A 1 228 ? -9.215 -11.570 6.118 1.00 64.19 228 VAL A N 1
ATOM 1801 C CA . VAL A 1 228 ? -9.523 -10.485 7.045 1.00 64.19 228 VAL A CA 1
ATOM 1802 C C . VAL A 1 228 ? -10.850 -9.798 6.717 1.00 64.19 228 VAL A C 1
ATOM 1804 O O . VAL A 1 228 ? -11.678 -9.629 7.616 1.00 64.19 228 VAL A O 1
ATOM 1807 N N . GLY A 1 229 ? -11.123 -9.485 5.450 1.00 66.12 229 GLY A N 1
ATOM 1808 C CA . GLY A 1 229 ? -12.409 -8.937 5.009 1.00 66.12 229 GLY A CA 1
ATOM 1809 C C . GLY A 1 229 ? -13.570 -9.883 5.335 1.00 66.12 229 GLY A C 1
ATOM 1810 O O . GLY A 1 229 ? -14.641 -9.460 5.782 1.00 66.12 229 GLY A O 1
ATOM 1811 N N . GLY A 1 230 ? -13.334 -11.195 5.227 1.00 66.81 230 GLY A N 1
ATOM 1812 C CA . GLY A 1 230 ? -14.275 -12.215 5.677 1.00 66.81 230 GLY A CA 1
ATOM 1813 C C . GLY A 1 230 ? -14.513 -12.230 7.183 1.00 66.81 230 GLY A C 1
ATOM 1814 O O . GLY A 1 230 ? -15.647 -12.438 7.625 1.00 66.81 230 GLY A O 1
ATOM 1815 N N . TRP A 1 231 ? -13.481 -11.985 7.984 1.00 63.53 231 TRP A N 1
ATOM 1816 C CA . TRP A 1 231 ? -13.621 -11.832 9.430 1.00 63.53 231 TRP A CA 1
ATOM 1817 C C . TRP A 1 231 ? -14.403 -10.557 9.789 1.00 63.53 231 TRP A C 1
ATOM 1819 O O . TRP A 1 231 ? -15.345 -10.625 10.574 1.00 63.53 231 TRP A O 1
ATOM 1829 N N . LEU A 1 232 ? -14.124 -9.428 9.134 1.00 57.19 232 LEU A N 1
ATOM 1830 C CA . LEU A 1 232 ? -14.754 -8.126 9.395 1.00 57.19 232 LEU A CA 1
ATOM 1831 C C . LEU A 1 232 ? -16.285 -8.160 9.244 1.00 57.19 232 LEU A C 1
ATOM 1833 O O . LEU A 1 232 ? -17.029 -7.724 10.130 1.00 57.19 232 LEU A O 1
ATOM 1837 N N . ILE A 1 233 ? -16.777 -8.786 8.171 1.00 58.53 233 ILE A N 1
ATOM 1838 C CA . ILE A 1 233 ? -18.221 -8.976 7.954 1.00 58.53 233 ILE A CA 1
ATOM 1839 C C . ILE A 1 233 ? -18.840 -9.842 9.062 1.00 58.53 233 ILE A C 1
ATOM 1841 O O . ILE A 1 233 ? -19.961 -9.584 9.509 1.00 58.53 233 ILE A O 1
ATOM 1845 N N . LYS A 1 234 ? -18.116 -10.863 9.530 1.00 55.59 234 LYS A N 1
ATOM 1846 C CA . LYS A 1 234 ? -18.576 -11.821 10.545 1.00 55.59 234 LYS A CA 1
ATOM 1847 C C . LYS A 1 234 ? -18.620 -11.213 11.956 1.00 55.59 234 LYS A C 1
ATOM 1849 O O . LYS A 1 234 ? -19.560 -11.484 12.719 1.00 55.59 234 LYS A O 1
ATOM 1854 N N . THR A 1 235 ? -17.631 -10.395 12.305 1.00 49.72 235 THR A N 1
ATOM 1855 C CA . THR A 1 235 ? -17.443 -9.825 13.648 1.00 49.72 235 THR A CA 1
ATOM 1856 C C . THR A 1 235 ? -18.443 -8.705 13.958 1.00 49.72 235 THR A C 1
ATOM 1858 O O . THR A 1 235 ? -18.865 -8.574 15.109 1.00 49.72 235 THR A O 1
ATOM 1861 N N . SER A 1 236 ? -18.947 -7.995 12.938 1.00 49.47 236 SER A N 1
ATOM 1862 C CA . SER A 1 236 ? -19.925 -6.897 13.078 1.00 49.47 236 SER A CA 1
ATOM 1863 C C . SER A 1 236 ? -21.256 -7.271 13.764 1.00 49.47 236 SER A C 1
ATOM 1865 O O . SER A 1 236 ? -21.939 -6.394 14.300 1.00 49.47 236 SER A O 1
ATOM 1867 N N . ALA A 1 237 ? -21.644 -8.555 13.774 1.00 44.25 237 ALA A N 1
ATOM 1868 C CA . ALA A 1 237 ? -22.939 -9.001 14.307 1.00 44.25 237 ALA A CA 1
ATOM 1869 C C . ALA A 1 237 ? -22.862 -10.176 15.298 1.00 44.25 237 ALA A C 1
ATOM 1871 O O . ALA A 1 237 ? -23.605 -10.191 16.280 1.00 44.25 237 ALA A O 1
ATOM 1872 N N . SER A 1 238 ? -21.984 -11.159 15.069 1.00 45.69 238 SER A N 1
ATOM 1873 C CA . SER A 1 238 ? -22.028 -12.443 15.792 1.00 45.69 238 SER A CA 1
ATOM 1874 C C . SER A 1 238 ? -21.028 -12.548 16.951 1.00 45.69 238 SER A C 1
ATOM 1876 O O . SER A 1 238 ? -21.346 -13.131 17.989 1.00 45.69 238 SER A O 1
ATOM 1878 N N . GLU A 1 239 ? -19.847 -11.929 16.838 1.00 48.72 239 GLU A N 1
ATOM 1879 C CA . GLU A 1 239 ? -18.793 -12.067 17.853 1.00 48.72 239 GLU A CA 1
ATOM 1880 C C . GLU A 1 239 ? -19.023 -11.184 19.083 1.00 48.72 239 GLU A C 1
ATOM 1882 O O . GLU A 1 239 ? -18.741 -11.623 20.197 1.00 48.72 239 GLU A O 1
ATOM 1887 N N . MET A 1 240 ? -19.671 -10.019 18.937 1.00 44.41 240 MET A N 1
ATOM 1888 C CA . MET A 1 240 ? -20.195 -9.270 20.091 1.00 44.41 240 MET A CA 1
ATOM 1889 C C . MET A 1 240 ? -21.246 -10.072 20.876 1.00 44.41 240 MET A C 1
ATOM 1891 O O . MET A 1 240 ? -21.334 -9.933 22.097 1.00 44.41 240 MET A O 1
ATOM 1895 N N . ALA A 1 241 ? -22.020 -10.935 20.205 1.00 47.88 241 ALA A N 1
ATOM 1896 C CA . ALA A 1 241 ? -22.989 -11.817 20.854 1.00 47.88 241 ALA A CA 1
ATOM 1897 C C . ALA A 1 241 ? -22.310 -13.025 21.531 1.00 47.88 241 ALA A C 1
ATOM 1899 O O . ALA A 1 241 ? -22.698 -13.392 22.640 1.00 47.88 241 ALA A O 1
ATOM 1900 N N . SER A 1 242 ? -21.246 -13.592 20.946 1.00 43.91 242 SER A N 1
ATOM 1901 C CA . SER A 1 242 ? -20.487 -14.692 21.563 1.00 43.91 242 SER A CA 1
ATOM 1902 C C . SER A 1 242 ? -19.500 -14.253 22.654 1.00 43.91 242 SER A C 1
ATOM 1904 O O . SER A 1 242 ? -19.251 -15.017 23.585 1.00 43.91 242 SER A O 1
ATOM 1906 N N . LEU A 1 243 ? -18.968 -13.023 22.607 1.00 46.72 243 LEU A N 1
ATOM 1907 C CA . LEU A 1 243 ? -18.264 -12.418 23.749 1.00 46.72 243 LEU A CA 1
ATOM 1908 C C . LEU A 1 243 ? -19.228 -12.236 24.929 1.00 46.72 243 LEU A C 1
ATOM 1910 O O . LEU A 1 243 ? -18.844 -12.393 26.087 1.00 46.72 243 LEU A O 1
ATOM 1914 N N . LYS A 1 244 ? -20.503 -11.941 24.639 1.00 48.44 244 LYS A N 1
ATOM 1915 C CA . LYS A 1 244 ? -21.550 -11.794 25.653 1.00 48.44 244 LYS A CA 1
ATOM 1916 C C . LYS A 1 244 ? -21.784 -13.097 26.427 1.00 48.44 244 LYS A C 1
ATOM 1918 O O . LYS A 1 244 ? -21.984 -13.006 27.639 1.00 48.44 244 LYS A O 1
ATOM 1923 N N . SER A 1 245 ? -21.719 -14.255 25.756 1.00 46.44 245 SER A N 1
ATOM 1924 C CA . SER A 1 245 ? -21.952 -15.581 26.350 1.00 46.44 245 SER A CA 1
ATOM 1925 C C . SER A 1 245 ? -20.700 -16.219 26.965 1.00 46.44 245 SER A C 1
ATOM 1927 O O . SER A 1 245 ? -20.774 -16.749 28.066 1.00 46.44 245 SER A O 1
ATOM 1929 N N . ARG A 1 246 ? -19.521 -16.117 26.335 1.00 49.31 246 ARG A N 1
ATOM 1930 C CA . ARG A 1 246 ? -18.289 -16.777 26.829 1.00 49.31 246 ARG A CA 1
ATOM 1931 C C . ARG A 1 246 ? -17.639 -16.107 28.040 1.00 49.31 246 ARG A C 1
ATOM 1933 O O . ARG A 1 246 ? -16.841 -16.731 28.728 1.00 49.31 246 ARG A O 1
ATOM 1940 N N . VAL A 1 247 ? -17.986 -14.853 28.319 1.00 50.16 247 VAL A N 1
ATOM 1941 C CA . VAL A 1 247 ? -17.518 -14.115 29.507 1.00 50.16 247 VAL A CA 1
ATOM 1942 C C . VAL A 1 247 ? -18.475 -14.314 30.702 1.00 50.16 247 VAL A C 1
ATOM 1944 O O . VAL A 1 247 ? -18.293 -13.690 31.741 1.00 50.16 247 VAL A O 1
ATOM 1947 N N . GLY A 1 248 ? -19.522 -15.141 30.554 1.00 46.69 248 GLY A N 1
ATOM 1948 C CA . GLY A 1 248 ? -20.502 -15.442 31.606 1.00 46.69 248 GLY A CA 1
ATOM 1949 C C . GLY A 1 248 ? -20.023 -16.433 32.672 1.00 46.69 248 GLY A C 1
ATOM 1950 O O . GLY A 1 248 ? -20.274 -16.181 33.841 1.00 46.69 248 GLY A O 1
ATOM 1951 N N . ASP A 1 249 ? -19.274 -17.482 32.300 1.00 48.34 249 ASP A N 1
ATOM 1952 C CA . ASP A 1 249 ? -19.171 -18.684 33.159 1.00 48.34 249 ASP A CA 1
ATOM 1953 C C . ASP A 1 249 ? -17.754 -19.145 33.552 1.00 48.34 249 ASP A C 1
ATOM 1955 O O . ASP A 1 249 ? -17.602 -20.192 34.176 1.00 48.34 249 ASP A O 1
ATOM 1959 N N . ALA A 1 250 ? -16.685 -18.406 33.239 1.00 39.62 250 ALA A N 1
ATOM 1960 C CA . ALA A 1 250 ? -15.321 -18.855 33.557 1.00 39.62 250 ALA A CA 1
ATOM 1961 C C . ALA A 1 250 ? -14.609 -17.935 34.560 1.00 39.62 250 ALA A C 1
ATOM 1963 O O . ALA A 1 250 ? -14.137 -16.846 34.212 1.00 39.62 250 ALA A O 1
ATOM 1964 N N . SER A 1 251 ? -14.504 -18.428 35.796 1.00 46.16 251 SER A N 1
ATOM 1965 C CA . SER A 1 251 ? -13.653 -17.897 36.865 1.00 46.16 251 SER A CA 1
ATOM 1966 C C . SER A 1 251 ? -12.186 -17.749 36.422 1.00 46.16 251 SER A C 1
ATOM 1968 O O . SER A 1 251 ? -11.670 -18.567 35.663 1.00 46.16 251 SER A O 1
ATOM 1970 N N . ASP A 1 252 ? -11.573 -16.659 36.890 1.00 63.41 252 ASP A N 1
ATOM 1971 C CA . ASP A 1 252 ? -10.161 -16.248 36.947 1.00 63.41 252 ASP A CA 1
ATOM 1972 C C . ASP A 1 252 ? -9.103 -16.880 36.002 1.00 63.41 252 ASP A C 1
ATOM 1974 O O . ASP A 1 252 ? -8.907 -18.083 35.891 1.00 63.41 252 ASP A O 1
ATOM 1978 N N . LYS A 1 253 ? -8.306 -16.017 35.352 1.00 53.06 253 LYS A N 1
ATOM 1979 C CA . LYS A 1 253 ? -7.166 -16.290 34.436 1.00 53.06 253 LYS A CA 1
ATOM 1980 C C . LYS A 1 253 ? -7.489 -16.769 33.015 1.00 53.06 253 LYS A C 1
ATOM 1982 O O . LYS A 1 253 ? -6.896 -16.228 32.080 1.00 53.06 253 LYS A O 1
ATOM 1987 N N . SER A 1 254 ? -8.402 -17.719 32.804 1.00 53.84 254 SER A N 1
ATOM 1988 C CA . SER A 1 254 ? -8.722 -18.199 31.437 1.00 53.84 254 SER A CA 1
ATOM 1989 C C . SER A 1 254 ? -9.413 -17.114 30.592 1.00 53.84 254 SER A C 1
ATOM 1991 O O . SER A 1 254 ? -9.008 -16.826 29.463 1.00 53.84 254 SER A O 1
ATOM 1993 N N . SER A 1 255 ? -10.370 -16.402 31.199 1.00 66.75 255 SER A N 1
ATOM 1994 C CA . SER A 1 255 ? -11.078 -15.271 30.579 1.00 66.75 255 SER A CA 1
ATOM 1995 C C . SER A 1 255 ? -10.141 -14.109 30.224 1.00 66.75 255 SER A C 1
ATOM 1997 O O . SER A 1 255 ? -10.351 -13.451 29.208 1.00 66.75 255 SER A O 1
ATOM 1999 N N . THR A 1 256 ? -9.105 -13.853 31.030 1.00 73.50 256 THR A N 1
ATOM 2000 C CA . THR A 1 256 ? -8.158 -12.746 30.815 1.00 73.50 256 THR A CA 1
ATOM 2001 C C . THR A 1 256 ? -7.202 -13.041 29.662 1.00 73.50 256 THR A C 1
ATOM 2003 O O . THR A 1 256 ? -6.923 -12.156 28.859 1.00 73.50 256 THR A O 1
ATOM 2006 N N . LYS A 1 257 ? -6.740 -14.293 29.526 1.00 73.62 257 LYS A N 1
ATOM 2007 C CA . LYS A 1 257 ? -5.928 -14.724 28.375 1.00 73.62 257 LYS A CA 1
ATOM 2008 C C . LYS A 1 257 ? -6.722 -14.678 27.071 1.00 73.62 257 LYS A C 1
ATOM 2010 O O . LYS A 1 257 ? -6.203 -14.194 26.072 1.00 73.62 257 LYS A O 1
ATOM 2015 N N . ALA A 1 258 ? -7.978 -15.128 27.089 1.00 71.00 258 ALA A N 1
ATOM 2016 C CA . ALA A 1 258 ? -8.861 -15.031 25.928 1.00 71.00 258 ALA A CA 1
ATOM 2017 C C . ALA A 1 258 ? -9.099 -13.567 25.524 1.00 71.00 258 ALA A C 1
ATOM 2019 O O . ALA A 1 258 ? -8.987 -13.227 24.351 1.00 71.00 258 ALA A O 1
ATOM 2020 N N . LEU A 1 259 ? -9.352 -12.686 26.497 1.00 76.94 259 LEU A N 1
ATOM 2021 C CA . LEU A 1 259 ? -9.496 -11.248 26.265 1.00 76.94 259 LEU A CA 1
ATOM 2022 C C . LEU A 1 259 ? -8.220 -10.624 25.682 1.00 76.94 259 LEU A C 1
ATOM 2024 O O . LEU A 1 259 ? -8.305 -9.843 24.735 1.00 76.94 259 LEU A O 1
ATOM 2028 N N . ALA A 1 260 ? -7.051 -10.976 26.225 1.00 79.94 260 ALA A N 1
ATOM 2029 C CA . ALA A 1 260 ? -5.761 -10.519 25.721 1.00 79.94 260 ALA A CA 1
ATOM 2030 C C . ALA A 1 260 ? -5.549 -10.959 24.270 1.00 79.94 260 ALA A C 1
ATOM 2032 O O . ALA A 1 260 ? -5.227 -10.131 23.428 1.00 79.94 260 ALA A O 1
ATOM 2033 N N . LEU A 1 261 ? -5.791 -12.238 23.966 1.00 72.25 261 LEU A N 1
ATOM 2034 C CA . LEU A 1 261 ? -5.639 -12.781 22.619 1.00 72.25 261 LEU A CA 1
ATOM 2035 C C . LEU A 1 261 ? -6.585 -12.100 21.626 1.00 72.25 261 LEU A C 1
ATOM 2037 O O . LEU A 1 261 ? -6.151 -11.708 20.552 1.00 72.25 261 LEU A O 1
ATOM 2041 N N . VAL A 1 262 ? -7.857 -11.913 21.988 1.00 72.94 262 VAL A N 1
ATOM 2042 C CA . VAL A 1 262 ? -8.836 -11.236 21.122 1.00 72.94 262 VAL A CA 1
ATOM 2043 C C . VAL A 1 262 ? -8.441 -9.780 20.879 1.00 72.94 262 VAL A C 1
ATOM 2045 O O . VAL A 1 262 ? -8.474 -9.329 19.739 1.00 72.94 262 VAL A O 1
ATOM 2048 N N . SER A 1 263 ? -8.019 -9.060 21.923 1.00 81.12 263 SER A N 1
ATOM 2049 C CA . SER A 1 263 ? -7.568 -7.666 21.789 1.00 81.12 263 SER A CA 1
ATOM 2050 C C . SER A 1 263 ? -6.313 -7.570 20.919 1.00 81.12 263 SER A C 1
ATOM 2052 O O . SER A 1 263 ? -6.225 -6.707 20.053 1.00 81.12 263 SER A O 1
ATOM 2054 N N . PHE A 1 264 ? -5.356 -8.479 21.132 1.00 85.88 264 PHE A N 1
ATOM 2055 C CA . PHE A 1 264 ? -4.123 -8.554 20.356 1.00 85.88 264 PHE A CA 1
ATOM 2056 C C . PHE A 1 264 ? -4.420 -8.825 18.882 1.00 85.88 264 PHE A C 1
ATOM 2058 O O . PHE A 1 264 ? -3.967 -8.075 18.029 1.00 85.88 264 PHE A O 1
ATOM 2065 N N . LEU A 1 265 ? -5.204 -9.865 18.581 1.00 76.31 265 LEU A N 1
ATOM 2066 C CA . LEU A 1 265 ? -5.520 -10.245 17.205 1.00 76.31 265 LEU A CA 1
ATOM 2067 C C . LEU A 1 265 ? -6.299 -9.147 16.479 1.00 76.31 265 LEU A C 1
ATOM 2069 O O . LEU A 1 265 ? -6.008 -8.892 15.318 1.00 76.31 265 LEU A O 1
ATOM 2073 N N . ALA A 1 266 ? -7.232 -8.472 17.157 1.00 76.88 266 ALA A N 1
ATOM 2074 C CA . ALA A 1 266 ? -7.973 -7.361 16.568 1.00 76.88 266 ALA A CA 1
ATOM 2075 C C . ALA A 1 266 ? -7.047 -6.204 16.159 1.00 76.88 266 ALA A C 1
ATOM 2077 O O . ALA A 1 266 ? -7.130 -5.726 15.037 1.00 76.88 266 ALA A O 1
ATOM 2078 N N . VAL A 1 267 ? -6.130 -5.784 17.035 1.00 87.94 267 VAL A N 1
ATOM 2079 C CA . VAL A 1 267 ? -5.211 -4.669 16.738 1.00 87.94 267 VAL A CA 1
ATOM 2080 C C . VAL A 1 267 ? -4.111 -5.078 15.763 1.00 87.94 267 VAL A C 1
ATOM 2082 O O . VAL A 1 267 ? -3.739 -4.293 14.899 1.00 87.94 267 VAL A O 1
ATOM 2085 N N . PHE A 1 268 ? -3.588 -6.300 15.883 1.00 82.75 268 PHE A N 1
ATOM 2086 C CA . PHE A 1 268 ? -2.537 -6.808 15.001 1.00 82.75 268 PHE A CA 1
ATOM 2087 C C . PHE A 1 268 ? -3.039 -6.925 13.564 1.00 82.75 268 PHE A C 1
ATOM 2089 O O . PHE A 1 268 ? -2.285 -6.679 12.635 1.00 82.75 268 PHE A O 1
ATOM 2096 N N . ARG A 1 269 ? -4.320 -7.254 13.386 1.00 78.56 269 ARG A N 1
ATOM 2097 C CA . ARG A 1 269 ? -4.996 -7.279 12.091 1.00 78.56 269 ARG A CA 1
ATOM 2098 C C . ARG A 1 269 ? -5.003 -5.901 11.422 1.00 78.56 269 ARG A C 1
ATOM 2100 O O . ARG A 1 269 ? -4.447 -5.789 10.336 1.00 78.56 269 ARG A O 1
ATOM 2107 N N . GLU A 1 270 ? -5.514 -4.864 12.097 1.00 82.38 270 GLU A N 1
ATOM 2108 C CA . GLU A 1 270 ? -5.483 -3.486 11.557 1.00 82.38 270 GLU A CA 1
ATOM 2109 C C . GLU A 1 270 ? -4.044 -3.010 11.319 1.00 82.38 270 GLU A C 1
ATOM 2111 O O . GLU A 1 270 ? -3.735 -2.332 10.340 1.00 82.38 270 GLU A O 1
ATOM 2116 N N . GLY A 1 271 ? -3.133 -3.380 12.223 1.00 87.00 271 GLY A N 1
ATOM 2117 C CA . GLY A 1 271 ? -1.718 -3.056 12.117 1.00 87.00 271 GLY A CA 1
ATOM 2118 C C . GLY A 1 271 ? -1.049 -3.716 10.910 1.00 87.00 271 GLY A C 1
ATOM 2119 O O . GLY A 1 271 ? -0.293 -3.053 10.207 1.00 87.00 271 GLY A O 1
ATOM 2120 N N . ALA A 1 272 ? -1.342 -4.986 10.628 1.00 77.88 272 ALA A N 1
ATOM 2121 C CA . ALA A 1 272 ? -0.817 -5.705 9.472 1.00 77.88 272 ALA A CA 1
ATOM 2122 C C . ALA A 1 272 ? -1.346 -5.130 8.153 1.00 77.88 272 ALA A C 1
ATOM 2124 O O . ALA A 1 272 ? -0.560 -4.924 7.231 1.00 77.88 272 ALA A O 1
ATOM 2125 N N . GLU A 1 273 ? -2.641 -4.810 8.078 1.00 73.31 273 GLU A N 1
ATOM 2126 C CA . GLU A 1 273 ? -3.204 -4.105 6.923 1.00 73.31 273 GLU A CA 1
ATOM 2127 C C . GLU A 1 273 ? -2.507 -2.764 6.723 1.00 73.31 273 GLU A C 1
ATOM 2129 O O . GLU A 1 273 ? -1.974 -2.509 5.645 1.00 73.31 273 GLU A O 1
ATOM 2134 N N . THR A 1 274 ? -2.403 -1.956 7.783 1.00 85.69 274 THR A N 1
ATOM 2135 C CA . THR A 1 274 ? -1.685 -0.675 7.754 1.00 85.69 274 THR A CA 1
ATOM 2136 C C . THR A 1 274 ? -0.277 -0.849 7.182 1.00 85.69 274 THR A C 1
ATOM 2138 O O . THR A 1 274 ? 0.112 -0.110 6.283 1.00 85.69 274 THR A O 1
ATOM 2141 N N . VAL A 1 275 ? 0.490 -1.845 7.637 1.00 84.50 275 VAL A N 1
ATOM 2142 C CA . VAL A 1 275 ? 1.835 -2.113 7.100 1.00 84.50 275 VAL A CA 1
ATOM 2143 C C . VAL A 1 275 ? 1.802 -2.366 5.595 1.00 84.50 275 VAL A C 1
ATOM 2145 O O . VAL A 1 275 ? 2.580 -1.747 4.873 1.00 84.50 275 VAL A O 1
ATOM 2148 N N . LEU A 1 276 ? 0.909 -3.235 5.117 1.00 70.62 276 LEU A N 1
ATOM 2149 C CA . LEU A 1 276 ? 0.806 -3.576 3.695 1.00 70.62 276 LEU A CA 1
ATOM 2150 C C . LEU A 1 276 ? 0.398 -2.364 2.845 1.00 70.62 276 LEU A C 1
ATOM 2152 O O . LEU A 1 276 ? 0.985 -2.113 1.793 1.00 70.62 276 LEU A O 1
ATOM 2156 N N . PHE A 1 277 ? -0.553 -1.567 3.331 1.00 71.19 277 PHE A N 1
ATOM 2157 C CA . PHE A 1 277 ? -0.983 -0.321 2.701 1.00 71.19 277 PHE A CA 1
ATOM 2158 C C . PHE A 1 277 ? 0.142 0.704 2.581 1.00 71.19 277 PHE A C 1
ATOM 2160 O O . PHE A 1 277 ? 0.334 1.305 1.523 1.00 71.19 277 PHE A O 1
ATOM 2167 N N . TYR A 1 278 ? 0.891 0.907 3.665 1.00 82.12 278 TYR A N 1
ATOM 2168 C CA . TYR A 1 278 ? 2.024 1.822 3.663 1.00 82.12 278 TYR A CA 1
ATOM 2169 C C . TYR A 1 278 ? 3.164 1.300 2.794 1.00 82.12 278 TYR A C 1
ATOM 2171 O O . TYR A 1 278 ? 3.775 2.097 2.097 1.00 82.12 278 TYR A O 1
ATOM 2179 N N . GLN A 1 279 ? 3.423 -0.010 2.768 1.00 74.38 279 GLN A N 1
ATOM 2180 C CA . GLN A 1 279 ? 4.410 -0.594 1.857 1.00 74.38 279 GLN A CA 1
ATOM 2181 C C . GLN A 1 279 ? 4.052 -0.353 0.391 1.00 74.38 279 GLN A C 1
ATOM 2183 O O . GLN A 1 279 ? 4.916 0.073 -0.368 1.00 74.38 279 GLN A O 1
ATOM 2188 N N . ALA A 1 280 ? 2.792 -0.561 0.005 1.00 66.19 280 ALA A N 1
ATOM 2189 C CA . ALA A 1 280 ? 2.334 -0.244 -1.345 1.00 66.19 280 ALA A CA 1
ATOM 2190 C C . ALA A 1 280 ? 2.486 1.257 -1.648 1.00 66.19 280 ALA A C 1
ATOM 2192 O O . ALA A 1 280 ? 3.000 1.631 -2.692 1.00 66.19 280 ALA A O 1
ATOM 2193 N N . MET A 1 281 ? 2.123 2.130 -0.705 1.00 70.12 281 MET A N 1
ATOM 2194 C CA . MET A 1 281 ? 2.280 3.574 -0.888 1.00 70.12 281 MET A CA 1
ATOM 2195 C C . MET A 1 281 ? 3.747 4.014 -0.988 1.00 70.12 281 MET A C 1
ATOM 2197 O O . MET A 1 281 ? 4.040 4.934 -1.740 1.00 70.12 281 MET A O 1
ATOM 2201 N N . PHE A 1 282 ? 4.661 3.394 -0.240 1.00 72.50 282 PHE A N 1
ATOM 2202 C CA . PHE A 1 282 ? 6.093 3.686 -0.335 1.00 72.50 282 PHE A CA 1
ATOM 2203 C C . PHE A 1 282 ? 6.707 3.207 -1.656 1.00 72.50 282 PHE A C 1
ATOM 2205 O O . PHE A 1 282 ? 7.721 3.761 -2.056 1.00 72.50 282 PHE A O 1
ATOM 2212 N N . ASN A 1 283 ? 6.097 2.235 -2.344 1.00 62.53 283 ASN A N 1
ATOM 2213 C CA . ASN A 1 283 ? 6.489 1.892 -3.713 1.00 62.53 283 ASN A CA 1
ATOM 2214 C C . ASN A 1 283 ? 6.054 2.986 -4.715 1.00 62.53 283 ASN A C 1
ATOM 2216 O O . ASN A 1 283 ? 6.799 3.278 -5.640 1.00 62.53 283 ASN A O 1
ATOM 2220 N N . ASP A 1 284 ? 4.893 3.623 -4.507 1.00 55.47 284 ASP A N 1
ATOM 2221 C CA . ASP A 1 284 ? 4.355 4.668 -5.403 1.00 55.47 284 ASP A CA 1
ATOM 2222 C C . ASP A 1 284 ? 4.986 6.069 -5.179 1.00 55.47 284 ASP A C 1
ATOM 2224 O O . ASP A 1 284 ? 4.731 7.012 -5.931 1.00 55.47 284 ASP A O 1
ATOM 2228 N N . VAL A 1 285 ? 5.727 6.276 -4.083 1.00 62.25 285 VAL A N 1
ATOM 2229 C CA . VAL A 1 285 ? 6.189 7.604 -3.637 1.00 62.25 285 VAL A CA 1
ATOM 2230 C C . VAL A 1 285 ? 7.715 7.673 -3.653 1.00 62.25 285 VAL A C 1
ATOM 2232 O O . VAL A 1 285 ? 8.377 6.894 -2.978 1.00 62.25 285 VAL A O 1
ATOM 2235 N N . SER A 1 286 ? 8.275 8.664 -4.355 1.00 60.97 286 SER A N 1
ATOM 2236 C CA . SER A 1 286 ? 9.717 8.945 -4.358 1.00 60.97 286 SER A CA 1
ATOM 2237 C C . SER A 1 286 ? 10.257 9.234 -2.942 1.00 60.97 286 SER A C 1
ATOM 2239 O O . SER A 1 286 ? 9.559 9.778 -2.078 1.00 60.97 286 SER A O 1
ATOM 2241 N N . SER A 1 287 ? 11.514 8.861 -2.688 1.00 67.19 287 SER A N 1
ATOM 2242 C CA . SER A 1 287 ? 12.134 8.875 -1.351 1.00 67.19 287 SER A CA 1
ATOM 2243 C C . SER A 1 287 ? 12.248 10.269 -0.718 1.00 67.19 287 SER A C 1
ATOM 2245 O O . SER A 1 287 ? 12.141 10.408 0.503 1.00 67.19 287 SER A O 1
ATOM 2247 N N . ASP A 1 288 ? 12.377 11.315 -1.532 1.00 66.19 288 ASP A N 1
ATOM 2248 C CA . ASP A 1 288 ? 12.343 12.732 -1.149 1.00 66.19 288 ASP A CA 1
ATOM 2249 C C . ASP A 1 288 ? 11.000 13.146 -0.517 1.00 66.19 288 ASP A C 1
ATOM 2251 O O . ASP A 1 288 ? 10.939 14.064 0.306 1.00 66.19 288 ASP A O 1
ATOM 2255 N N . ARG A 1 289 ? 9.919 12.420 -0.825 1.00 69.75 289 ARG A N 1
ATOM 2256 C CA . ARG A 1 289 ? 8.555 12.698 -0.348 1.00 69.75 289 ARG A CA 1
ATOM 2257 C C . ARG A 1 289 ? 8.149 11.871 0.876 1.00 69.75 289 ARG A C 1
ATOM 2259 O O . ARG A 1 289 ? 7.041 12.046 1.392 1.00 69.75 289 ARG A O 1
ATOM 2266 N N . TYR A 1 290 ? 9.039 11.040 1.429 1.00 81.88 290 TYR A N 1
ATOM 2267 C CA . TYR A 1 290 ? 8.773 10.269 2.658 1.00 81.88 290 TYR A CA 1
ATOM 2268 C C . TYR A 1 290 ? 8.472 11.156 3.874 1.00 81.88 290 TYR A C 1
ATOM 2270 O O . TYR A 1 290 ? 7.715 10.757 4.762 1.00 81.88 290 TYR A O 1
ATOM 2278 N N . GLY A 1 291 ? 8.990 12.388 3.893 1.00 84.69 291 GLY A N 1
ATOM 2279 C CA . GLY A 1 291 ? 8.639 13.378 4.912 1.00 84.69 291 GLY A CA 1
ATOM 2280 C C . GLY A 1 291 ? 7.134 13.668 4.957 1.00 84.69 291 GLY A C 1
ATOM 2281 O O . GLY A 1 291 ? 6.547 13.694 6.036 1.00 84.69 291 GLY A O 1
ATOM 2282 N N . LEU A 1 292 ? 6.475 13.796 3.799 1.00 82.56 292 LEU A N 1
ATOM 2283 C CA . LEU A 1 292 ? 5.027 14.044 3.712 1.00 82.56 292 LEU A CA 1
ATOM 2284 C C . LEU A 1 292 ? 4.211 12.859 4.231 1.00 82.56 292 LEU A C 1
ATOM 2286 O O . LEU A 1 292 ? 3.196 13.048 4.905 1.00 82.56 292 LEU A O 1
ATOM 2290 N N . VAL A 1 293 ? 4.683 11.640 3.963 1.00 87.06 293 VAL A N 1
ATOM 2291 C CA . VAL A 1 293 ? 4.086 10.413 4.497 1.00 87.06 293 VAL A CA 1
ATOM 2292 C C . VAL A 1 293 ? 4.152 10.405 6.025 1.00 87.06 293 VAL A C 1
ATOM 2294 O O . VAL A 1 293 ? 3.136 10.177 6.685 1.00 87.06 293 VAL A O 1
ATOM 2297 N N . ALA A 1 294 ? 5.319 10.720 6.596 1.00 89.69 294 ALA A N 1
ATOM 2298 C CA . ALA A 1 294 ? 5.508 10.796 8.042 1.00 89.69 294 ALA A CA 1
ATOM 2299 C C . ALA A 1 294 ? 4.633 11.886 8.691 1.00 89.69 294 ALA A C 1
ATOM 2301 O O . ALA A 1 294 ? 4.057 11.658 9.757 1.00 89.69 294 ALA A O 1
ATOM 2302 N N . LEU A 1 295 ? 4.471 13.044 8.038 1.00 90.25 295 LEU A N 1
ATOM 2303 C CA . LEU A 1 295 ? 3.563 14.103 8.494 1.00 90.25 295 LEU A CA 1
ATOM 2304 C C . LEU A 1 295 ? 2.100 13.634 8.495 1.00 90.25 295 LEU A C 1
ATOM 2306 O O . LEU A 1 295 ? 1.388 13.865 9.475 1.00 90.25 295 LEU A O 1
ATOM 2310 N N . GLY A 1 296 ? 1.662 12.940 7.439 1.00 88.75 296 GLY A N 1
ATOM 2311 C CA . GLY A 1 296 ? 0.323 12.347 7.357 1.00 88.75 296 GLY A CA 1
ATOM 2312 C C . GLY A 1 296 ? 0.077 11.320 8.465 1.00 88.75 296 GLY A C 1
ATOM 2313 O O . GLY A 1 296 ? -0.951 11.369 9.141 1.00 88.75 296 GLY A O 1
ATOM 2314 N N . MET A 1 297 ? 1.058 10.449 8.730 1.00 93.00 297 MET A N 1
ATOM 2315 C CA . MET A 1 297 ? 1.022 9.503 9.853 1.00 93.00 297 MET A CA 1
ATOM 2316 C C . MET A 1 297 ? 0.907 10.216 11.201 1.00 93.00 297 MET A C 1
ATOM 2318 O O . MET A 1 297 ? 0.048 9.872 12.011 1.00 93.00 297 MET A O 1
ATOM 2322 N N . ALA A 1 298 ? 1.746 11.223 11.452 1.00 93.81 298 ALA A N 1
ATOM 2323 C CA . ALA A 1 298 ? 1.746 11.958 12.713 1.00 93.81 298 ALA A CA 1
ATOM 2324 C C . ALA A 1 298 ? 0.400 12.657 12.963 1.00 93.81 298 ALA A C 1
ATOM 2326 O O . ALA A 1 298 ? -0.158 12.566 14.060 1.00 93.81 298 ALA A O 1
ATOM 2327 N N . ALA A 1 299 ? -0.161 13.297 11.933 1.00 90.50 299 ALA A N 1
ATOM 2328 C CA . ALA A 1 299 ? -1.479 13.918 12.002 1.00 90.50 299 ALA A CA 1
ATOM 2329 C C . ALA A 1 299 ? -2.587 12.887 12.288 1.00 90.50 299 ALA A C 1
ATOM 2331 O O . ALA A 1 299 ? -3.450 13.128 13.136 1.00 90.50 299 ALA A O 1
ATOM 2332 N N . ALA A 1 300 ? -2.532 11.712 11.653 1.00 90.88 300 ALA A N 1
ATOM 2333 C CA . ALA A 1 300 ? -3.480 10.633 11.907 1.00 90.88 300 ALA A CA 1
ATOM 2334 C C . ALA A 1 300 ? -3.375 10.112 13.347 1.00 90.88 300 ALA A C 1
ATOM 2336 O O . ALA A 1 300 ? -4.402 9.957 14.000 1.00 90.88 300 ALA A O 1
ATOM 2337 N N . VAL A 1 301 ? -2.168 9.929 13.897 1.00 94.62 301 VAL A N 1
ATOM 2338 C CA . VAL A 1 301 ? -1.975 9.520 15.303 1.00 94.62 301 VAL A CA 1
ATOM 2339 C C . VAL A 1 301 ? -2.625 10.511 16.272 1.00 94.62 301 VAL A C 1
ATOM 2341 O O . VAL A 1 301 ? -3.309 10.093 17.208 1.00 94.62 301 VAL A O 1
ATOM 2344 N N . VAL A 1 302 ? -2.466 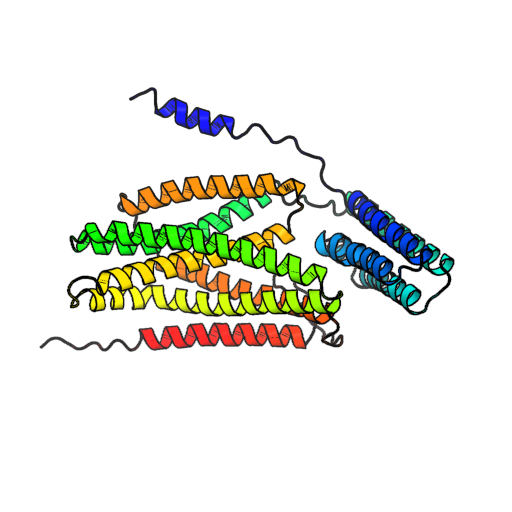11.819 16.043 1.00 94.06 302 VAL A N 1
ATOM 2345 C CA . VAL A 1 302 ? -3.106 12.854 16.873 1.00 94.06 302 VAL A CA 1
ATOM 2346 C C . VAL A 1 302 ? -4.632 12.757 16.791 1.00 94.06 302 VAL A C 1
ATOM 2348 O O . VAL A 1 302 ? -5.307 12.745 17.823 1.00 94.06 302 VAL A O 1
ATOM 2351 N N . LEU A 1 303 ? -5.189 12.642 15.583 1.00 87.00 303 LEU A N 1
ATOM 2352 C CA . LEU A 1 303 ? -6.634 12.516 15.376 1.00 87.00 303 LEU A CA 1
ATOM 2353 C C . LEU A 1 303 ? -7.203 11.221 15.974 1.00 87.00 303 LEU A C 1
ATOM 2355 O O . LEU A 1 303 ? -8.273 11.248 16.580 1.00 87.00 303 LEU A O 1
ATOM 2359 N N . LEU A 1 304 ? -6.478 10.108 15.874 1.00 88.88 304 LEU A N 1
ATOM 2360 C CA . LEU A 1 304 ? -6.835 8.833 16.491 1.00 88.88 304 LEU A CA 1
ATOM 2361 C C . LEU A 1 304 ? -6.803 8.917 18.017 1.00 88.88 304 LEU A C 1
ATOM 2363 O O . LEU A 1 304 ? -7.716 8.416 18.668 1.00 88.88 304 LEU A O 1
ATOM 2367 N N . ALA A 1 305 ? -5.820 9.598 18.609 1.00 90.56 305 ALA A N 1
ATOM 2368 C CA . ALA A 1 305 ? -5.788 9.825 20.052 1.00 90.56 305 ALA A CA 1
ATOM 2369 C C . ALA A 1 305 ? -7.018 10.623 20.522 1.00 90.56 305 ALA A C 1
ATOM 2371 O O . ALA A 1 305 ? -7.658 10.255 21.511 1.00 90.56 305 ALA A O 1
ATOM 2372 N N . VAL A 1 306 ? -7.403 11.667 19.779 1.00 86.38 306 VAL A N 1
ATOM 2373 C CA . VAL A 1 306 ? -8.642 12.422 20.031 1.00 86.38 306 VAL A CA 1
ATOM 2374 C C . VAL A 1 306 ? -9.869 11.521 19.872 1.00 86.38 306 VAL A C 1
ATOM 2376 O O . VAL A 1 306 ? -10.722 11.486 20.760 1.00 86.38 306 VAL A O 1
ATOM 2379 N N . GLY A 1 307 ? -9.943 10.744 18.789 1.00 82.75 307 GLY A N 1
ATOM 2380 C CA . GLY A 1 307 ? -11.023 9.794 18.528 1.00 82.75 307 GLY A CA 1
ATOM 2381 C C . GLY A 1 307 ? -11.177 8.757 19.642 1.00 82.75 307 GLY A C 1
ATOM 2382 O O . GLY A 1 307 ? -12.288 8.518 20.112 1.00 82.75 307 GLY A O 1
ATOM 2383 N N . PHE A 1 308 ? -10.069 8.208 20.142 1.00 85.44 308 PHE A N 1
ATOM 2384 C CA . PHE A 1 308 ? -10.059 7.273 21.263 1.00 85.44 308 PHE A CA 1
ATOM 2385 C C . PHE A 1 308 ? -10.630 7.903 22.535 1.00 85.44 308 PHE A C 1
ATOM 2387 O O . PHE A 1 308 ? -11.477 7.297 23.189 1.00 85.44 308 PHE A O 1
ATOM 2394 N N . VAL A 1 309 ? -10.229 9.133 22.875 1.00 85.81 309 VAL A N 1
ATOM 2395 C CA . VAL A 1 309 ? -10.774 9.859 24.035 1.00 85.81 309 VAL A CA 1
ATOM 2396 C C . VAL A 1 309 ? -12.280 10.092 23.876 1.00 85.81 309 VAL A C 1
ATOM 2398 O O . VAL A 1 309 ? -13.037 9.856 24.821 1.00 85.81 309 VAL A O 1
ATOM 2401 N N . LEU A 1 310 ? -12.731 10.490 22.683 1.00 80.69 310 LEU A N 1
ATOM 2402 C CA . LEU A 1 310 ? -14.151 10.698 22.384 1.00 80.69 310 LEU A CA 1
ATOM 2403 C C . LEU A 1 310 ? -14.968 9.404 22.470 1.00 80.69 310 LEU A C 1
ATOM 2405 O O . LEU A 1 310 ? -16.074 9.432 22.995 1.00 80.69 310 LEU A O 1
ATOM 2409 N N . VAL A 1 311 ? -14.442 8.272 22.004 1.00 75.56 311 VAL A N 1
ATOM 2410 C CA . VAL A 1 311 ? -15.117 6.967 22.118 1.00 75.56 311 VAL A CA 1
ATOM 2411 C C . VAL A 1 311 ? -15.104 6.462 23.562 1.00 75.56 311 VAL A C 1
ATOM 2413 O O . VAL A 1 311 ? -16.085 5.890 24.035 1.00 75.56 311 VAL A O 1
ATOM 2416 N N . ARG A 1 312 ? -14.002 6.674 24.289 1.00 78.50 312 ARG A N 1
ATOM 2417 C CA . ARG A 1 312 ? -13.822 6.165 25.654 1.00 78.50 312 ARG A CA 1
ATOM 2418 C C . ARG A 1 312 ? -14.655 6.916 26.688 1.00 78.50 312 ARG A C 1
ATOM 2420 O O . ARG A 1 312 ? -15.105 6.291 27.653 1.00 78.50 312 ARG A O 1
ATOM 2427 N N . TYR A 1 313 ? -14.792 8.229 26.528 1.00 79.38 313 TYR A N 1
ATOM 2428 C CA . TYR A 1 313 ? -15.429 9.110 27.511 1.00 79.38 313 TYR A CA 1
ATOM 2429 C C . TYR A 1 313 ? -16.657 9.850 26.969 1.00 79.38 313 TYR A C 1
ATOM 2431 O O . TYR A 1 313 ? -17.454 10.358 27.754 1.00 79.38 313 TYR A O 1
ATOM 2439 N N . GLY A 1 314 ? -16.840 9.914 25.651 1.00 65.69 314 GLY A N 1
ATOM 2440 C CA . GLY A 1 314 ? -18.015 10.513 25.026 1.00 65.69 314 GLY A CA 1
ATOM 2441 C C . GLY A 1 314 ? -19.143 9.502 24.811 1.00 65.69 314 GLY A C 1
ATOM 2442 O O . GLY A 1 314 ? -18.927 8.310 24.628 1.00 65.69 314 GLY A O 1
ATOM 2443 N N . SER A 1 315 ? -20.385 9.991 24.779 1.00 55.28 315 SER A N 1
ATOM 2444 C CA . SER A 1 315 ? -21.578 9.191 24.436 1.00 55.28 315 SER A CA 1
ATOM 2445 C C . SER A 1 315 ? -21.771 9.025 22.917 1.00 55.28 315 SER A C 1
ATOM 2447 O O . SER A 1 315 ? -22.900 8.892 22.441 1.00 55.28 315 SER A O 1
ATOM 2449 N N . VAL A 1 316 ? -20.687 9.082 22.134 1.00 53.81 316 VAL A N 1
ATOM 2450 C CA . VAL A 1 316 ? -20.753 9.073 20.668 1.00 53.81 316 VAL A CA 1
ATOM 2451 C C . VAL A 1 316 ? -21.111 7.668 20.187 1.00 53.81 316 VAL A C 1
ATOM 2453 O O . VAL A 1 316 ? -20.309 6.738 20.246 1.00 53.81 316 VAL A O 1
ATOM 2456 N N . LYS A 1 317 ? -22.340 7.509 19.694 1.00 55.38 317 LYS A N 1
ATOM 2457 C CA . LYS A 1 317 ? -22.801 6.278 19.047 1.00 55.38 317 LYS A CA 1
ATOM 2458 C C . LYS A 1 317 ? -22.413 6.325 17.571 1.00 55.38 317 LYS A C 1
ATOM 2460 O O . LYS A 1 317 ? -23.162 6.854 16.755 1.00 55.38 317 LYS A O 1
ATOM 2465 N N . LEU A 1 318 ? -21.242 5.794 17.230 1.00 56.16 318 LEU A N 1
ATOM 2466 C CA . LEU A 1 318 ? -20.836 5.653 15.830 1.00 56.16 318 LEU A CA 1
ATOM 2467 C C . LEU A 1 318 ? -21.709 4.587 15.135 1.00 56.16 318 LEU A C 1
ATOM 2469 O O . LEU A 1 318 ? -21.945 3.525 15.723 1.00 56.16 318 LEU A O 1
ATOM 2473 N N . PRO A 1 319 ? -22.202 4.831 13.904 1.00 58.16 319 PRO A N 1
ATOM 2474 C CA . PRO A 1 319 ? -22.956 3.851 13.123 1.00 58.16 319 PRO A CA 1
ATOM 2475 C C . PRO A 1 319 ? -22.022 2.746 12.596 1.00 58.16 319 PRO A C 1
ATOM 2477 O O . PRO A 1 319 ? -21.727 2.653 11.407 1.00 58.16 319 PRO A O 1
ATOM 2480 N N . LEU A 1 320 ? -21.574 1.883 13.513 1.00 56.56 320 LEU A N 1
ATOM 2481 C CA . LEU A 1 320 ? -20.584 0.817 13.313 1.00 56.56 320 LEU A CA 1
ATOM 2482 C C . LEU A 1 320 ? -20.899 -0.073 12.107 1.00 56.56 320 LEU A C 1
ATOM 2484 O O . LEU A 1 320 ? -20.015 -0.406 11.330 1.00 56.56 320 LEU A O 1
ATOM 2488 N N . LYS A 1 321 ? -22.175 -0.422 11.912 1.00 56.28 321 LYS A N 1
ATOM 2489 C CA . LYS A 1 321 ? -22.601 -1.298 10.812 1.00 56.28 321 LYS A CA 1
ATOM 2490 C C . LYS A 1 321 ? -22.317 -0.709 9.432 1.00 56.28 321 LYS A C 1
ATOM 2492 O O . LYS A 1 321 ? -21.956 -1.452 8.530 1.00 56.28 321 LYS A O 1
ATOM 2497 N N . TRP A 1 322 ? -22.521 0.595 9.251 1.00 60.12 322 TRP A N 1
ATOM 2498 C CA . TRP A 1 322 ? -22.321 1.220 7.944 1.00 60.12 322 TRP A CA 1
ATOM 2499 C C . TRP A 1 322 ? -20.832 1.362 7.642 1.00 60.12 322 TRP A C 1
ATOM 2501 O O . TRP A 1 322 ? -20.396 1.000 6.557 1.00 60.12 322 TRP A O 1
ATOM 2511 N N . PHE A 1 323 ? -20.057 1.775 8.647 1.00 56.19 323 PHE A N 1
ATOM 2512 C CA . PHE A 1 323 ? -18.605 1.868 8.559 1.00 56.19 323 PHE A CA 1
ATOM 2513 C C . PHE A 1 323 ? -17.963 0.522 8.185 1.00 56.19 323 PHE A C 1
ATOM 2515 O O . PHE A 1 323 ? -17.338 0.443 7.134 1.00 56.19 323 PHE A O 1
ATOM 2522 N N . PHE A 1 324 ? -18.239 -0.552 8.939 1.00 59.38 324 PHE A N 1
ATOM 2523 C CA . PHE A 1 324 ? -17.695 -1.885 8.641 1.00 59.38 324 PHE A CA 1
ATOM 2524 C C . PHE A 1 324 ? -18.173 -2.455 7.296 1.00 59.38 324 PHE A C 1
ATOM 2526 O O . PHE A 1 324 ? -17.444 -3.182 6.631 1.00 59.38 324 PHE A O 1
ATOM 2533 N N . ASN A 1 325 ? -19.392 -2.143 6.849 1.00 60.81 325 ASN A N 1
ATOM 2534 C CA . ASN A 1 325 ? -19.837 -2.600 5.530 1.00 60.81 325 ASN A CA 1
ATOM 2535 C C . ASN A 1 325 ? -19.070 -1.900 4.401 1.00 60.81 325 ASN A C 1
ATOM 2537 O O . ASN A 1 325 ? -18.689 -2.552 3.432 1.00 60.81 325 ASN A O 1
ATOM 2541 N N . VAL A 1 326 ? -18.847 -0.588 4.519 1.00 60.00 326 VAL A N 1
ATOM 2542 C CA . VAL A 1 326 ? -18.114 0.189 3.512 1.00 60.00 326 VAL A CA 1
ATOM 2543 C C . VAL A 1 326 ? -16.644 -0.226 3.475 1.00 60.00 326 VAL A C 1
ATOM 2545 O O . VAL A 1 326 ? -16.119 -0.479 2.391 1.00 60.00 326 VAL A O 1
ATOM 2548 N N . THR A 1 327 ? -15.991 -0.361 4.632 1.00 59.97 327 THR A N 1
ATOM 2549 C CA . THR A 1 327 ? -14.586 -0.789 4.688 1.00 59.97 327 THR A CA 1
ATOM 2550 C C . THR A 1 327 ? -14.417 -2.245 4.257 1.00 59.97 327 THR A C 1
ATOM 2552 O O . THR A 1 327 ? -13.518 -2.546 3.477 1.00 59.97 327 THR A O 1
ATOM 2555 N N . GLY A 1 328 ? -15.359 -3.129 4.603 1.00 67.81 328 GLY A N 1
ATOM 2556 C CA . GLY A 1 328 ? -15.381 -4.508 4.109 1.00 67.81 328 GLY A CA 1
ATOM 2557 C C . GLY A 1 328 ? -15.480 -4.618 2.583 1.00 67.81 328 GLY A C 1
ATOM 2558 O O . GLY A 1 328 ? -14.770 -5.419 1.982 1.00 67.81 328 GLY A O 1
ATOM 2559 N N . VAL A 1 329 ? -16.314 -3.799 1.930 1.00 68.19 329 VAL A N 1
ATOM 2560 C CA . VAL A 1 329 ? -16.384 -3.748 0.454 1.00 68.19 329 VAL A CA 1
ATOM 2561 C C . VAL A 1 329 ? -15.073 -3.233 -0.143 1.00 68.19 329 VAL A C 1
ATOM 2563 O O . VAL A 1 329 ? -14.605 -3.766 -1.148 1.00 68.19 329 VAL A O 1
ATOM 2566 N N . PHE A 1 330 ? -14.458 -2.233 0.489 1.00 67.50 330 PHE A N 1
ATOM 2567 C CA . PHE A 1 330 ? -13.184 -1.680 0.041 1.00 67.50 330 PHE A CA 1
ATOM 2568 C C . PHE A 1 330 ? -12.036 -2.704 0.097 1.00 67.50 330 PHE A C 1
ATOM 2570 O O . PHE A 1 330 ? -11.242 -2.768 -0.838 1.00 67.50 330 PHE A O 1
ATOM 2577 N N . ILE A 1 331 ? -11.987 -3.556 1.128 1.00 68.50 331 ILE A N 1
ATOM 2578 C CA . ILE A 1 331 ? -10.998 -4.644 1.230 1.00 68.50 331 ILE A CA 1
ATOM 2579 C C . ILE A 1 331 ? -11.111 -5.610 0.040 1.00 68.50 331 ILE A C 1
ATOM 2581 O O . ILE A 1 331 ? -10.098 -5.982 -0.550 1.00 68.50 331 ILE A O 1
ATOM 2585 N N . PHE A 1 332 ? -12.329 -5.982 -0.372 1.00 78.00 332 PHE A N 1
ATOM 2586 C CA . PHE A 1 332 ? -12.514 -6.842 -1.549 1.00 78.00 332 PHE A CA 1
ATOM 2587 C C . PHE A 1 332 ? -12.112 -6.154 -2.852 1.00 78.00 332 PHE A C 1
ATOM 2589 O O . PHE A 1 332 ? -11.492 -6.787 -3.705 1.00 78.00 332 PHE A O 1
ATOM 2596 N N . TYR A 1 333 ? -12.427 -4.863 -2.996 1.00 77.69 333 TYR A N 1
ATOM 2597 C CA . TYR A 1 333 ? -11.957 -4.058 -4.126 1.00 77.69 333 TYR A CA 1
ATOM 2598 C C . TYR A 1 333 ? -10.424 -4.082 -4.230 1.00 77.69 333 TYR A C 1
ATOM 2600 O O . TYR A 1 333 ? -9.871 -4.239 -5.317 1.00 77.69 333 TYR A O 1
ATOM 2608 N N . MET A 1 334 ? -9.728 -3.987 -3.102 1.00 71.50 334 MET A N 1
ATOM 2609 C CA . MET A 1 334 ? -8.272 -4.014 -3.093 1.00 71.50 334 MET A CA 1
ATOM 2610 C C . MET A 1 334 ? -7.679 -5.379 -3.358 1.00 71.50 334 MET A C 1
ATOM 2612 O O . MET A 1 334 ? -6.747 -5.475 -4.146 1.00 71.50 334 MET A O 1
ATOM 2616 N N . ALA A 1 335 ? -8.235 -6.428 -2.755 1.00 79.38 335 ALA A N 1
ATOM 2617 C CA . ALA A 1 335 ? -7.849 -7.797 -3.067 1.00 79.38 335 ALA A CA 1
ATOM 2618 C C . ALA A 1 335 ? -7.970 -8.063 -4.581 1.00 79.38 335 ALA A C 1
ATOM 2620 O O . ALA A 1 335 ? -7.074 -8.651 -5.184 1.00 79.38 335 ALA A O 1
ATOM 2621 N N . PHE A 1 336 ? -9.039 -7.561 -5.207 1.00 83.56 336 PHE A N 1
ATOM 2622 C CA . PHE A 1 336 ? -9.239 -7.625 -6.653 1.00 83.56 336 PHE A CA 1
ATOM 2623 C C . PHE A 1 336 ? -8.161 -6.853 -7.432 1.00 83.56 336 PHE A C 1
ATOM 2625 O O . PHE A 1 336 ? -7.481 -7.439 -8.276 1.00 83.56 336 PHE A O 1
ATOM 2632 N N . SER A 1 337 ? -7.951 -5.571 -7.119 1.00 73.69 337 SER A N 1
ATOM 2633 C CA . SER A 1 337 ? -6.967 -4.728 -7.815 1.00 73.69 337 SER A CA 1
ATOM 2634 C C . SER A 1 337 ? -5.530 -5.252 -7.659 1.00 73.69 337 SER A C 1
ATOM 2636 O O . SER A 1 337 ? -4.803 -5.396 -8.641 1.00 73.69 337 SER A O 1
ATOM 2638 N N . MET A 1 338 ? -5.140 -5.664 -6.448 1.00 73.69 338 MET A N 1
ATOM 2639 C CA . MET A 1 338 ? -3.816 -6.230 -6.162 1.00 73.69 338 MET A CA 1
ATOM 2640 C C . MET A 1 338 ? -3.587 -7.578 -6.848 1.00 73.69 338 MET A C 1
ATOM 2642 O O . MET A 1 338 ? -2.470 -7.850 -7.270 1.00 73.69 338 MET A O 1
ATOM 2646 N N . SER A 1 339 ? -4.617 -8.414 -7.013 1.00 83.00 339 SER A N 1
ATOM 2647 C CA . SER A 1 339 ? -4.459 -9.683 -7.739 1.00 83.00 339 SER A CA 1
ATOM 2648 C C . SER A 1 339 ? -4.114 -9.491 -9.218 1.00 83.00 339 SER A C 1
ATOM 2650 O O . SER A 1 339 ? -3.388 -10.304 -9.782 1.00 83.00 339 SER A O 1
ATOM 2652 N N . GLY A 1 340 ? -4.565 -8.386 -9.819 1.00 78.00 340 GLY A N 1
ATOM 2653 C CA . GLY A 1 340 ? -4.157 -7.991 -11.163 1.00 78.00 340 GLY A CA 1
ATOM 2654 C C . GLY A 1 340 ? -2.691 -7.569 -11.234 1.00 78.00 340 GLY A C 1
ATOM 2655 O O . GLY A 1 340 ? -1.975 -8.002 -12.130 1.00 78.00 340 GLY A O 1
ATOM 2656 N N . LYS A 1 341 ? -2.217 -6.807 -10.237 1.00 71.94 341 LYS A N 1
ATOM 2657 C CA . LYS A 1 341 ? -0.792 -6.457 -10.106 1.00 71.94 341 LYS A CA 1
ATOM 2658 C C . LYS A 1 341 ? 0.090 -7.687 -9.888 1.00 71.94 341 LYS A C 1
ATOM 2660 O O . LYS A 1 341 ? 1.094 -7.828 -10.559 1.00 71.94 341 LYS A O 1
ATOM 2665 N N . ALA A 1 342 ? -0.320 -8.623 -9.029 1.00 79.75 342 ALA A N 1
ATOM 2666 C CA . ALA A 1 342 ? 0.419 -9.872 -8.817 1.00 79.75 342 ALA A CA 1
ATOM 2667 C C . ALA A 1 342 ? 0.635 -10.662 -10.115 1.00 79.75 342 ALA A C 1
ATOM 2669 O O . ALA A 1 342 ? 1.650 -11.329 -10.276 1.00 79.75 342 ALA A O 1
ATOM 2670 N N . PHE A 1 343 ? -0.340 -10.615 -11.026 1.00 83.12 343 PHE A N 1
ATOM 2671 C CA . PHE A 1 343 ? -0.218 -11.275 -12.316 1.00 83.12 343 PHE A CA 1
ATOM 2672 C C . PHE A 1 343 ? 0.790 -10.585 -13.241 1.00 83.12 343 PHE A C 1
ATOM 2674 O O . PHE A 1 343 ? 1.493 -11.278 -13.971 1.00 83.12 343 PHE A O 1
ATOM 2681 N N . LEU A 1 344 ? 0.869 -9.253 -13.195 1.00 74.69 344 LEU A N 1
ATOM 2682 C CA . LEU A 1 344 ? 1.851 -8.481 -13.954 1.00 74.69 344 LEU A CA 1
ATOM 2683 C C . LEU A 1 344 ? 3.282 -8.910 -13.583 1.00 74.69 344 LEU A C 1
ATOM 2685 O O . LEU A 1 344 ? 4.033 -9.306 -14.467 1.00 74.69 344 LEU A O 1
ATOM 2689 N N . GLU A 1 345 ? 3.565 -9.032 -12.285 1.00 75.38 345 GLU A N 1
ATOM 2690 C CA . GLU A 1 345 ? 4.848 -9.540 -11.766 1.00 75.38 345 GLU A CA 1
ATOM 2691 C C . GLU A 1 345 ? 5.164 -10.967 -12.266 1.00 75.38 345 GLU A C 1
ATOM 2693 O O . GLU A 1 345 ? 6.291 -11.302 -12.618 1.00 75.38 345 GLU A O 1
ATOM 2698 N N . PHE A 1 346 ? 4.164 -11.857 -12.342 1.00 79.31 346 PHE A N 1
ATOM 2699 C CA . PHE A 1 346 ? 4.383 -13.208 -12.881 1.00 79.31 346 PHE A CA 1
ATOM 2700 C C . PHE A 1 346 ? 4.611 -13.230 -14.393 1.00 79.31 346 PHE A C 1
ATOM 2702 O O . PHE A 1 346 ? 5.260 -14.149 -14.900 1.00 79.31 346 PHE A O 1
ATOM 2709 N N . ARG A 1 347 ? 4.034 -12.267 -15.115 1.00 76.94 347 ARG A N 1
ATOM 2710 C CA . ARG A 1 347 ? 4.263 -12.096 -16.548 1.00 76.94 347 ARG A CA 1
ATOM 2711 C C . ARG A 1 347 ? 5.688 -11.612 -16.795 1.00 76.94 347 ARG A C 1
ATOM 2713 O O . ARG A 1 347 ? 6.361 -12.179 -17.646 1.00 76.94 347 ARG A O 1
ATOM 2720 N N . GLU A 1 348 ? 6.141 -10.631 -16.026 1.00 66.75 348 GLU A N 1
ATOM 2721 C CA . GLU A 1 348 ? 7.499 -10.076 -16.102 1.00 66.75 348 GLU A CA 1
ATOM 2722 C C . GLU A 1 348 ? 8.556 -11.135 -15.784 1.00 66.75 348 GLU A C 1
ATOM 2724 O O . GLU A 1 348 ? 9.499 -11.317 -16.554 1.00 66.75 348 GLU A O 1
ATOM 2729 N N . ALA A 1 349 ? 8.265 -11.994 -14.802 1.00 70.44 349 ALA A N 1
ATOM 2730 C CA . ALA A 1 349 ? 9.052 -13.188 -14.506 1.00 70.44 349 ALA A CA 1
ATOM 2731 C C . ALA A 1 349 ? 9.121 -14.238 -15.632 1.00 70.44 349 ALA A C 1
ATOM 2733 O O . ALA A 1 349 ? 9.800 -15.262 -15.485 1.00 70.44 349 ALA A O 1
ATOM 2734 N N . GLY A 1 350 ? 8.373 -14.056 -16.723 1.00 72.56 350 GLY A N 1
ATOM 2735 C CA . GLY A 1 350 ? 8.292 -14.993 -17.839 1.00 72.56 350 GLY A CA 1
ATOM 2736 C C . GLY A 1 350 ? 7.526 -16.278 -17.517 1.00 72.56 350 GLY A C 1
ATOM 2737 O O . GLY A 1 350 ? 7.719 -17.290 -18.191 1.00 72.56 350 GLY A O 1
ATOM 2738 N N . TRP A 1 351 ? 6.674 -16.288 -16.482 1.00 75.94 351 TRP A N 1
ATOM 2739 C CA . TRP A 1 351 ? 5.959 -17.502 -16.068 1.00 75.94 351 TRP A CA 1
ATOM 2740 C C . TRP A 1 351 ? 4.714 -17.798 -16.918 1.00 75.94 351 TRP A C 1
ATOM 2742 O O . TRP A 1 351 ? 4.241 -18.937 -16.956 1.00 75.94 351 TRP A O 1
ATOM 2752 N N . PHE A 1 352 ? 4.193 -16.785 -17.612 1.00 73.56 352 PHE A N 1
ATOM 2753 C CA . PHE A 1 352 ? 3.029 -16.884 -18.487 1.00 73.56 352 PHE A CA 1
ATOM 2754 C C . PHE A 1 352 ? 3.338 -16.290 -19.864 1.00 73.56 352 PHE A C 1
ATOM 2756 O O . PHE A 1 352 ? 3.941 -15.226 -19.960 1.00 73.56 352 PHE A O 1
ATOM 2763 N N . GLU A 1 353 ? 2.887 -16.963 -20.924 1.00 65.50 353 GLU A N 1
ATOM 2764 C CA . GLU A 1 353 ? 2.943 -16.444 -22.295 1.00 65.50 353 GLU A CA 1
ATOM 2765 C C . GLU A 1 353 ? 1.897 -15.339 -22.513 1.00 65.50 353 GLU A C 1
ATOM 2767 O O . GLU A 1 353 ? 0.796 -15.384 -21.947 1.00 65.50 353 GLU A O 1
ATOM 2772 N N . ASP A 1 354 ? 2.218 -14.372 -23.376 1.00 63.12 354 ASP A N 1
ATOM 2773 C CA . ASP A 1 354 ? 1.352 -13.235 -23.695 1.00 63.12 354 ASP A CA 1
ATOM 2774 C C . ASP A 1 354 ? 0.086 -13.698 -24.440 1.00 63.12 354 ASP A C 1
ATOM 2776 O O . ASP A 1 354 ? 0.025 -13.829 -25.661 1.00 63.12 354 ASP A O 1
ATOM 2780 N N . SER A 1 355 ? -0.963 -13.977 -23.668 1.00 70.06 355 SER A N 1
ATOM 2781 C CA . SER A 1 355 ? -2.294 -14.340 -24.161 1.00 70.06 355 SER A CA 1
ATOM 2782 C C . SER A 1 355 ? -3.216 -13.128 -24.089 1.00 70.06 355 SER A C 1
ATOM 2784 O O . SER A 1 355 ? -4.137 -13.075 -23.261 1.00 70.06 355 SER A O 1
ATOM 2786 N N . MET A 1 356 ? -2.932 -12.129 -24.928 1.00 72.69 356 MET A N 1
ATOM 2787 C CA . MET A 1 356 ? -3.748 -10.922 -25.006 1.00 72.69 356 MET A CA 1
ATOM 2788 C C . MET A 1 356 ? -5.155 -11.250 -25.513 1.00 72.69 356 MET A C 1
ATOM 2790 O O . MET A 1 356 ? -5.341 -11.968 -26.498 1.00 72.69 356 MET A O 1
ATOM 2794 N N . VAL A 1 357 ? -6.163 -10.710 -24.839 1.00 81.19 357 VAL A N 1
ATOM 2795 C CA . VAL A 1 357 ? -7.574 -10.832 -25.219 1.00 81.19 357 VAL A CA 1
ATOM 2796 C C . VAL A 1 357 ? -8.158 -9.459 -25.508 1.00 81.19 357 VAL A C 1
ATOM 2798 O O . VAL A 1 357 ? -7.700 -8.452 -24.979 1.00 81.19 357 VAL A O 1
ATOM 2801 N N . ASN A 1 358 ? -9.202 -9.406 -26.334 1.00 80.25 358 ASN A N 1
ATOM 2802 C CA . ASN A 1 358 ? -9.915 -8.161 -26.607 1.00 80.25 358 ASN A CA 1
ATOM 2803 C C . ASN A 1 358 ? -10.724 -7.724 -25.369 1.00 80.25 358 ASN A C 1
ATOM 2805 O O . ASN A 1 358 ? -11.901 -8.062 -25.228 1.00 80.25 358 ASN A O 1
ATOM 2809 N N . PHE A 1 359 ? -10.060 -7.028 -24.445 1.00 75.19 359 PHE A N 1
ATOM 2810 C CA . PHE A 1 359 ? -10.603 -6.536 -23.180 1.00 75.19 359 PHE A CA 1
ATOM 2811 C C . PHE A 1 359 ? -9.979 -5.167 -22.844 1.00 75.19 359 PHE A C 1
ATOM 2813 O O . PHE A 1 359 ? -8.835 -4.923 -23.219 1.00 75.19 359 PHE A O 1
ATOM 2820 N N . PRO A 1 360 ? -10.688 -4.240 -22.173 1.00 73.38 360 PRO A N 1
ATOM 2821 C CA . PRO A 1 360 ? -10.113 -2.943 -21.819 1.00 73.38 360 PRO A CA 1
ATOM 2822 C C . PRO A 1 360 ? -9.078 -3.052 -20.690 1.00 73.38 360 PRO A C 1
ATOM 2824 O O . PRO A 1 360 ? -9.309 -3.737 -19.693 1.00 73.38 360 PRO A O 1
ATOM 2827 N N . THR A 1 361 ? -7.986 -2.295 -20.799 1.00 67.38 361 THR A N 1
ATOM 2828 C CA . THR A 1 361 ? -7.055 -2.053 -19.687 1.00 67.38 361 THR A CA 1
ATOM 2829 C C . THR A 1 361 ? -7.649 -1.009 -18.747 1.00 67.38 361 THR A C 1
ATOM 2831 O O . THR A 1 361 ? -8.006 0.090 -19.174 1.00 67.38 361 THR A O 1
ATOM 2834 N N . ILE A 1 362 ? -7.752 -1.330 -17.457 1.00 66.06 362 ILE A N 1
ATOM 2835 C CA . ILE A 1 362 ? -8.231 -0.405 -16.424 1.00 66.06 362 ILE A CA 1
ATOM 2836 C C . ILE A 1 362 ? -7.234 -0.416 -15.252 1.00 66.06 362 ILE A C 1
ATOM 2838 O O . ILE A 1 362 ? -7.431 -1.165 -14.290 1.00 66.06 362 ILE A O 1
ATOM 2842 N N . PRO A 1 363 ? -6.171 0.416 -15.301 1.00 52.84 363 PRO A N 1
ATOM 2843 C CA . PRO A 1 363 ? -5.041 0.339 -14.366 1.00 52.84 363 PRO A CA 1
ATOM 2844 C C . PRO A 1 363 ? -5.424 0.507 -12.891 1.00 52.84 363 PRO A C 1
ATOM 2846 O O . PRO A 1 363 ? -4.940 -0.219 -12.028 1.00 52.84 363 PRO A O 1
ATOM 2849 N N . TRP A 1 364 ? -6.368 1.399 -12.578 1.00 51.25 364 TRP A N 1
ATOM 2850 C CA . TRP A 1 364 ? -6.815 1.614 -11.194 1.00 51.25 364 TRP A CA 1
ATOM 2851 C C . TRP A 1 364 ? -7.572 0.407 -10.608 1.00 51.25 364 TRP A C 1
ATOM 2853 O O . TRP A 1 364 ? -7.535 0.171 -9.400 1.00 51.25 364 TRP A O 1
ATOM 2863 N N . LEU A 1 365 ? -8.209 -0.402 -11.463 1.00 59.47 365 LEU A N 1
ATOM 2864 C CA . LEU A 1 365 ? -8.816 -1.683 -11.091 1.00 59.47 365 LEU A CA 1
ATOM 2865 C C . LEU A 1 365 ? -7.824 -2.852 -11.162 1.00 59.47 365 LEU A C 1
ATOM 2867 O O . LEU A 1 365 ? -8.215 -3.977 -10.863 1.00 59.47 365 LEU A O 1
ATOM 2871 N N . GLY A 1 366 ? -6.573 -2.612 -11.569 1.00 63.66 366 GLY A N 1
ATOM 2872 C CA . GLY A 1 366 ? -5.591 -3.659 -11.848 1.00 63.66 366 GLY A CA 1
ATOM 2873 C C . GLY A 1 366 ? -6.013 -4.580 -12.994 1.00 63.66 366 GLY A C 1
ATOM 2874 O O . GLY A 1 366 ? -5.612 -5.735 -13.026 1.00 63.66 366 GLY A O 1
ATOM 2875 N N . ILE A 1 367 ? -6.898 -4.136 -13.888 1.00 72.31 367 ILE A N 1
ATOM 2876 C CA . ILE A 1 367 ? -7.387 -4.963 -14.995 1.00 72.31 367 ILE A CA 1
ATOM 2877 C C . ILE A 1 367 ? -6.440 -4.788 -16.175 1.00 72.31 367 ILE A C 1
ATOM 2879 O O . ILE A 1 367 ? -6.344 -3.696 -16.738 1.00 72.31 367 ILE A O 1
ATOM 2883 N N . TYR A 1 368 ? -5.811 -5.889 -16.569 1.00 76.56 368 TYR A N 1
ATOM 2884 C CA . TYR A 1 368 ? -4.956 -5.982 -17.746 1.00 76.56 368 TYR A CA 1
ATOM 2885 C C . TYR A 1 368 ? -5.543 -7.014 -18.720 1.00 76.56 368 TYR A C 1
ATOM 2887 O O . TYR A 1 368 ? -6.128 -8.003 -18.267 1.00 76.56 368 TYR A O 1
ATOM 2895 N N . PRO A 1 369 ? -5.430 -6.808 -20.045 1.00 80.00 369 PRO A N 1
ATOM 2896 C CA . PRO A 1 369 ? -6.110 -7.608 -21.065 1.00 80.00 369 PRO A CA 1
ATOM 2897 C C . PRO A 1 369 ? -5.431 -8.962 -21.315 1.00 80.00 369 PRO A C 1
ATOM 2899 O O . PRO A 1 369 ? -5.190 -9.352 -22.453 1.00 80.00 369 PRO A O 1
ATOM 2902 N N . VAL A 1 370 ? -5.132 -9.697 -20.245 1.00 80.69 370 VAL A N 1
ATOM 2903 C CA . VAL A 1 370 ? -4.418 -10.976 -20.273 1.00 80.69 370 VAL A CA 1
ATOM 2904 C C . VAL A 1 370 ? -5.295 -12.041 -19.632 1.00 80.69 370 VAL A C 1
ATOM 2906 O O . VAL A 1 370 ? -5.699 -11.916 -18.473 1.00 80.69 370 VAL A O 1
ATOM 2909 N N . LEU A 1 371 ? -5.612 -13.101 -20.382 1.00 83.62 371 LEU A N 1
ATOM 2910 C CA . LEU A 1 371 ? -6.605 -14.091 -19.953 1.00 83.62 371 LEU A CA 1
ATOM 2911 C C . LEU A 1 371 ? -6.295 -14.729 -18.582 1.00 83.62 371 LEU A C 1
ATOM 2913 O O . LEU A 1 371 ? -7.208 -14.779 -17.754 1.00 83.62 371 LEU A O 1
ATOM 2917 N N . PRO A 1 372 ? -5.061 -15.181 -18.277 1.00 85.06 372 PRO A N 1
ATOM 2918 C CA . PRO A 1 372 ? -4.790 -15.810 -16.985 1.00 85.06 372 PRO A CA 1
ATOM 2919 C C . PRO A 1 372 ? -4.906 -14.823 -15.807 1.00 85.06 372 PRO A C 1
ATOM 2921 O O . PRO A 1 372 ? -5.413 -15.198 -14.748 1.00 85.06 372 PRO A O 1
ATOM 2924 N N . GLY A 1 373 ? -4.546 -13.549 -16.007 1.00 85.19 373 GLY A N 1
ATOM 2925 C CA . GLY A 1 373 ? -4.746 -12.484 -15.018 1.00 85.19 373 GLY A CA 1
ATOM 2926 C C . GLY A 1 373 ? -6.224 -12.191 -14.752 1.00 85.19 373 GLY A C 1
ATOM 2927 O O . GLY A 1 373 ? -6.650 -12.121 -13.598 1.00 85.19 373 GLY A O 1
ATOM 2928 N N . LEU A 1 374 ? -7.042 -12.126 -15.807 1.00 86.75 374 LEU A N 1
ATOM 2929 C CA . LEU A 1 374 ? -8.496 -11.963 -15.682 1.00 86.75 374 LEU A CA 1
ATOM 2930 C C . LEU A 1 374 ? -9.154 -13.162 -14.980 1.00 86.75 374 LEU A C 1
ATOM 2932 O O . LEU A 1 374 ? -10.077 -12.982 -14.184 1.00 86.75 374 LEU A O 1
ATOM 2936 N N . LEU A 1 375 ? -8.676 -14.386 -15.230 1.00 89.62 375 LEU A N 1
ATOM 2937 C CA . LEU A 1 375 ? -9.146 -15.588 -14.532 1.00 89.62 375 LEU A CA 1
ATOM 2938 C C . LEU A 1 375 ? -8.804 -15.550 -13.038 1.00 89.62 375 LEU A C 1
ATOM 2940 O O . LEU A 1 375 ? -9.649 -15.898 -12.211 1.00 89.62 375 LEU A O 1
ATOM 2944 N N . LEU A 1 376 ? -7.602 -15.091 -12.684 1.00 89.44 376 LEU A N 1
ATOM 2945 C CA . LEU A 1 376 ? -7.181 -14.910 -11.296 1.00 89.44 376 LEU A CA 1
ATOM 2946 C C . LEU A 1 376 ? -8.051 -13.874 -10.572 1.00 89.44 376 LEU A C 1
ATOM 2948 O O . LEU A 1 376 ? -8.575 -14.150 -9.491 1.00 89.44 376 LEU A O 1
ATOM 2952 N N . GLN A 1 377 ? -8.291 -12.725 -11.201 1.00 90.62 377 GLN A N 1
ATOM 2953 C CA . GLN A 1 377 ? -9.223 -11.715 -10.699 1.00 90.62 377 GLN A CA 1
ATOM 2954 C C . GLN A 1 377 ? -10.649 -12.268 -10.561 1.00 90.62 377 GLN A C 1
ATOM 2956 O O . GLN A 1 377 ? -11.315 -12.044 -9.547 1.00 90.62 377 GLN A O 1
ATOM 2961 N N . GLY A 1 378 ? -11.108 -13.064 -11.530 1.00 91.50 378 GLY A N 1
ATOM 2962 C CA . GLY A 1 378 ? -12.382 -13.780 -11.462 1.00 91.50 378 GLY A CA 1
ATOM 2963 C C . GLY A 1 378 ? -12.462 -14.730 -10.262 1.00 91.50 378 GLY A C 1
ATOM 2964 O O . GLY A 1 378 ? -13.467 -14.745 -9.547 1.00 91.50 378 GLY A O 1
ATOM 2965 N N . ALA A 1 379 ? -11.389 -15.471 -9.974 1.00 92.56 379 ALA A N 1
ATOM 2966 C CA . ALA A 1 379 ? -11.303 -16.338 -8.802 1.00 92.56 379 ALA A CA 1
ATOM 2967 C C . ALA A 1 379 ? -11.389 -15.542 -7.487 1.00 92.56 379 ALA A C 1
ATOM 2969 O O . ALA A 1 379 ? -12.096 -15.959 -6.565 1.00 92.56 379 ALA A O 1
ATOM 2970 N N . VAL A 1 380 ? -10.751 -14.367 -7.413 1.00 90.25 380 VAL A N 1
ATOM 2971 C CA . VAL A 1 380 ? -10.853 -13.452 -6.261 1.00 90.25 380 VAL A CA 1
ATOM 2972 C C . VAL A 1 380 ? -12.287 -12.953 -6.064 1.00 90.25 380 VAL A C 1
ATOM 2974 O O . VAL A 1 380 ? -12.775 -12.930 -4.930 1.00 90.25 380 VAL A O 1
ATOM 2977 N N . VAL A 1 381 ? -13.010 -12.623 -7.140 1.00 91.25 381 VAL A N 1
ATOM 2978 C CA . VAL A 1 381 ? -14.435 -12.251 -7.063 1.00 91.25 381 VAL A CA 1
ATOM 2979 C C . VAL A 1 381 ? -15.271 -13.407 -6.514 1.00 91.25 381 VAL A C 1
ATOM 2981 O O . VAL A 1 381 ? -16.045 -13.218 -5.573 1.00 91.25 381 VAL A O 1
ATOM 2984 N N . VAL A 1 382 ? -15.092 -14.621 -7.043 1.00 92.00 382 VAL A N 1
ATOM 2985 C CA . VAL A 1 382 ? -15.818 -15.812 -6.572 1.00 92.00 382 VAL A CA 1
ATOM 2986 C C . VAL A 1 382 ? -15.526 -16.087 -5.095 1.00 92.00 382 VAL A C 1
ATOM 2988 O O . VAL A 1 382 ? -16.458 -16.322 -4.322 1.00 92.00 382 VAL A O 1
ATOM 2991 N N . ALA A 1 383 ? -14.262 -15.998 -4.676 1.00 87.69 383 ALA A N 1
ATOM 2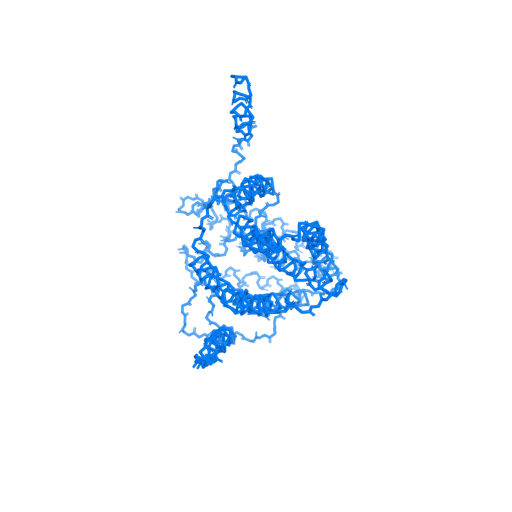992 C CA . ALA A 1 383 ? -13.863 -16.164 -3.281 1.00 87.69 383 ALA A CA 1
ATOM 2993 C C . ALA A 1 383 ? -14.511 -15.105 -2.373 1.00 87.69 383 ALA A C 1
ATOM 2995 O O . ALA A 1 383 ? -15.074 -15.446 -1.331 1.00 87.69 383 ALA A O 1
ATOM 2996 N N . SER A 1 384 ? -14.520 -13.841 -2.800 1.00 85.31 384 SER A N 1
ATOM 2997 C CA . SER A 1 384 ? -15.151 -12.725 -2.081 1.00 85.31 384 SER A CA 1
ATOM 2998 C C . SER A 1 384 ? -16.656 -12.945 -1.892 1.00 85.31 384 SER A C 1
ATOM 3000 O O . SER A 1 384 ? -17.189 -12.806 -0.786 1.00 85.31 384 SER A O 1
ATOM 3002 N N . ILE A 1 385 ? -17.352 -13.372 -2.952 1.00 86.81 385 ILE A N 1
ATOM 3003 C CA . ILE A 1 385 ? -18.783 -13.698 -2.904 1.00 86.81 385 ILE A CA 1
ATOM 3004 C C . ILE A 1 385 ? -19.031 -14.902 -1.986 1.00 86.81 385 ILE A C 1
ATOM 3006 O O . ILE A 1 385 ? -19.966 -14.879 -1.181 1.00 86.81 385 ILE A O 1
ATOM 3010 N N . ALA A 1 386 ? -18.208 -15.951 -2.066 1.00 86.25 386 ALA A N 1
ATOM 3011 C CA . ALA A 1 386 ? -18.332 -17.133 -1.216 1.00 86.25 386 ALA A CA 1
ATOM 3012 C C . ALA A 1 386 ? -18.183 -16.774 0.271 1.00 86.25 386 ALA A C 1
ATOM 3014 O O . ALA A 1 386 ? -19.019 -17.166 1.090 1.00 86.25 386 ALA A O 1
ATOM 3015 N N . VAL A 1 387 ? -17.177 -15.963 0.607 1.00 80.81 387 VAL A N 1
ATOM 3016 C CA . VAL A 1 387 ? -16.953 -15.426 1.954 1.00 80.81 387 VAL A CA 1
ATOM 3017 C C . VAL A 1 387 ? -18.175 -14.636 2.437 1.00 80.81 387 VAL A C 1
ATOM 3019 O O . VAL A 1 387 ? -18.696 -14.898 3.527 1.00 80.81 387 VAL A O 1
ATOM 3022 N N . TYR A 1 388 ? -18.704 -13.734 1.607 1.00 80.19 388 TYR A N 1
ATOM 3023 C CA . TYR A 1 388 ? -19.907 -12.964 1.925 1.00 80.19 388 TYR A CA 1
ATOM 3024 C C . TYR A 1 388 ? -21.138 -13.863 2.162 1.00 80.19 388 TYR A C 1
ATOM 3026 O O . TYR A 1 388 ? -21.858 -13.708 3.155 1.00 80.19 388 TYR A O 1
ATOM 3034 N N . MET A 1 389 ? -21.369 -14.854 1.293 1.00 81.56 389 MET A N 1
ATOM 3035 C CA . MET A 1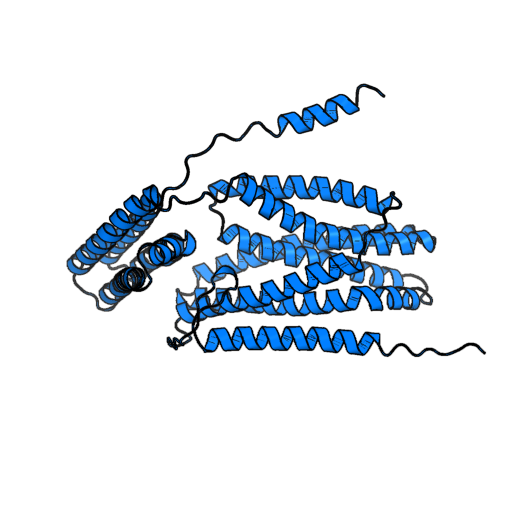 389 ? -22.505 -15.779 1.391 1.00 81.56 389 MET A CA 1
ATOM 3036 C C . MET A 1 389 ? -22.443 -16.676 2.634 1.00 81.56 389 MET A C 1
ATOM 3038 O O . MET A 1 389 ? -23.464 -16.868 3.307 1.00 81.56 389 MET A O 1
ATOM 3042 N N . VAL A 1 390 ? -21.267 -17.220 2.963 1.00 77.31 390 VAL A N 1
ATOM 3043 C CA . VAL A 1 390 ? -21.061 -18.048 4.165 1.00 77.31 390 VAL A CA 1
ATOM 3044 C C . VAL A 1 390 ? -21.367 -17.246 5.429 1.00 77.31 390 VAL A C 1
ATOM 3046 O O . VAL A 1 390 ? -22.036 -17.752 6.338 1.00 77.31 390 VAL A O 1
ATOM 3049 N N . ASN A 1 391 ? -20.950 -15.982 5.466 1.00 67.25 391 ASN A N 1
ATOM 3050 C CA . ASN A 1 391 ? -21.213 -15.089 6.588 1.00 67.25 391 ASN A CA 1
ATOM 3051 C C . ASN A 1 391 ? -22.702 -14.730 6.715 1.00 67.25 391 ASN A C 1
ATOM 3053 O O . ASN A 1 391 ? -23.251 -14.758 7.819 1.00 67.25 391 ASN A O 1
ATOM 3057 N N . LYS A 1 392 ? -23.402 -14.494 5.596 1.00 67.62 392 LYS A N 1
ATOM 3058 C CA . LYS A 1 392 ? -24.848 -14.214 5.594 1.00 67.62 392 LYS A CA 1
ATOM 3059 C C . LYS A 1 392 ? -25.680 -15.402 6.097 1.00 67.62 392 LYS A C 1
ATOM 3061 O O . LYS A 1 392 ? -26.598 -15.210 6.891 1.00 67.62 392 LYS A O 1
ATOM 3066 N N . ARG A 1 393 ? -25.346 -16.638 5.697 1.00 59.25 393 ARG A N 1
ATOM 3067 C CA . ARG A 1 393 ? -26.079 -17.860 6.103 1.00 59.25 393 ARG A CA 1
ATOM 3068 C C . ARG A 1 393 ? -25.976 -18.171 7.600 1.00 59.25 393 ARG A C 1
ATOM 3070 O O . ARG A 1 393 ? -26.910 -18.738 8.161 1.00 59.25 393 ARG A O 1
ATOM 3077 N N . LYS A 1 394 ? -24.872 -17.804 8.258 1.00 52.16 394 LYS A N 1
ATOM 3078 C CA . LYS A 1 394 ? -24.686 -18.035 9.703 1.00 52.16 394 LYS A CA 1
ATOM 3079 C C . LYS A 1 394 ? -25.478 -17.056 10.577 1.00 52.16 394 LYS A C 1
ATOM 3081 O O . LYS A 1 394 ? -25.928 -17.461 11.642 1.00 52.16 394 LYS A O 1
ATOM 3086 N N . ASN A 1 395 ? -25.743 -15.836 10.105 1.00 46.84 395 ASN A N 1
ATOM 3087 C CA . ASN A 1 395 ? -26.578 -14.858 10.821 1.00 46.84 395 ASN A CA 1
ATOM 3088 C C . ASN A 1 395 ? -28.082 -15.206 10.837 1.00 46.84 395 ASN A C 1
ATOM 3090 O O . ASN A 1 395 ? -28.812 -14.676 11.665 1.00 46.84 395 ASN A O 1
ATOM 3094 N N . VAL A 1 396 ? -28.556 -16.098 9.958 1.00 44.94 396 VAL A N 1
ATOM 3095 C CA . VAL A 1 396 ? -29.972 -16.523 9.902 1.00 44.94 396 VAL A CA 1
ATOM 3096 C C . VAL A 1 396 ? -30.268 -17.694 10.858 1.00 44.94 396 VAL A C 1
ATOM 3098 O O . VAL A 1 396 ? -31.422 -17.956 11.174 1.00 44.94 396 VAL A O 1
ATOM 3101 N N . LYS A 1 397 ? -29.243 -18.394 11.367 1.00 37.53 397 LYS A N 1
ATOM 3102 C CA . LYS A 1 397 ? -29.393 -19.607 12.196 1.00 37.53 397 LYS A CA 1
ATOM 3103 C C . LYS A 1 397 ? -29.288 -19.379 13.717 1.00 37.53 397 LYS A C 1
ATOM 3105 O O . LYS A 1 397 ? -28.913 -20.301 14.435 1.00 37.53 397 LYS A O 1
ATOM 3110 N N . THR A 1 398 ? -29.623 -18.200 14.241 1.00 37.78 398 THR A N 1
ATOM 3111 C CA . THR A 1 398 ? -29.959 -18.067 15.675 1.00 37.78 398 THR A CA 1
ATOM 3112 C C . THR A 1 398 ? -31.412 -18.502 15.883 1.00 37.78 398 THR A C 1
ATOM 3114 O O . THR A 1 398 ? -32.295 -17.833 15.347 1.00 37.78 398 THR A O 1
ATOM 3117 N N . PRO A 1 399 ? -31.697 -19.595 16.618 1.00 37.16 399 PRO A N 1
ATOM 3118 C CA . PRO A 1 399 ? -33.070 -19.998 16.895 1.00 37.16 399 PRO A CA 1
ATOM 3119 C C . PRO A 1 399 ? -33.725 -18.970 17.819 1.00 37.16 399 PRO A C 1
ATOM 3121 O O . PRO A 1 399 ? -33.182 -18.653 18.877 1.00 37.16 399 PRO A O 1
ATOM 3124 N N . SER A 1 400 ? -34.908 -18.485 17.450 1.00 41.19 400 SER A N 1
ATOM 3125 C CA . SER A 1 400 ? -35.865 -17.971 18.424 1.00 41.19 400 SER A CA 1
ATOM 3126 C C . SER A 1 400 ? -36.424 -19.165 19.211 1.00 41.19 400 SER A C 1
ATOM 3128 O O . SER A 1 400 ? -37.298 -19.875 18.720 1.00 41.19 400 SER A O 1
ATOM 3130 N N . GLY A 1 401 ? -35.894 -19.432 20.400 1.00 34.00 401 GLY A N 1
ATOM 3131 C CA . GLY A 1 401 ? -36.624 -20.153 21.451 1.00 34.00 401 GLY A CA 1
ATOM 3132 C C . GLY A 1 401 ? -36.936 -19.111 22.516 1.00 34.00 401 GLY A C 1
ATOM 3133 O O . GLY A 1 401 ? -36.010 -18.654 23.174 1.00 34.00 401 GLY A O 1
ATOM 3134 N N . ASN A 1 402 ? -38.065 -18.412 22.422 1.00 38.97 402 ASN A N 1
ATOM 3135 C CA . ASN A 1 402 ? -39.424 -18.799 22.809 1.00 38.97 402 ASN A CA 1
ATOM 3136 C C . ASN A 1 402 ? -39.552 -18.977 24.324 1.00 38.97 402 ASN A C 1
ATOM 3138 O O . ASN A 1 402 ? -38.981 -19.901 24.901 1.00 38.97 402 ASN A O 1
ATOM 3142 N N . ASP A 1 403 ? -40.293 -18.034 24.898 1.00 38.66 403 ASP A N 1
ATOM 3143 C CA . ASP A 1 403 ? -40.706 -17.960 26.286 1.00 38.66 403 ASP A CA 1
ATOM 3144 C C . ASP A 1 403 ? -41.480 -19.219 26.701 1.00 38.66 403 ASP A C 1
ATOM 3146 O O . ASP A 1 403 ? -42.289 -19.761 25.940 1.00 38.66 403 ASP A O 1
ATOM 3150 N N . GLY A 1 404 ? -41.213 -19.644 27.932 1.00 37.00 404 GLY A N 1
ATOM 3151 C CA . GLY A 1 404 ? -41.935 -20.648 28.701 1.00 37.00 404 GLY A CA 1
ATOM 3152 C C . GLY A 1 404 ? -41.601 -20.449 30.165 1.00 37.00 404 GLY A C 1
ATOM 3153 O O . GLY A 1 404 ? -40.428 -20.715 30.511 1.00 37.00 404 GLY A O 1
#

Foldseek 3Di:
DPPPVVVVVVVVVVVPPDDDPDDDCALLNLLVVLLVLQVQLLVCLVVVNLQSSLVSLVCSVVVRCPLLCVLVLCCVPVNPVLSVVLVVLSVVLNVCSVVVHDSVVSVVSSVVSSVSSNVSRVVCCPPVTPPPCPLVNLLVLLQVLLLLLLLQLLVVLLLVCVVCVVVVNNVLNVLLVVLLVVLLVVLVVVLVVVVVVLVVQVVPDDDLSSLLVVLVVLLVVLVLLLVVLLVLLQCLPPVSVVLVVVCPDDDPDVNSVVSSVVSNVSNNSSSNSSSVSVVVSVSSDDPVSVVSSVNSNVVNVVVSVVSSCCSNPNPDDDPSVVSSVVVSVVSLQSSLLSLLVSVVSNVSSVVDDAQFDPDDDDNSSSDDRGVVSVVSSVVSVVSNVVSVVVSVVVVVPDDPDDDD

Organism: NCBI:txid2044937

InterPro domains:
  IPR004923 Iron permease FTR1/Fip1/EfeU [PF03239] (142-358)
  IPR004923 Iron permease FTR1/Fip1/EfeU [PTHR31632] (135-394)

pLDDT: mean 73.91, std 17.15, range [28.56, 97.88]

Radius of gyration: 26.12 Å; chains: 1; bounding box: 75×52×69 Å

Sequence (404 aa):
MKTAHRRLWAALALFLVFLAPLAAETWSSIADEIGAYLDDSVRFYREGKNEEAKQCRYDAYFRIYELKEMEQAVQSWFGSKYNFNIEALFAEVTVLINEGRPVGELEALVEELMEILRESAAELDVEKPRENMSHGAIFAKALVILLREGLEAILILGAMIAILIKRKREDQVKTVYIASAAAVFASVLLAVFLNALRARVGITRGYAAQELFEGFVILAAVAVLLWVGGWLIKTSASEMASLKSRVGDASDKSSTKALALVSFLAVFREGAETVLFYQAMFNDVSSDRYGLVALGMAAAVVLLAVGFVLVRYGSVKLPLKWFFNVTGVFIFYMAFSMSGKAFLEFREAGWFEDSMVNFPTIPWLGIYPVLPGLLLQGAVVVASIAVYMVNKRKNVKTPSGND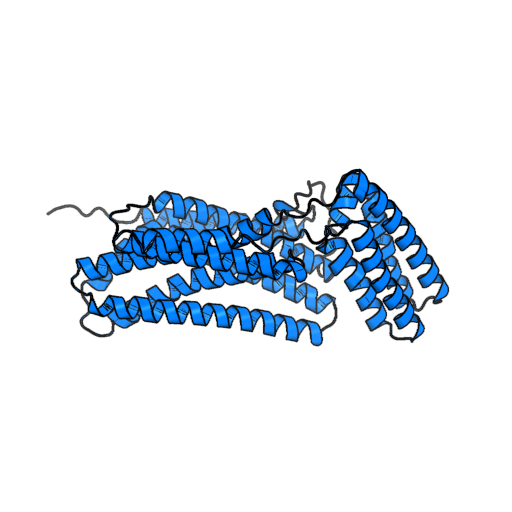G

Secondary structure (DSSP, 8-state):
--SHHHHHHHHHHGGG-----PPPPPHHHHHHHHHHHHHHHHHHHHTT-HHHHHHHHHIIIIIIIITTTHHHHHHHHH-HHHHHHHHHHHHHHHHHHHTT--HHHHHHHHHHHHHHHHHHHHHHHHHS------HHHHHHHHHHHHHHHHHHHHHHHHHHHHHHHHTT-GGGHHHHHHHHHHHHHHHHHHHHHHHHHHHHHHHHS-HHHHHHHHHHHHHHHHHHHHHHHHHHHHIIIIIHHHHHHHTSS--TTHHHHHHHHHHHHHHHHHHHHHHHHHHHHHHHS-GGGHHHHHHHHHHHHHHHHHHHHHHHHS-----HHHHHHHHHHHHHHHHHHHHHHHHHHHHHTT-S---B-S---BGGGTB-SBHHHHHHHHHHHHHHHHHHHHHHHHHT--------